Protein AF-0000000077147953 (afdb_homodimer)

Organism: Bacillus cereus (strain ATCC 14579 / DSM 31 / CCUG 7414 / JCM 2152 / NBRC 15305 / NCIMB 9373 / NCTC 2599 / NRRL B-3711) (NCBI:txid226900)

InterPro domains:
  IPR030392 Intramolecular chaperone auto-processing domain [PS51688] (125-224)

Secondary structure (DSSP, 8-state):
-EEEEEETTTTEEEEEEEEEEETTEEEEEEEEEEETTSEEEEEESSEEEEEESS-EEEEESSEEEEEETTEEEEEEEE-TTS-EEEE-SS-EEEE-STTTTEEEEE-TTSSSB-EEEES--EEE-BGGGEEEEEE--S-HHHHHHT---EEE--GGGHHHHHHHHHTPPTTSPPP-GGGS--EEE----TT-S-----HHHHHHHHHHHHHHHHHHHHHHHHHHGGGS------S---------------------/-EEEEEETTTTEEEEEEEEEEETTEEEEEEEEEEETTS-EEEEESSEEEEEESSEEEEEESSEEEEEETTEEEEEEEE-TTS-EEEE-SS-EEEE-STTTT-EEEE-TTSSSB-EEE-SEEEE---GGG--S-----S-HHHHHHH---EEEEEGGGHHHHHHHHHTPPTTSPPP-GGGS--EEE--B-TT-S--EEEHHHHHHHHHHHHHHHHHHHHHHHHHHGGGS------S---------------------

Solvent-accessible surface area (backbone atoms only — not comparable to full-atom values): 30034 Å² total; per-residue (Å²): 110,81,43,75,48,75,38,78,89,74,41,28,21,34,41,30,32,54,74,47,74,48,101,88,37,75,39,64,40,32,32,42,38,29,26,46,83,4,33,29,35,41,40,23,67,43,59,45,77,50,79,35,86,44,58,47,77,46,75,39,79,65,62,48,76,41,65,58,96,88,35,78,56,36,32,45,36,61,46,96,88,69,26,33,32,43,36,35,84,74,31,22,44,33,40,35,80,89,46,64,20,27,40,34,32,20,31,58,83,63,77,46,66,28,64,50,77,36,80,69,54,66,44,80,24,29,44,84,54,45,37,80,73,38,70,62,86,64,66,36,43,66,54,59,70,67,59,66,74,39,78,46,67,58,76,86,50,47,61,58,53,50,52,51,54,72,68,52,55,92,90,59,78,85,79,54,75,81,79,45,76,76,44,74,42,75,78,75,59,86,89,48,90,63,89,72,79,61,63,61,37,50,52,30,40,48,50,46,14,50,45,51,50,51,54,53,52,52,55,52,50,62,63,51,59,73,70,47,73,70,70,78,80,68,79,69,80,65,78,75,77,77,76,73,75,82,77,73,84,77,80,83,76,78,82,127,100,65,42,76,49,74,38,79,91,74,44,29,32,36,41,32,20,43,63,46,74,48,102,89,37,76,38,66,15,8,34,42,38,41,36,73,87,73,49,76,44,81,47,43,75,63,43,76,45,81,46,43,70,68,44,74,47,80,44,55,66,56,35,41,36,35,22,41,74,87,36,79,50,36,34,45,36,60,47,96,88,70,27,39,31,43,37,37,82,37,19,24,44,36,42,37,83,89,48,67,96,45,79,42,40,14,26,58,83,62,80,43,82,48,43,75,49,54,68,38,80,44,61,66,76,57,67,92,81,55,75,90,86,71,80,84,89,65,64,37,43,63,53,58,63,66,57,67,58,26,27,27,30,51,55,84,51,46,62,58,54,50,51,51,54,72,66,53,56,91,90,56,77,85,79,55,79,79,78,48,74,78,44,38,30,60,70,34,55,73,86,48,90,60,51,49,48,47,50,63,60,53,51,51,42,49,50,49,14,49,53,52,49,52,53,52,50,54,56,51,47,62,68,48,56,75,63,53,70,78,63,80,78,65,73,72,80,63,72,75,76,76,77,78,77,79,80,78,74,76,75,76,77,70,87,123

Sequence (512 aa):
MVYQFSDTSVKSGGIGITKGLDGNGYLNAASLYFSQTGNAMLDADKMIVLNAESEMRFKVKDQFRFYRNDNWIASIGVASGGDTDIMLPNAIIRNSSWDNGYIQVKTALGTYYQGVIASDFKVSSKETYKTNIRPVAFSALEKVMEWEIKQYNLKTDIPKLYKMRMNRKEGEPTITTDAIPTHYGLVIPKESEENGVGLYGMLSQLTSAFQEYVTKTRAKFEEIEPIKPKGNIKHRNKVKRQRRPPRRVKRNSREVMVYQFSDTSVKSGGIGITKGLDGNGYLNAASLYFSQTGNAMLDADKMIVLNAESEMRFKVKDQFRFYRNDNWIASIGVASGGDTDIMLPNAIIRNSSWDNGYIQVKTALGTYYQGVIASDFKVSSKETYKTNIRPVAFSALEKVMEWEIKQYNLKTDIPKLYKMRMNRKEGEPTITTDAIPTHYGLVIPKESEENGVGLYGMLSQLTSAFQEYVTKTRAKFEEIEPIKPKGNIKHRNKVKRQRRPPRRVKRNSREV

Radius of gyration: 40.91 Å; Cα contacts (8 Å, |Δi|>4): 839; chains: 2; bounding box: 82×174×113 Å

Nearest PDB structures (foldseek):
  3gw6-assembly2_D  TM=4.474E-01  e=1.404E+00  Escherichia phage K1F
  3gw6-assembly2_C  TM=4.067E-01  e=2.768E+00  Escherichia phage K1F
  3gw6-assembly1_F  TM=3.399E-01  e=2.616E+00  Escherichia phage K1F
  3gw6-assembly2_E  TM=3.172E-01  e=2.472E+00  Escherichia phage K1F
  7som-assembly1_a  TM=2.109E-01  e=4.113E+00  Chlamydomonas reinhardtii

Structure (mmCIF, N/CA/C/O backbone):
data_AF-0000000077147953-model_v1
#
loop_
_entity.id
_entity.type
_entity.pdbx_description
1 polymer 'Phage protein'
#
loop_
_atom_site.group_PDB
_atom_site.id
_atom_site.type_symbol
_atom_site.label_atom_id
_atom_site.label_alt_id
_atom_site.label_comp_id
_atom_site.label_asym_id
_atom_site.label_entity_id
_atom_site.label_seq_id
_atom_site.pdbx_PDB_ins_code
_atom_site.Cartn_x
_atom_site.Cartn_y
_atom_site.Cartn_z
_atom_site.occupancy
_atom_site.B_iso_or_equiv
_atom_site.auth_seq_id
_atom_site.auth_comp_id
_atom_site.auth_asym_id
_atom_site.auth_atom_id
_atom_site.pdbx_PDB_model_num
ATOM 1 N N . MET A 1 1 ? 0.489 -34.125 -36.125 1 71.94 1 MET A N 1
ATOM 2 C CA . MET A 1 1 ? 0.191 -35.312 -35.312 1 71.94 1 MET A CA 1
ATOM 3 C C . MET A 1 1 ? 0.838 -35.188 -33.938 1 71.94 1 MET A C 1
ATOM 5 O O . MET A 1 1 ? 1.959 -34.688 -33.812 1 71.94 1 MET A O 1
ATOM 9 N N . VAL A 1 2 ? 0.093 -35.562 -32.875 1 79.88 2 VAL A N 1
ATOM 10 C CA . VAL A 1 2 ? 0.614 -35.656 -31.531 1 79.88 2 VAL A CA 1
ATOM 11 C C . VAL A 1 2 ? 1.555 -36.844 -31.406 1 79.88 2 VAL A C 1
ATOM 13 O O . VAL A 1 2 ? 1.265 -37.938 -31.922 1 79.88 2 VAL A O 1
ATOM 16 N N . TYR A 1 3 ? 2.73 -36.688 -30.969 1 82.25 3 TYR A N 1
ATOM 17 C CA . TYR A 1 3 ? 3.666 -37.781 -30.781 1 82.25 3 TYR A CA 1
ATOM 18 C C . TYR A 1 3 ? 4.242 -37.781 -29.375 1 82.25 3 TYR A C 1
ATOM 20 O O . TYR A 1 3 ? 4.262 -36.75 -28.703 1 82.25 3 TYR A O 1
ATOM 28 N N . GLN A 1 4 ? 4.547 -39 -28.969 1 84.38 4 GLN A N 1
ATOM 29 C CA . GLN A 1 4 ? 5.277 -39.188 -27.719 1 84.38 4 GLN A CA 1
ATOM 30 C C . GLN A 1 4 ? 6.781 -39.25 -27.969 1 84.38 4 GLN A C 1
ATOM 32 O O . GLN A 1 4 ? 7.223 -39.875 -28.953 1 84.38 4 GLN A O 1
ATOM 37 N N . PHE A 1 5 ? 7.484 -38.594 -27.156 1 80.81 5 PHE A N 1
ATOM 38 C CA . PHE A 1 5 ? 8.938 -38.688 -27.281 1 80.81 5 PHE A CA 1
ATOM 39 C C . PHE A 1 5 ? 9.57 -39 -25.938 1 80.81 5 PHE A C 1
ATOM 41 O O . PHE A 1 5 ? 8.953 -38.812 -24.875 1 80.81 5 PHE A O 1
ATOM 48 N N . SER A 1 6 ? 10.703 -39.781 -26.031 1 82.31 6 SER A N 1
ATOM 49 C CA . SER A 1 6 ? 11.484 -40.094 -24.844 1 82.31 6 SER A CA 1
ATOM 50 C C . SER A 1 6 ? 12.977 -39.969 -25.109 1 82.31 6 SER A C 1
ATOM 52 O O . SER A 1 6 ? 13.445 -40.25 -26.219 1 82.31 6 SER A O 1
ATOM 54 N N . ASP A 1 7 ? 13.609 -39.344 -24.172 1 77.44 7 ASP A N 1
ATOM 55 C CA . ASP A 1 7 ? 15.062 -39.281 -24.188 1 77.44 7 ASP A CA 1
ATOM 56 C C . ASP A 1 7 ? 15.656 -40.031 -22.984 1 77.44 7 ASP A C 1
ATOM 58 O O . ASP A 1 7 ? 15.617 -39.531 -21.859 1 77.44 7 ASP A O 1
ATOM 62 N N . THR A 1 8 ? 16.219 -41.188 -23.234 1 77.56 8 THR A N 1
ATOM 63 C CA . THR A 1 8 ? 16.719 -42.062 -22.188 1 77.56 8 THR A CA 1
ATOM 64 C C . THR A 1 8 ? 18.031 -41.5 -21.609 1 77.56 8 THR A C 1
ATOM 66 O O . THR A 1 8 ? 18.391 -41.844 -20.469 1 77.56 8 THR A O 1
ATOM 69 N N . SER A 1 9 ? 18.703 -40.719 -22.422 1 74.81 9 SER A N 1
ATOM 70 C CA . SER A 1 9 ? 19.984 -40.156 -21.953 1 74.81 9 SER A CA 1
ATOM 71 C C . SER A 1 9 ? 19.766 -39.188 -20.797 1 74.81 9 SER A C 1
ATOM 73 O O . SER A 1 9 ? 20.516 -39.219 -19.828 1 74.81 9 SER A O 1
ATOM 75 N N . VAL A 1 10 ? 18.703 -38.406 -20.922 1 75.44 10 VAL A N 1
ATOM 76 C CA . VAL A 1 10 ? 18.453 -37.406 -19.891 1 75.44 10 VAL A CA 1
ATOM 77 C C . VAL A 1 10 ? 17.234 -37.812 -19.062 1 75.44 10 VAL A C 1
ATOM 79 O O . VAL A 1 10 ? 16.812 -37.094 -18.156 1 75.44 10 VAL A O 1
ATOM 82 N N . LYS A 1 11 ? 16.688 -39.062 -19.312 1 81.94 11 LYS A N 1
ATOM 83 C CA . LYS A 1 11 ? 15.539 -39.625 -18.609 1 81.94 11 LYS A CA 1
ATOM 84 C C . LYS A 1 11 ? 14.367 -38.656 -18.594 1 81.94 11 LYS A C 1
ATOM 86 O O . LYS A 1 11 ? 13.844 -38.312 -17.547 1 81.94 11 LYS A O 1
ATOM 91 N N . SER A 1 12 ? 14.102 -38.219 -19.797 1 86.5 12 SER A N 1
ATOM 92 C CA . SER A 1 12 ? 13.008 -37.281 -20 1 86.5 12 SER A CA 1
ATOM 93 C C . SER A 1 12 ? 12.109 -37.719 -21.156 1 86.5 12 SER A C 1
ATOM 95 O O . SER A 1 12 ? 12.461 -38.625 -21.906 1 86.5 12 SER A O 1
ATOM 97 N N . GLY A 1 13 ? 10.93 -37.281 -21.188 1 88.31 13 GLY A N 1
ATOM 98 C CA . GLY A 1 13 ? 9.969 -37.531 -22.266 1 88.31 13 GLY A CA 1
ATOM 99 C C . GLY A 1 13 ? 8.727 -36.688 -22.172 1 88.31 13 GLY A C 1
ATOM 100 O O . GLY A 1 13 ? 8.656 -35.781 -21.328 1 88.31 13 GLY A O 1
ATOM 101 N N . GLY A 1 14 ? 7.926 -36.844 -23.156 1 90.19 14 GLY A N 1
ATOM 102 C CA . GLY A 1 14 ? 6.719 -36.031 -23.172 1 90.19 14 GLY A CA 1
ATOM 103 C C . GLY A 1 14 ? 5.871 -36.25 -24.406 1 90.19 14 GLY A C 1
ATOM 104 O O . GLY A 1 14 ? 5.969 -37.281 -25.062 1 90.19 14 GLY A O 1
ATOM 105 N N . ILE A 1 15 ? 4.922 -35.469 -24.578 1 89.62 15 ILE A N 1
ATOM 106 C CA . ILE A 1 15 ? 4.047 -35.469 -25.75 1 89.62 15 ILE A CA 1
ATOM 107 C C . ILE A 1 15 ? 4.082 -34.094 -26.406 1 89.62 15 ILE A C 1
ATOM 109 O O . ILE A 1 15 ? 4.367 -33.094 -25.75 1 89.62 15 ILE A O 1
ATOM 113 N N . GLY A 1 16 ? 3.988 -34.125 -27.719 1 90.12 16 GLY A N 1
ATOM 114 C CA . GLY A 1 16 ? 3.979 -32.844 -28.406 1 90.12 16 GLY A CA 1
ATOM 115 C C . GLY A 1 16 ? 3.512 -32.938 -29.844 1 90.12 16 GLY A C 1
ATOM 116 O O . GLY A 1 16 ? 3.141 -34 -30.312 1 90.12 16 GLY A O 1
ATOM 117 N N . ILE A 1 17 ? 3.328 -31.781 -30.406 1 92 17 ILE A N 1
ATOM 118 C CA . ILE A 1 17 ? 3.027 -31.672 -31.828 1 92 17 ILE A CA 1
ATOM 119 C C . ILE A 1 17 ? 4.184 -30.984 -32.562 1 92 17 ILE A C 1
ATOM 121 O O . ILE A 1 17 ? 4.688 -29.953 -32.094 1 92 17 ILE A O 1
ATOM 125 N N . THR A 1 18 ? 4.621 -31.656 -33.594 1 86.44 18 THR A N 1
ATOM 126 C CA . THR A 1 18 ? 5.836 -31.219 -34.281 1 86.44 18 THR A CA 1
ATOM 127 C C . THR A 1 18 ? 5.508 -30.203 -35.375 1 86.44 18 THR A C 1
ATOM 129 O O . THR A 1 18 ? 4.43 -30.266 -35.969 1 86.44 18 THR A O 1
ATOM 132 N N . LYS A 1 19 ? 6.297 -29.25 -35.531 1 83.44 19 LYS A N 1
ATOM 133 C CA . LYS A 1 19 ? 6.211 -28.375 -36.719 1 83.44 19 LYS A CA 1
ATOM 134 C C . LYS A 1 19 ? 7.191 -28.812 -37.781 1 83.44 19 LYS A C 1
ATOM 136 O O . LYS A 1 19 ? 7.336 -28.125 -38.812 1 83.44 19 LYS A O 1
ATOM 141 N N . GLY A 1 20 ? 7.863 -29.906 -37.656 1 79.38 20 GLY A N 1
ATOM 142 C CA . GLY A 1 20 ? 8.805 -30.438 -38.656 1 79.38 20 GLY A CA 1
ATOM 143 C C . GLY A 1 20 ? 9.992 -31.141 -38 1 79.38 20 GLY A C 1
ATOM 144 O O . GLY A 1 20 ? 9.984 -31.422 -36.812 1 79.38 20 GLY A O 1
ATOM 145 N N . LEU A 1 21 ? 10.828 -31.781 -38.875 1 76.62 21 LEU A N 1
ATOM 146 C CA . LEU A 1 21 ? 12.039 -32.469 -38.438 1 76.62 21 LEU A CA 1
ATOM 147 C C . LEU A 1 21 ? 13.281 -31.656 -38.781 1 76.62 21 LEU A C 1
ATOM 149 O O . LEU A 1 21 ? 13.328 -31 -39.812 1 76.62 21 LEU A O 1
ATOM 153 N N . ASP A 1 22 ? 13.969 -31.453 -37.688 1 69.25 22 ASP A N 1
ATOM 154 C CA . ASP A 1 22 ? 15.289 -30.938 -38.031 1 69.25 22 ASP A CA 1
ATOM 155 C C . ASP A 1 22 ? 16.375 -31.953 -37.688 1 69.25 22 ASP A C 1
ATOM 157 O O . ASP A 1 22 ? 16.078 -33.125 -37.438 1 69.25 22 ASP A O 1
ATOM 161 N N . GLY A 1 23 ? 17.656 -31.625 -38.094 1 66.38 23 GLY A N 1
ATOM 162 C CA . GLY A 1 23 ? 18.781 -32.531 -37.906 1 66.38 23 GLY A CA 1
ATOM 163 C C . GLY A 1 23 ? 18.828 -33.156 -36.531 1 66.38 23 GLY A C 1
ATOM 164 O O . GLY A 1 23 ? 19.391 -34.219 -36.344 1 66.38 23 GLY A O 1
ATOM 165 N N . ASN A 1 24 ? 18.109 -32.562 -35.594 1 66.19 24 ASN A N 1
ATOM 166 C CA . ASN A 1 24 ? 18.188 -33 -34.188 1 66.19 24 ASN A CA 1
ATOM 167 C C . ASN A 1 24 ? 16.922 -33.719 -33.75 1 66.19 24 ASN A C 1
ATOM 169 O O . ASN A 1 24 ? 16.766 -34.062 -32.594 1 66.19 24 ASN A O 1
ATOM 173 N N . GLY A 1 25 ? 16.031 -33.906 -34.719 1 70.19 25 GLY A N 1
ATOM 174 C CA . GLY A 1 25 ? 14.789 -34.594 -34.406 1 70.19 25 GLY A CA 1
ATOM 175 C C . GLY A 1 25 ? 13.562 -33.688 -34.562 1 70.19 25 GLY A C 1
ATOM 176 O O . GLY A 1 25 ? 13.562 -32.781 -35.375 1 70.19 25 GLY A O 1
ATOM 177 N N . TYR A 1 26 ? 12.523 -34.062 -33.906 1 72.88 26 TYR A N 1
ATOM 178 C CA . TYR A 1 26 ? 11.281 -33.344 -34.031 1 72.88 26 TYR A CA 1
ATOM 179 C C . TYR A 1 26 ? 11.406 -31.953 -33.375 1 72.88 26 TYR A C 1
ATOM 181 O O . TYR A 1 26 ? 11.938 -31.828 -32.281 1 72.88 26 TYR A O 1
ATOM 189 N N . LEU A 1 27 ? 11.156 -30.953 -34.188 1 79.75 27 LEU A N 1
ATOM 190 C CA . LEU A 1 27 ? 10.953 -29.609 -33.688 1 79.75 27 LEU A CA 1
ATOM 191 C C . LEU A 1 27 ? 9.523 -29.422 -33.188 1 79.75 27 LEU A C 1
ATOM 193 O O . LEU A 1 27 ? 8.586 -29.406 -33.969 1 79.75 27 LEU A O 1
ATOM 197 N N . ASN A 1 28 ? 9.344 -29.297 -31.906 1 81.5 28 ASN A N 1
ATOM 198 C CA . ASN A 1 28 ? 7.992 -29.219 -31.359 1 81.5 28 ASN A CA 1
ATOM 199 C C . ASN A 1 28 ? 7.426 -27.797 -31.438 1 81.5 28 ASN A C 1
ATOM 201 O O . ASN A 1 28 ? 8.109 -26.828 -31.109 1 81.5 28 ASN A O 1
ATOM 205 N N . ALA A 1 29 ? 6.215 -27.703 -32.094 1 90.06 29 ALA A N 1
ATOM 206 C CA . ALA A 1 29 ? 5.453 -26.453 -32 1 90.06 29 ALA A CA 1
ATOM 207 C C . ALA A 1 29 ? 4.902 -26.219 -30.609 1 90.06 29 ALA A C 1
ATOM 209 O O . ALA A 1 29 ? 4.91 -25.094 -30.109 1 90.06 29 ALA A O 1
ATOM 210 N N . ALA A 1 30 ? 4.426 -27.188 -29.953 1 94 30 ALA A N 1
ATOM 211 C CA . ALA A 1 30 ? 3.988 -27.203 -28.562 1 94 30 ALA A CA 1
ATOM 212 C C . ALA A 1 30 ? 4.215 -28.594 -27.953 1 94 30 ALA A C 1
ATOM 214 O O . ALA A 1 30 ? 4.055 -29.609 -28.625 1 94 30 ALA A O 1
ATOM 215 N N . SER A 1 31 ? 4.695 -28.656 -26.719 1 93.19 31 SER A N 1
ATOM 216 C CA . SER A 1 31 ? 4.996 -29.938 -26.109 1 93.19 31 SER A CA 1
ATOM 217 C C . SER A 1 31 ? 4.879 -29.875 -24.594 1 93.19 31 SER A C 1
ATOM 219 O O . SER A 1 31 ? 5.031 -28.797 -24 1 93.19 31 SER A O 1
ATOM 221 N N . LEU A 1 32 ? 4.422 -30.875 -24 1 93.81 32 LEU A N 1
ATOM 222 C CA . LEU A 1 32 ? 4.531 -31.141 -22.562 1 93.81 32 LEU A CA 1
ATOM 223 C C . LEU A 1 32 ? 5.645 -32.156 -22.281 1 93.81 32 LEU A C 1
ATOM 225 O O . LEU A 1 32 ? 5.648 -33.25 -22.844 1 93.81 32 LEU A O 1
ATOM 229 N N . TYR A 1 33 ? 6.535 -31.641 -21.5 1 92.12 33 TYR A N 1
ATOM 230 C CA . TYR A 1 33 ? 7.754 -32.406 -21.219 1 92.12 33 TYR A CA 1
ATOM 231 C C . TYR A 1 33 ? 7.879 -32.688 -19.734 1 92.12 33 TYR A C 1
ATOM 233 O O . TYR A 1 33 ? 7.586 -31.844 -18.891 1 92.12 33 TYR A O 1
ATOM 241 N N . PHE A 1 34 ? 8.344 -34.031 -19.406 1 94.19 34 PHE A N 1
ATOM 242 C CA . PHE A 1 34 ? 8.641 -34.438 -18.047 1 94.19 34 PHE A CA 1
ATOM 243 C C . PHE A 1 34 ? 10.086 -34.906 -17.906 1 94.19 34 PHE A C 1
ATOM 245 O O . PHE A 1 34 ? 10.641 -35.469 -18.844 1 94.19 34 PHE A O 1
ATOM 252 N N . SER A 1 35 ? 10.711 -34.625 -16.75 1 92.06 35 SER A N 1
ATOM 253 C CA . SER A 1 35 ? 12.023 -35.188 -16.438 1 92.06 35 SER A CA 1
ATOM 254 C C . SER A 1 35 ? 11.992 -36 -15.141 1 92.06 35 SER A C 1
ATOM 256 O O . SER A 1 35 ? 11.234 -35.688 -14.227 1 92.06 35 SER A O 1
ATOM 258 N N . GLN A 1 36 ? 12.859 -36.969 -15.055 1 90 36 GLN A N 1
ATOM 259 C CA . GLN A 1 36 ? 12.945 -37.781 -13.859 1 90 36 GLN A CA 1
ATOM 260 C C . GLN A 1 36 ? 13.477 -37 -12.672 1 90 36 GLN A C 1
ATOM 262 O O . GLN A 1 36 ? 13.352 -37.438 -11.523 1 90 36 GLN A O 1
ATOM 267 N N . THR A 1 37 ? 14.031 -35.812 -12.977 1 90.12 37 THR A N 1
ATOM 268 C CA . THR A 1 37 ? 14.531 -34.938 -11.914 1 90.12 37 THR A CA 1
ATOM 269 C C . THR A 1 37 ? 13.391 -34.156 -11.281 1 90.12 37 THR A C 1
ATOM 271 O O . THR A 1 37 ? 13.602 -33.406 -10.312 1 90.12 37 THR A O 1
ATOM 274 N N . GLY A 1 38 ? 12.195 -34.344 -11.836 1 93 38 GLY A N 1
ATOM 275 C CA . GLY A 1 38 ? 11.047 -33.781 -11.164 1 93 38 GLY A CA 1
ATOM 276 C C . GLY A 1 38 ? 10.523 -32.5 -11.828 1 93 38 GLY A C 1
ATOM 277 O O . GLY A 1 38 ? 9.812 -31.719 -11.203 1 93 38 GLY A O 1
ATOM 278 N N . ASN A 1 39 ? 10.898 -32.281 -13.094 1 94.88 39 ASN A N 1
ATOM 279 C CA . ASN A 1 39 ? 10.43 -31.078 -13.789 1 94.88 39 ASN A CA 1
ATOM 280 C C . ASN A 1 39 ? 9.305 -31.406 -14.773 1 94.88 39 ASN A C 1
ATOM 282 O O . ASN A 1 39 ? 9.305 -32.469 -15.383 1 94.88 39 ASN A O 1
ATOM 286 N N . ALA A 1 40 ? 8.328 -30.547 -14.875 1 96.31 40 ALA A N 1
ATOM 287 C CA . ALA A 1 40 ? 7.32 -30.547 -15.93 1 96.31 40 ALA A CA 1
ATOM 288 C C . ALA A 1 40 ? 7.34 -29.219 -16.703 1 96.31 40 ALA A C 1
ATOM 290 O O . ALA A 1 40 ? 7.262 -28.156 -16.094 1 96.31 40 ALA A O 1
ATOM 291 N N . MET A 1 41 ? 7.449 -29.312 -17.984 1 96.12 41 MET A N 1
ATOM 292 C CA . MET A 1 41 ? 7.535 -28.109 -18.797 1 96.12 41 MET A CA 1
ATOM 293 C C . MET A 1 41 ? 6.484 -28.125 -19.906 1 96.12 41 MET A C 1
ATOM 295 O O . MET A 1 41 ? 6.312 -29.141 -20.578 1 96.12 41 MET A O 1
ATOM 299 N N . LEU A 1 42 ? 5.699 -27.125 -19.984 1 96.19 42 LEU A N 1
ATOM 300 C CA . LEU A 1 42 ? 4.809 -26.891 -21.109 1 96.19 42 LEU A CA 1
ATOM 301 C C . LEU A 1 42 ? 5.336 -25.75 -21.984 1 96.19 42 LEU A C 1
ATOM 303 O O . LEU A 1 42 ? 5.414 -24.609 -21.547 1 96.19 42 LEU A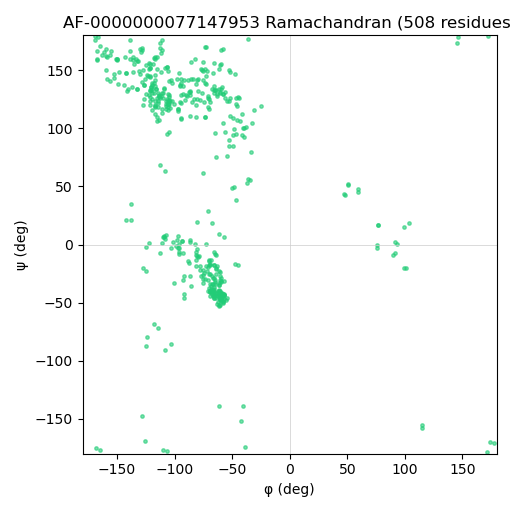 O 1
ATOM 307 N N . ASP A 1 43 ? 5.66 -26.141 -23.203 1 95.12 43 ASP A N 1
ATOM 308 C CA . ASP A 1 43 ? 6.234 -25.172 -24.141 1 95.12 43 ASP A CA 1
ATOM 309 C C . ASP A 1 43 ? 5.32 -24.984 -25.359 1 95.12 43 ASP A C 1
ATOM 311 O O . ASP A 1 43 ? 4.758 -25.938 -25.875 1 95.12 43 ASP A O 1
ATOM 315 N N . ALA A 1 44 ? 5.129 -23.688 -25.766 1 95.94 44 ALA A N 1
ATOM 316 C CA . ALA A 1 44 ? 4.332 -23.375 -26.953 1 95.94 44 ALA A CA 1
ATOM 317 C C . ALA A 1 44 ? 4.969 -22.234 -27.75 1 95.94 44 ALA A C 1
ATOM 319 O O . ALA A 1 44 ? 5.352 -21.219 -27.188 1 95.94 44 ALA A O 1
ATOM 320 N N . ASP A 1 45 ? 5.039 -22.438 -29.016 1 93.88 45 ASP A N 1
ATOM 321 C CA . ASP A 1 45 ? 5.648 -21.438 -29.906 1 93.88 45 ASP A CA 1
ATOM 322 C C . ASP A 1 45 ? 4.777 -20.188 -30 1 93.88 45 ASP A C 1
ATOM 324 O O . ASP A 1 45 ? 5.234 -19.156 -30.469 1 93.88 45 ASP A O 1
ATOM 328 N N . LYS A 1 46 ? 3.564 -20.266 -29.625 1 94.75 46 LYS A N 1
ATOM 329 C CA . LYS A 1 46 ? 2.705 -19.094 -29.672 1 94.75 46 LYS A CA 1
ATOM 330 C C . LYS A 1 46 ? 2.088 -18.797 -28.312 1 94.75 46 LYS A C 1
ATOM 332 O O . LYS A 1 46 ? 2.59 -17.953 -27.562 1 94.75 46 LYS A O 1
ATOM 337 N N . MET A 1 47 ? 0.979 -19.562 -27.938 1 96.75 47 MET A N 1
ATOM 338 C CA . MET A 1 47 ? 0.267 -19.203 -26.719 1 96.75 47 MET A CA 1
ATOM 339 C C . MET A 1 47 ? -0.063 -20.438 -25.891 1 96.75 47 MET A C 1
ATOM 341 O O . MET A 1 47 ? -0.231 -21.531 -26.438 1 96.75 47 MET A O 1
ATOM 345 N N . ILE A 1 48 ? -0.094 -20.312 -24.625 1 97 48 ILE A N 1
ATOM 346 C CA . ILE A 1 48 ? -0.675 -21.281 -23.703 1 97 48 ILE A CA 1
ATOM 347 C C . ILE A 1 48 ? -1.985 -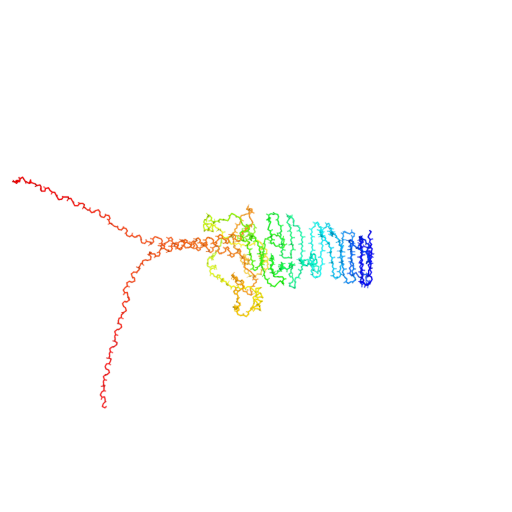20.734 -23.141 1 97 48 ILE A C 1
ATOM 349 O O . ILE A 1 48 ? -2.029 -19.609 -22.625 1 97 48 ILE A O 1
ATOM 353 N N . VAL A 1 49 ? -3.062 -21.453 -23.312 1 97.25 49 VAL A N 1
ATOM 354 C CA . VAL A 1 49 ? -4.363 -21.094 -22.75 1 97.25 49 VAL A CA 1
ATOM 355 C C . VAL A 1 49 ? -4.801 -22.172 -21.75 1 97.25 49 VAL A C 1
ATOM 357 O O . VAL A 1 49 ? -4.887 -23.344 -22.078 1 97.25 49 VAL A O 1
ATOM 360 N N . LEU A 1 50 ? -4.98 -21.828 -20.516 1 96.56 50 LEU A N 1
ATOM 361 C CA . LEU A 1 50 ? -5.555 -22.688 -19.484 1 96.56 50 LEU A CA 1
ATOM 362 C C . LEU A 1 50 ? -6.926 -22.188 -19.047 1 96.56 50 LEU A C 1
ATOM 364 O O . LEU A 1 50 ? -7.043 -21.078 -18.531 1 96.56 50 LEU A O 1
ATOM 368 N N . ASN A 1 51 ? -7.949 -23 -19.281 1 96.69 51 ASN A N 1
ATOM 369 C CA . ASN A 1 51 ? -9.328 -22.672 -18.953 1 96.69 51 ASN A CA 1
ATOM 370 C C . ASN A 1 51 ? -9.898 -23.609 -17.891 1 96.69 51 ASN A C 1
ATOM 372 O O . ASN A 1 51 ? -9.773 -24.828 -18.016 1 96.69 51 ASN A O 1
ATOM 376 N N . ALA A 1 52 ? -10.406 -22.984 -16.844 1 95.81 52 ALA A N 1
ATOM 377 C CA . ALA A 1 52 ? -11.094 -23.766 -15.82 1 95.81 52 ALA A CA 1
ATOM 378 C C . ALA A 1 52 ? -12.477 -23.188 -15.516 1 95.81 52 ALA A C 1
ATOM 380 O O . ALA A 1 52 ? -12.633 -21.969 -15.414 1 95.81 52 ALA A O 1
ATOM 381 N N . GLU A 1 53 ? -13.461 -24.031 -15.336 1 93.88 53 GLU A N 1
ATOM 382 C CA . GLU A 1 53 ? -14.836 -23.594 -15.141 1 93.88 53 GLU A CA 1
ATOM 383 C C . GLU A 1 53 ? -15.086 -23.188 -13.695 1 93.88 53 GLU A C 1
ATOM 385 O O . GLU A 1 53 ? -16.141 -22.625 -13.367 1 93.88 53 GLU A O 1
ATOM 390 N N . SER A 1 54 ? -14.18 -23.438 -12.836 1 93.19 54 SER A N 1
ATOM 391 C CA . SER A 1 54 ? -14.32 -22.984 -11.453 1 93.19 54 SER A CA 1
ATOM 392 C C . SER A 1 54 ? -13.117 -22.156 -11.016 1 93.19 54 SER A C 1
ATOM 394 O O . SER A 1 54 ? -13.086 -20.938 -11.219 1 93.19 54 SER A O 1
ATOM 396 N N . GLU A 1 55 ? -12.07 -22.828 -10.516 1 94.31 55 GLU A N 1
ATOM 397 C CA . GLU A 1 55 ? -10.914 -22.094 -10.031 1 94.31 55 GLU A CA 1
ATOM 398 C C . GLU A 1 55 ? -9.609 -22.734 -10.508 1 94.31 55 GLU A C 1
ATOM 400 O O . GLU A 1 55 ? -9.609 -23.859 -11.016 1 94.31 55 GLU A O 1
ATOM 405 N N . MET A 1 56 ? -8.57 -22.031 -10.484 1 97.19 56 MET A N 1
ATOM 406 C CA . MET A 1 56 ? -7.203 -22.531 -10.641 1 97.19 56 MET A CA 1
ATOM 407 C C . MET A 1 56 ? -6.418 -22.359 -9.344 1 97.19 56 MET A C 1
ATOM 409 O O . MET A 1 56 ? -6.449 -21.281 -8.727 1 97.19 56 MET A O 1
ATOM 413 N N . ARG A 1 57 ? -5.805 -23.438 -8.922 1 97.44 57 ARG A N 1
ATOM 414 C CA . ARG A 1 57 ? -4.973 -23.438 -7.727 1 97.44 57 ARG A CA 1
ATOM 415 C C . ARG A 1 57 ? -3.512 -23.703 -8.078 1 97.44 57 ARG A C 1
ATOM 417 O O . ARG A 1 57 ? -3.197 -24.688 -8.758 1 97.44 57 ARG A O 1
ATOM 424 N N . PHE A 1 58 ? -2.688 -22.828 -7.746 1 97.75 58 PHE A N 1
ATOM 425 C CA . PHE A 1 58 ? -1.245 -22.969 -7.895 1 97.75 58 PHE A CA 1
ATOM 426 C C . PHE A 1 58 ? -0.586 -23.219 -6.543 1 97.75 58 PHE A C 1
ATOM 428 O O . PHE A 1 58 ? -0.722 -22.406 -5.621 1 97.75 58 PHE A O 1
ATOM 435 N N . LYS A 1 59 ? 0.088 -24.328 -6.441 1 97.5 59 LYS A N 1
ATOM 436 C CA . LYS A 1 59 ? 0.715 -24.688 -5.176 1 97.5 59 LYS A CA 1
ATOM 437 C C . LYS A 1 59 ? 2.209 -24.938 -5.352 1 97.5 59 LYS A C 1
ATOM 439 O O . LYS A 1 59 ? 2.613 -25.688 -6.242 1 97.5 59 LYS A O 1
ATOM 444 N N . VAL A 1 60 ? 2.998 -24.297 -4.52 1 96.75 60 VAL A N 1
ATOM 445 C CA . VAL A 1 60 ? 4.441 -24.516 -4.559 1 96.75 60 VAL A CA 1
ATOM 446 C C . VAL A 1 60 ? 4.988 -24.594 -3.135 1 96.75 60 VAL A C 1
ATOM 448 O O . VAL A 1 60 ? 4.293 -24.266 -2.174 1 96.75 60 VAL A O 1
ATOM 451 N N . LYS A 1 61 ? 6.227 -25.062 -3.037 1 93.88 61 LYS A N 1
ATOM 452 C CA . LYS A 1 61 ? 6.91 -25.047 -1.746 1 93.88 61 LYS A CA 1
ATOM 453 C C . LYS A 1 61 ? 7.719 -23.766 -1.56 1 93.88 61 LYS A C 1
ATOM 455 O O . LYS A 1 61 ? 7.898 -23.297 -0.433 1 93.88 61 LYS A O 1
ATOM 460 N N . ASP A 1 62 ? 8.156 -23.156 -2.596 1 91.75 62 ASP A N 1
ATOM 461 C CA . ASP A 1 62 ? 8.992 -21.969 -2.508 1 91.75 62 ASP A CA 1
ATOM 462 C C . ASP A 1 62 ? 8.219 -20.719 -2.928 1 91.75 62 ASP A C 1
ATOM 464 O O . ASP A 1 62 ? 7.5 -20.125 -2.117 1 91.75 62 ASP A O 1
ATOM 468 N N . GLN A 1 63 ? 8.273 -20.359 -4.262 1 95.31 63 GLN A N 1
ATOM 469 C CA . GLN A 1 63 ? 7.59 -19.156 -4.746 1 95.31 63 GLN A CA 1
ATOM 470 C C . GLN A 1 63 ? 7.168 -19.328 -6.203 1 95.31 63 GLN A C 1
ATOM 472 O O . GLN A 1 63 ? 7.641 -20.219 -6.898 1 95.31 63 GLN A O 1
ATOM 477 N N . PHE A 1 64 ? 6.195 -18.5 -6.621 1 97.75 64 PHE A N 1
ATOM 478 C CA . PHE A 1 64 ? 5.848 -18.328 -8.023 1 97.75 64 PHE A CA 1
ATOM 479 C C . PHE A 1 64 ? 6.73 -17.266 -8.664 1 97.75 64 PHE A C 1
ATOM 481 O O . PHE A 1 64 ? 6.914 -16.172 -8.109 1 97.75 64 PHE A O 1
ATOM 488 N N . ARG A 1 65 ? 7.266 -17.641 -9.797 1 97.94 65 ARG A N 1
ATOM 489 C CA . ARG A 1 65 ? 8.133 -16.703 -10.508 1 97.94 65 ARG A CA 1
ATOM 490 C C . ARG A 1 65 ? 7.602 -16.422 -11.906 1 97.94 65 ARG A C 1
ATOM 492 O O . ARG A 1 65 ? 7.184 -17.344 -12.617 1 97.94 65 ARG A O 1
ATOM 499 N N . PHE A 1 66 ? 7.555 -15.172 -12.203 1 97.88 66 PHE A N 1
ATOM 500 C CA . PHE A 1 66 ? 7.09 -14.711 -13.5 1 97.88 66 PHE A CA 1
ATOM 501 C C . PHE A 1 66 ? 8.234 -14.102 -14.305 1 97.88 66 PHE A C 1
ATOM 503 O O . PHE A 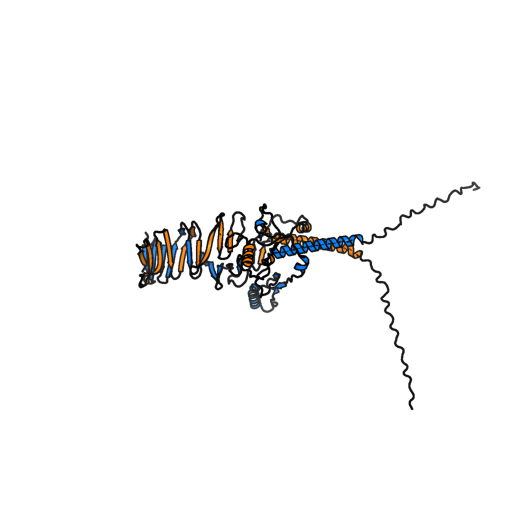1 66 ? 8.953 -13.234 -13.805 1 97.88 66 PHE A O 1
ATOM 510 N N . TYR A 1 67 ? 8.367 -14.617 -15.531 1 97.56 67 TYR A N 1
ATOM 511 C CA . TYR A 1 67 ? 9.445 -14.188 -16.422 1 97.56 67 TYR A CA 1
ATOM 512 C C . TYR A 1 67 ? 8.891 -13.617 -17.719 1 97.56 67 TYR A C 1
ATOM 514 O O . TYR A 1 67 ? 7.855 -14.062 -18.203 1 97.56 67 TYR A O 1
ATOM 522 N N . ARG A 1 68 ? 9.562 -12.609 -18.234 1 96 68 ARG A N 1
ATOM 523 C CA . ARG A 1 68 ? 9.383 -12.125 -19.594 1 96 68 ARG A CA 1
ATOM 524 C C . ARG A 1 68 ? 10.688 -12.195 -20.375 1 96 68 ARG A C 1
ATOM 526 O O . ARG A 1 68 ? 11.672 -11.555 -20 1 96 68 ARG A O 1
ATOM 533 N N . ASN A 1 69 ? 10.727 -12.898 -21.531 1 93.44 69 ASN A N 1
ATOM 534 C CA . ASN A 1 69 ? 11.938 -13.102 -22.312 1 93.44 69 ASN A CA 1
ATOM 535 C C . ASN A 1 69 ? 13.102 -13.555 -21.438 1 93.44 69 ASN A C 1
ATOM 537 O O . ASN A 1 69 ? 14.188 -12.969 -21.5 1 93.44 69 ASN A O 1
ATOM 541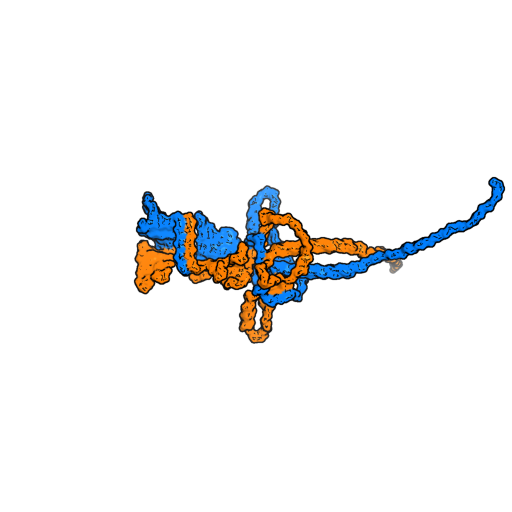 N N . ASP A 1 70 ? 12.852 -14.5 -20.484 1 92.5 70 ASP A N 1
ATOM 542 C CA . ASP A 1 70 ? 13.812 -15.164 -19.625 1 92.5 70 ASP A CA 1
ATOM 543 C C . ASP A 1 70 ? 14.281 -14.234 -18.5 1 92.5 70 ASP A C 1
ATOM 545 O O . ASP A 1 70 ? 15.141 -14.602 -17.703 1 92.5 70 ASP A O 1
ATOM 549 N N . ASN A 1 71 ? 13.766 -13.055 -18.5 1 96.62 71 ASN A N 1
ATOM 550 C CA . ASN A 1 71 ? 14.062 -12.125 -17.422 1 96.62 71 ASN A CA 1
ATOM 551 C C . ASN A 1 71 ? 12.992 -12.18 -16.328 1 96.62 71 ASN A C 1
ATOM 553 O O . ASN A 1 71 ? 11.805 -12.039 -16.625 1 96.62 71 ASN A O 1
ATOM 557 N N . TRP A 1 72 ? 13.5 -12.328 -15.195 1 97.25 72 TRP A N 1
ATOM 558 C CA . TRP A 1 72 ? 12.594 -12.312 -14.055 1 97.25 72 TRP A CA 1
ATOM 559 C C . TRP A 1 72 ? 11.93 -10.953 -13.898 1 97.25 72 TRP A C 1
ATOM 561 O O . TRP A 1 72 ? 12.602 -9.914 -13.961 1 97.25 72 TRP A O 1
ATOM 571 N N . ILE A 1 73 ? 10.523 -10.945 -13.68 1 97.88 73 ILE A N 1
ATOM 572 C CA . ILE A 1 73 ? 9.859 -9.656 -13.578 1 97.88 73 ILE A CA 1
ATOM 573 C C . ILE A 1 73 ? 9.078 -9.57 -12.266 1 97.88 73 ILE A C 1
ATOM 575 O O . ILE A 1 73 ? 8.781 -8.477 -11.789 1 97.88 73 ILE A O 1
ATOM 579 N N . ALA A 1 74 ? 8.695 -10.703 -11.633 1 98.06 74 ALA A N 1
ATOM 580 C CA . ALA A 1 74 ? 7.957 -10.688 -10.367 1 98.06 74 ALA A CA 1
ATOM 581 C C . ALA A 1 74 ? 7.934 -12.07 -9.727 1 98.06 74 ALA A C 1
ATOM 583 O O . ALA A 1 74 ? 8.156 -13.078 -10.406 1 98.06 74 ALA A O 1
ATOM 584 N N . SER A 1 75 ? 7.684 -12.094 -8.453 1 98 75 SER A N 1
ATOM 585 C CA . SER A 1 75 ? 7.422 -13.328 -7.711 1 98 75 SER A CA 1
ATOM 586 C C . SER A 1 75 ? 6.344 -13.117 -6.656 1 98 75 SER A C 1
ATOM 588 O O . SER A 1 75 ? 6.137 -12 -6.184 1 98 75 SER A O 1
ATOM 590 N N . ILE A 1 76 ? 5.598 -14.125 -6.41 1 98 76 ILE A N 1
ATOM 591 C CA . ILE A 1 76 ? 4.719 -14.188 -5.246 1 98 76 ILE A CA 1
ATOM 592 C C . ILE A 1 76 ? 5.18 -15.297 -4.309 1 98 76 ILE A C 1
ATOM 594 O O . ILE A 1 76 ? 5.324 -16.453 -4.723 1 98 76 ILE A O 1
ATOM 598 N N . GLY A 1 77 ? 5.449 -14.938 -3.074 1 96.56 77 GLY A N 1
ATOM 599 C CA . GLY A 1 77 ? 5.926 -15.93 -2.121 1 96.56 77 GLY A CA 1
ATOM 600 C C . GLY A 1 77 ? 5.836 -15.461 -0.681 1 96.56 77 GLY A C 1
ATOM 601 O O . GLY A 1 77 ? 5.188 -14.453 -0.389 1 96.56 77 GLY A O 1
ATOM 602 N N . VAL A 1 78 ? 6.332 -16.312 0.205 1 95.25 78 VAL A N 1
ATOM 603 C CA . VAL A 1 78 ? 6.324 -16.031 1.637 1 95.25 78 VAL A CA 1
ATOM 604 C C . VAL A 1 78 ? 7.754 -15.852 2.139 1 95.25 78 VAL A C 1
ATOM 606 O O . VAL A 1 78 ? 8.609 -16.703 1.907 1 95.25 78 VAL A O 1
ATOM 609 N N . ALA A 1 79 ? 7.957 -14.75 2.783 1 90.62 79 ALA A N 1
ATOM 610 C CA . ALA A 1 79 ? 9.273 -14.484 3.352 1 90.62 79 ALA A CA 1
ATOM 611 C C . ALA A 1 79 ? 9.531 -15.336 4.59 1 90.62 79 ALA A C 1
ATOM 613 O O . ALA A 1 79 ? 8.617 -16.016 5.078 1 90.62 79 ALA A O 1
ATOM 614 N N . SER A 1 80 ? 10.836 -15.281 5.039 1 81.81 80 SER A N 1
ATOM 615 C CA . SER A 1 80 ? 11.25 -16.094 6.188 1 81.81 80 SER A CA 1
ATOM 616 C C . SER A 1 80 ? 10.43 -15.742 7.426 1 81.81 80 SER A C 1
ATOM 618 O O . SER A 1 80 ? 10.172 -16.609 8.266 1 81.81 80 SER A O 1
ATOM 620 N N . GLY A 1 81 ? 9.953 -14.555 7.547 1 83.25 81 GLY A N 1
ATOM 621 C CA . GLY A 1 81 ? 9.188 -14.148 8.711 1 83.25 81 GLY A CA 1
ATOM 622 C C . GLY A 1 81 ? 7.711 -14.469 8.602 1 83.25 81 GLY A C 1
ATOM 623 O O . GLY A 1 81 ? 6.934 -14.188 9.516 1 83.25 81 GLY A O 1
ATOM 624 N N . GLY A 1 82 ? 7.293 -15.164 7.473 1 89.88 82 GLY A N 1
ATOM 625 C CA . GLY A 1 82 ? 5.902 -15.555 7.293 1 89.88 82 GLY A CA 1
ATOM 626 C C . GLY A 1 82 ? 5.082 -14.523 6.543 1 89.88 82 GLY A C 1
ATOM 627 O O . GLY A 1 82 ? 3.877 -14.703 6.352 1 89.88 82 GLY A O 1
ATOM 628 N N . ASP A 1 83 ? 5.699 -13.477 6.133 1 94.44 83 ASP A N 1
ATOM 629 C CA . ASP A 1 83 ? 5.012 -12.422 5.395 1 94.44 83 ASP A CA 1
ATOM 630 C C . ASP A 1 83 ? 4.844 -12.797 3.926 1 94.44 83 ASP A C 1
ATOM 632 O O . ASP A 1 83 ? 5.734 -13.406 3.33 1 94.44 83 ASP A O 1
ATOM 636 N N . THR A 1 84 ? 3.693 -12.438 3.391 1 97 84 THR A N 1
ATOM 637 C CA . THR A 1 84 ? 3.484 -12.641 1.961 1 97 84 THR A CA 1
ATOM 638 C C . THR A 1 84 ? 4.016 -11.453 1.163 1 97 84 THR A C 1
ATOM 640 O O . THR A 1 84 ? 3.672 -10.305 1.447 1 97 84 THR A O 1
ATOM 643 N N . ASP A 1 85 ? 4.832 -11.781 0.166 1 97.62 85 ASP A N 1
ATOM 644 C CA . ASP A 1 85 ? 5.473 -10.742 -0.637 1 97.62 85 ASP A CA 1
ATOM 645 C C . ASP A 1 85 ? 5.082 -10.867 -2.109 1 97.62 85 ASP A C 1
ATOM 647 O O . ASP A 1 85 ? 5.02 -11.977 -2.646 1 97.62 85 ASP A O 1
ATOM 651 N N . ILE A 1 86 ? 4.719 -9.75 -2.691 1 98.06 86 ILE A N 1
ATOM 652 C CA . ILE A 1 86 ? 4.848 -9.57 -4.133 1 98.06 86 ILE A CA 1
ATOM 653 C C . ILE A 1 86 ? 6.168 -8.875 -4.453 1 98.06 86 ILE A C 1
ATOM 655 O O . ILE A 1 86 ? 6.332 -7.684 -4.184 1 98.06 86 ILE A O 1
ATOM 659 N N . MET A 1 87 ? 7.074 -9.656 -5.016 1 97.94 87 MET A N 1
ATOM 660 C CA . MET A 1 87 ? 8.438 -9.188 -5.246 1 97.94 87 MET A CA 1
ATOM 661 C C . MET A 1 87 ? 8.594 -8.656 -6.664 1 97.94 87 MET A C 1
ATOM 663 O O . MET A 1 87 ? 8.297 -9.359 -7.633 1 97.94 87 MET A O 1
ATOM 667 N N . LEU A 1 88 ? 8.992 -7.445 -6.734 1 97.94 88 LEU A N 1
ATOM 668 C CA . LEU A 1 88 ? 9.336 -6.793 -7.992 1 97.94 88 LEU A CA 1
ATOM 669 C C . LEU A 1 88 ? 10.836 -6.516 -8.07 1 97.94 88 LEU A C 1
ATOM 671 O O . LEU A 1 88 ? 11.547 -6.66 -7.074 1 97.94 88 LEU A O 1
ATOM 675 N N . PRO A 1 89 ? 11.305 -6.219 -9.258 1 96.81 89 PRO A N 1
ATOM 676 C CA . PRO A 1 89 ? 12.758 -6.102 -9.414 1 96.81 89 PRO A CA 1
ATOM 677 C C . PRO A 1 89 ? 13.367 -5.066 -8.477 1 96.81 89 PRO A C 1
ATOM 679 O O . PRO A 1 89 ? 14.508 -5.234 -8.023 1 96.81 89 PRO A O 1
ATOM 682 N N . ASN A 1 90 ? 12.648 -4.031 -8.148 1 96 90 ASN A N 1
ATOM 683 C CA . ASN A 1 90 ? 13.281 -2.926 -7.434 1 96 90 ASN A CA 1
ATOM 684 C C . ASN A 1 90 ? 12.555 -2.621 -6.125 1 96 90 ASN A C 1
ATOM 686 O O . ASN A 1 90 ? 12.984 -1.753 -5.363 1 96 90 ASN A O 1
ATOM 690 N N . ALA A 1 91 ? 11.492 -3.283 -5.801 1 96.75 91 ALA A N 1
ATOM 691 C CA . ALA A 1 91 ? 10.75 -3.107 -4.559 1 96.75 91 ALA A CA 1
ATOM 692 C C . ALA A 1 91 ? 9.891 -4.332 -4.254 1 96.75 91 ALA A C 1
ATOM 694 O O . ALA A 1 91 ? 9.633 -5.152 -5.141 1 96.75 91 ALA A O 1
ATOM 695 N N . ILE A 1 92 ? 9.492 -4.402 -2.994 1 97.44 92 ILE A N 1
ATOM 696 C CA . ILE A 1 92 ? 8.57 -5.453 -2.568 1 97.44 92 ILE A CA 1
ATOM 697 C C . ILE A 1 92 ? 7.293 -4.824 -2.012 1 97.44 92 ILE A C 1
ATOM 699 O O . ILE A 1 92 ? 7.344 -3.795 -1.337 1 97.44 92 ILE A O 1
ATOM 703 N N . ILE A 1 93 ? 6.152 -5.41 -2.387 1 97.81 93 ILE A N 1
ATOM 704 C CA . ILE A 1 93 ? 4.887 -5.18 -1.694 1 97.81 93 ILE A CA 1
ATOM 705 C C . ILE A 1 93 ? 4.637 -6.305 -0.69 1 97.81 93 ILE A C 1
ATOM 707 O O . ILE A 1 93 ? 4.48 -7.465 -1.075 1 97.81 93 ILE A O 1
ATOM 711 N N . ARG A 1 94 ? 4.629 -5.98 0.585 1 97.06 94 ARG A N 1
ATOM 712 C CA . ARG A 1 94 ? 4.594 -6.992 1.638 1 97.06 94 ARG A CA 1
ATOM 713 C C . ARG A 1 94 ? 3.312 -6.883 2.459 1 97.06 94 ARG A C 1
ATOM 715 O O . ARG A 1 94 ? 2.879 -5.781 2.799 1 97.06 94 ARG A O 1
ATOM 722 N N . ASN A 1 95 ? 2.666 -7.984 2.711 1 97.25 95 ASN A N 1
ATOM 723 C CA . ASN A 1 95 ? 1.576 -8.117 3.672 1 97.25 95 ASN A CA 1
ATOM 724 C C . ASN A 1 95 ? 1.993 -8.953 4.879 1 97.25 95 ASN A C 1
ATOM 726 O O . ASN A 1 95 ? 2.287 -10.141 4.746 1 97.25 95 ASN A O 1
ATOM 730 N N . SER A 1 96 ? 2.053 -8.289 6.012 1 92.81 96 SER A N 1
ATOM 731 C CA . SER A 1 96 ? 2.516 -8.906 7.25 1 92.81 96 SER A CA 1
ATOM 732 C C . SER A 1 96 ? 1.378 -9.047 8.258 1 92.81 96 SER A C 1
ATOM 734 O O . SER A 1 96 ? 0.494 -8.188 8.32 1 92.81 96 SER A O 1
ATOM 736 N N . SER A 1 97 ? 1.504 -10.117 9.055 1 87.69 97 SER A N 1
ATOM 737 C CA . SER A 1 97 ? 0.519 -10.289 10.117 1 87.69 97 SER A CA 1
ATOM 738 C C . SER A 1 97 ? 0.729 -9.266 11.227 1 87.69 97 SER A C 1
ATOM 740 O O . SER A 1 97 ? -0.189 -8.984 12 1 87.69 97 SER A O 1
ATOM 742 N N . TRP A 1 98 ? 1.906 -8.742 11.344 1 82.94 98 TRP A N 1
ATOM 743 C CA . TRP A 1 98 ? 2.227 -7.766 12.375 1 82.94 98 TRP A CA 1
ATOM 744 C C . TRP A 1 98 ? 1.521 -6.438 12.102 1 82.94 98 TRP A C 1
ATOM 746 O O . TRP A 1 98 ? 1.104 -5.75 13.039 1 82.94 98 TRP A O 1
ATOM 756 N N . ASP A 1 99 ? 1.375 -6.121 10.852 1 83.69 99 ASP A N 1
ATOM 757 C CA . ASP A 1 99 ? 0.661 -4.918 10.43 1 83.69 99 ASP A CA 1
ATOM 758 C C . ASP A 1 99 ? -0.633 -5.277 9.703 1 83.69 99 ASP A C 1
ATOM 760 O O . ASP A 1 99 ? -0.796 -4.961 8.523 1 83.69 99 ASP A O 1
ATOM 764 N N . ASN A 1 100 ? -1.519 -5.809 10.516 1 82.12 100 ASN A N 1
ATOM 765 C CA . ASN A 1 100 ? -2.766 -6.305 9.945 1 82.12 100 ASN A CA 1
ATOM 766 C C . ASN A 1 100 ? -3.545 -5.191 9.25 1 82.12 100 ASN A C 1
ATOM 768 O O . ASN A 1 100 ? -3.697 -4.098 9.789 1 82.12 100 ASN A O 1
ATOM 772 N N . GLY A 1 101 ? -3.963 -5.469 8.008 1 86.44 101 GLY A N 1
ATOM 773 C CA . GLY A 1 101 ? -4.73 -4.523 7.207 1 86.44 101 GLY A CA 1
ATOM 774 C C . GLY A 1 101 ? -3.859 -3.602 6.375 1 86.44 101 GLY A C 1
ATOM 775 O O . GLY A 1 101 ? -4.348 -2.936 5.461 1 86.44 101 GLY A O 1
ATOM 776 N N . TYR A 1 102 ? -2.574 -3.654 6.629 1 92.31 102 TYR A N 1
ATOM 777 C CA . TYR A 1 102 ? -1.697 -2.717 5.938 1 92.31 102 TYR A CA 1
ATOM 778 C C . TYR A 1 102 ? -0.878 -3.426 4.867 1 92.31 102 TYR A C 1
ATOM 780 O O . TYR A 1 102 ? -0.617 -4.625 4.969 1 92.31 102 TYR A O 1
ATOM 788 N N . ILE A 1 103 ? -0.517 -2.631 3.852 1 96.75 103 ILE A N 1
ATOM 789 C CA . ILE A 1 103 ? 0.484 -3.027 2.867 1 96.75 103 ILE A CA 1
ATOM 790 C C . ILE A 1 103 ? 1.758 -2.209 3.066 1 96.75 103 ILE A C 1
ATOM 792 O O . ILE A 1 103 ? 1.695 -0.998 3.293 1 96.75 103 ILE A O 1
ATOM 796 N N . GLN A 1 104 ? 2.863 -2.955 3.027 1 96.31 104 GLN A N 1
ATOM 797 C CA . GLN A 1 104 ? 4.16 -2.297 3.17 1 96.31 104 GLN A CA 1
ATOM 798 C C . GLN A 1 104 ? 4.883 -2.209 1.829 1 96.31 104 GLN A C 1
ATOM 800 O O . GLN A 1 104 ? 4.809 -3.135 1.018 1 96.31 104 GLN A O 1
ATOM 805 N N . VAL A 1 105 ? 5.531 -1.103 1.588 1 97.12 105 VAL A N 1
ATOM 806 C CA . VAL A 1 105 ? 6.441 -0.965 0.457 1 97.12 105 VAL A CA 1
ATOM 807 C C . VAL A 1 105 ? 7.887 -0.95 0.955 1 97.12 105 VAL A C 1
ATOM 809 O O . VAL A 1 105 ? 8.266 -0.077 1.738 1 97.12 105 VAL A O 1
ATOM 812 N N . LYS A 1 106 ? 8.672 -1.947 0.478 1 95.94 106 LYS A N 1
ATOM 813 C CA . LYS A 1 106 ? 10.023 -2.133 0.995 1 95.94 106 LYS A CA 1
ATOM 814 C C . LYS A 1 106 ? 11.039 -2.242 -0.141 1 95.94 106 LYS A C 1
ATOM 816 O O . LYS A 1 106 ? 10.664 -2.324 -1.312 1 95.94 106 LYS A O 1
ATOM 821 N N . THR A 1 107 ? 12.289 -2.168 0.283 1 94.25 107 THR A N 1
ATOM 822 C CA . THR A 1 107 ? 13.367 -2.402 -0.674 1 94.25 107 THR A CA 1
ATOM 823 C C . THR A 1 107 ? 13.266 -3.801 -1.276 1 94.25 107 THR A C 1
ATOM 825 O O . THR A 1 107 ? 12.539 -4.652 -0.757 1 94.25 107 THR A O 1
ATOM 828 N N . ALA A 1 108 ? 14.016 -3.996 -2.303 1 93.12 108 ALA A N 1
ATOM 829 C CA . ALA A 1 108 ? 13.969 -5.273 -3.01 1 93.12 108 ALA A CA 1
ATOM 830 C C . ALA A 1 108 ? 14.367 -6.422 -2.088 1 93.12 108 ALA A C 1
ATOM 832 O O . ALA A 1 108 ? 13.906 -7.555 -2.264 1 93.12 108 ALA A O 1
ATOM 833 N N . LEU A 1 109 ? 15.109 -6.172 -1.05 1 89.56 109 LEU A N 1
ATOM 834 C CA . LEU A 1 109 ? 15.562 -7.219 -0.135 1 89.56 109 LEU A CA 1
ATOM 835 C C . LEU A 1 109 ? 14.641 -7.309 1.077 1 89.56 109 LEU A C 1
ATOM 837 O O . LEU A 1 109 ? 14.844 -8.156 1.953 1 89.56 109 LEU A O 1
ATOM 841 N N . GLY A 1 110 ? 13.641 -6.406 1.124 1 91.06 110 GLY A N 1
ATOM 842 C CA . GLY A 1 110 ? 12.648 -6.461 2.184 1 91.06 110 GLY A CA 1
ATOM 843 C C . GLY A 1 110 ? 13.156 -5.918 3.506 1 91.06 110 GLY A C 1
ATOM 844 O O . GLY A 1 110 ? 12.562 -6.168 4.555 1 91.06 110 GLY A O 1
ATOM 845 N N . THR A 1 111 ? 14.203 -5.203 3.488 1 89.5 111 THR A N 1
ATOM 846 C CA . THR A 1 111 ? 14.852 -4.828 4.738 1 89.5 111 THR A CA 1
ATOM 847 C C . THR A 1 111 ? 14.328 -3.486 5.242 1 89.5 111 THR A C 1
ATOM 849 O O . THR A 1 111 ? 14.062 -3.324 6.434 1 89.5 111 THR A O 1
ATOM 852 N N . TYR A 1 112 ? 14.242 -2.521 4.332 1 91.38 112 TYR A N 1
ATOM 853 C CA . TYR A 1 112 ? 13.844 -1.175 4.73 1 91.38 112 TYR A CA 1
ATOM 854 C C . TYR A 1 112 ? 12.594 -0.731 3.988 1 91.38 112 TYR A C 1
ATOM 856 O O . TYR A 1 112 ? 12.312 -1.207 2.885 1 91.38 112 TYR A O 1
ATOM 864 N N . TYR A 1 113 ? 11.836 0.148 4.66 1 93.31 113 TYR A N 1
ATOM 865 C CA . TYR A 1 113 ? 10.711 0.765 3.977 1 93.31 113 TYR A CA 1
ATOM 866 C C . TYR A 1 113 ? 11.188 1.688 2.859 1 93.31 113 TYR A C 1
ATOM 868 O O . TYR A 1 113 ? 12.242 2.312 2.971 1 93.31 113 TYR A O 1
ATOM 876 N N . GLN A 1 114 ? 10.359 1.755 1.775 1 93.12 114 GLN A N 1
ATOM 877 C CA . GLN A 1 114 ? 10.562 2.682 0.666 1 93.12 114 GLN A CA 1
ATOM 878 C C . GLN A 1 114 ? 9.312 3.52 0.417 1 93.12 114 GLN A C 1
ATOM 880 O O . GLN A 1 114 ? 8.422 3.59 1.272 1 93.12 114 GLN A O 1
ATOM 885 N N . GLY A 1 115 ? 9.266 4.266 -0.725 1 93.69 115 GLY A N 1
ATOM 886 C CA . GLY A 1 115 ? 8.188 5.227 -0.892 1 93.69 115 GLY A CA 1
ATOM 887 C C . GLY A 1 115 ? 7.203 4.832 -1.973 1 93.69 115 GLY A C 1
ATOM 888 O O . GLY A 1 115 ? 7.434 3.875 -2.715 1 93.69 115 GLY A O 1
ATOM 889 N N . VAL A 1 116 ? 6.066 5.516 -1.996 1 96.44 116 VAL A N 1
ATOM 890 C CA . VAL A 1 116 ? 5.043 5.449 -3.033 1 96.44 116 VAL A CA 1
ATOM 891 C C . VAL A 1 116 ? 4.922 6.805 -3.732 1 96.44 116 VAL A C 1
ATOM 893 O O . VAL A 1 116 ? 4.934 7.848 -3.078 1 96.44 116 VAL A O 1
ATOM 896 N N . ILE A 1 117 ? 4.883 6.801 -5.074 1 95.56 117 ILE A N 1
ATOM 897 C CA . ILE A 1 117 ? 4.648 8.008 -5.863 1 95.56 117 ILE A CA 1
ATOM 898 C C . ILE A 1 117 ? 3.281 7.922 -6.539 1 95.56 117 ILE A C 1
ATOM 900 O O . ILE A 1 117 ? 2.945 6.906 -7.148 1 95.56 117 ILE A O 1
ATOM 904 N N . ALA A 1 118 ? 2.559 8.969 -6.379 1 95.94 118 ALA A N 1
ATOM 905 C CA . ALA A 1 118 ? 1.235 9.055 -6.988 1 95.94 118 ALA A CA 1
ATOM 906 C C . ALA A 1 118 ? 0.827 10.516 -7.207 1 95.94 118 ALA A C 1
ATOM 908 O O . ALA A 1 118 ? 1.502 11.43 -6.734 1 95.94 118 ALA A O 1
ATOM 909 N N . SER A 1 119 ? -0.208 10.688 -7.988 1 93 119 SER A N 1
ATOM 910 C CA . SER A 1 119 ? -0.7 12.047 -8.195 1 93 119 SER A CA 1
ATOM 911 C C . SER A 1 119 ? -1.528 12.523 -7.008 1 93 119 SER A C 1
ATOM 913 O O . SER A 1 119 ? -1.771 13.719 -6.855 1 93 119 SER A O 1
ATOM 915 N N . ASP A 1 120 ? -1.96 11.531 -6.242 1 92.25 120 ASP A N 1
ATOM 916 C CA . ASP A 1 120 ? -2.793 11.867 -5.09 1 92.25 120 ASP A CA 1
ATOM 917 C C . ASP A 1 120 ? -2.771 10.742 -4.059 1 92.25 120 ASP A C 1
ATOM 919 O O . ASP A 1 120 ? -2.598 9.57 -4.406 1 92.25 120 ASP A O 1
ATOM 923 N N . PHE A 1 121 ? -2.773 11.109 -2.713 1 95.06 121 PHE A N 1
ATOM 924 C CA . PHE A 1 121 ? -3.037 10.211 -1.599 1 95.06 121 PHE A CA 1
ATOM 925 C C . PHE A 1 121 ? -4.289 10.633 -0.84 1 95.06 121 PHE A C 1
ATOM 927 O O . PHE A 1 121 ? -4.289 11.664 -0.161 1 95.06 121 PHE A O 1
ATOM 934 N N . LYS A 1 122 ? -5.316 9.734 -0.974 1 94 122 LYS A N 1
ATOM 935 C CA . LYS A 1 122 ? -6.598 10.055 -0.357 1 94 122 LYS A CA 1
ATOM 936 C C . LYS A 1 122 ? -6.863 9.164 0.854 1 94 122 LYS A C 1
ATOM 938 O O . LYS A 1 122 ? -6.625 7.957 0.808 1 94 122 LYS A O 1
ATOM 943 N N . VAL A 1 123 ? -7.285 9.805 1.896 1 94.62 123 VAL A N 1
ATOM 944 C CA . VAL A 1 123 ? -7.676 9.055 3.082 1 94.62 123 VAL A CA 1
ATOM 945 C C . VAL A 1 123 ? -9.203 9.016 3.189 1 94.62 123 VAL A C 1
ATOM 947 O O . VAL A 1 123 ? -9.852 10.062 3.184 1 94.62 123 VAL A O 1
ATOM 950 N N . SER A 1 124 ? -9.758 7.809 3.242 1 91.62 124 SER A N 1
ATOM 951 C CA . SER A 1 124 ? -11.195 7.66 3.414 1 91.62 124 SER A CA 1
ATOM 952 C C . SER A 1 124 ? -11.695 8.469 4.605 1 91.62 124 SER A C 1
ATOM 954 O O . SER A 1 124 ? -11.156 8.352 5.711 1 91.62 124 SER A O 1
ATOM 956 N N . SER A 1 125 ? -12.68 9.297 4.293 1 94.12 125 SER A N 1
ATOM 957 C CA . SER A 1 125 ? -13.117 10.195 5.355 1 94.12 125 SER A CA 1
ATOM 958 C C . SER A 1 125 ? -14.641 10.305 5.391 1 94.12 125 SER A C 1
ATOM 960 O O . SER A 1 125 ? -15.18 11.281 5.906 1 94.12 125 SER A O 1
ATOM 962 N N . LYS A 1 126 ? -15.297 9.352 4.844 1 92.94 126 LYS A N 1
ATOM 963 C CA . LYS A 1 126 ? -16.75 9.352 4.875 1 92.94 126 LYS A CA 1
ATOM 964 C C . LYS A 1 126 ? -17.281 8.969 6.262 1 92.94 126 LYS A C 1
ATOM 966 O O . LYS A 1 126 ? -16.688 8.117 6.934 1 92.94 126 LYS A O 1
ATOM 971 N N . GLU A 1 127 ? -18.422 9.508 6.594 1 95.5 127 GLU A N 1
ATOM 972 C CA . GLU A 1 127 ? -19.078 9.258 7.875 1 95.5 127 GLU A CA 1
ATOM 973 C C . GLU A 1 127 ? -19.375 7.777 8.062 1 95.5 127 GLU A C 1
ATOM 975 O O . GLU A 1 127 ? -19.312 7.258 9.18 1 95.5 127 GLU A O 1
ATOM 980 N N . THR A 1 128 ? -19.625 7.074 6.988 1 93.38 128 THR A N 1
ATOM 981 C CA . THR A 1 128 ? -20.062 5.684 7.027 1 93.38 128 THR A CA 1
ATOM 982 C C . THR A 1 128 ? -18.969 4.785 7.598 1 93.38 128 THR A C 1
ATOM 984 O O . THR A 1 128 ? -19.25 3.697 8.102 1 93.38 128 THR A O 1
ATOM 987 N N . TYR A 1 129 ? -17.75 5.305 7.602 1 93.25 129 TYR A N 1
ATOM 988 C CA . TYR A 1 129 ? -16.641 4.473 8.055 1 93.25 129 TYR A CA 1
ATOM 989 C C . TYR A 1 129 ? -16.219 4.855 9.469 1 93.25 129 TYR A C 1
ATOM 991 O O . TYR A 1 129 ? -15.344 4.215 10.055 1 93.25 129 TYR A O 1
ATOM 999 N N . LYS A 1 130 ? -16.828 5.859 10.023 1 94.19 130 LYS A N 1
ATOM 1000 C CA . LYS A 1 130 ? -16.438 6.406 11.32 1 94.19 130 LYS A CA 1
ATOM 1001 C C . LYS A 1 130 ? -17.531 6.215 12.352 1 94.19 130 LYS A C 1
ATOM 1003 O O . LYS A 1 130 ? -18.703 6.074 11.992 1 94.19 130 LYS A O 1
ATOM 1008 N N . THR A 1 131 ? -17.141 6.113 13.586 1 94.81 131 THR A N 1
ATOM 1009 C CA . THR A 1 131 ? -18.094 6.066 14.688 1 94.81 131 THR A CA 1
ATOM 1010 C C . THR A 1 131 ? -17.594 6.906 15.859 1 94.81 131 THR A C 1
ATOM 1012 O O . THR A 1 131 ? -16.422 7.312 15.898 1 94.81 131 THR A O 1
ATOM 1015 N N . ASN A 1 132 ? -18.531 7.312 16.781 1 95.5 132 ASN A N 1
ATOM 1016 C CA . ASN A 1 132 ? -18.203 8.148 17.938 1 95.5 132 ASN A CA 1
ATOM 1017 C C . ASN A 1 132 ? -17.594 9.477 17.5 1 95.5 132 ASN A C 1
ATOM 1019 O O . ASN A 1 132 ? -16.531 9.859 18 1 95.5 132 ASN A O 1
ATOM 1023 N N . ILE A 1 133 ? -18.203 10.086 16.594 1 97.06 133 ILE A N 1
ATOM 1024 C CA . ILE A 1 133 ? -17.734 11.344 16.031 1 97.06 133 ILE A CA 1
ATOM 1025 C C . ILE A 1 133 ? -18.062 12.492 16.984 1 97.06 133 ILE A C 1
ATOM 1027 O O . ILE A 1 133 ? -19.234 12.719 17.312 1 97.06 133 ILE A O 1
ATOM 1031 N N . ARG A 1 134 ? -17.094 13.273 17.391 1 96.94 134 ARG A N 1
ATOM 1032 C CA . ARG A 1 134 ? -17.25 14.383 18.328 1 96.94 134 ARG A CA 1
ATOM 1033 C C . ARG A 1 134 ? -16.234 15.484 18.047 1 96.94 134 ARG A C 1
ATOM 1035 O O . ARG A 1 134 ? -15.203 15.242 17.422 1 96.94 134 ARG A O 1
ATOM 1042 N N . PRO A 1 135 ? -16.578 16.641 18.547 1 96.12 135 PRO A N 1
ATOM 1043 C CA . PRO A 1 135 ? -15.523 17.656 18.469 1 96.12 135 PRO A CA 1
ATOM 1044 C C . PRO A 1 135 ? -14.266 17.266 19.25 1 96.12 135 PRO A C 1
ATOM 1046 O O . PRO A 1 135 ? -14.336 16.484 20.203 1 96.12 135 PRO A O 1
ATOM 1049 N N . VAL A 1 136 ? -13.141 17.781 18.75 1 95.38 136 VAL A N 1
ATOM 1050 C CA . VAL A 1 136 ? -11.891 17.547 19.453 1 95.38 136 VAL A CA 1
ATOM 1051 C C . VAL A 1 136 ? -12 18.078 20.891 1 95.38 136 VAL A C 1
ATOM 1053 O O . VAL A 1 136 ? -12.352 19.25 21.094 1 95.38 136 VAL A O 1
ATOM 1056 N N . ALA A 1 137 ? -11.648 17.234 21.812 1 91.56 137 ALA A N 1
ATOM 1057 C CA . ALA A 1 137 ? -11.977 17.516 23.203 1 91.56 137 ALA A CA 1
ATOM 1058 C C . ALA A 1 137 ? -10.781 18.109 23.938 1 91.56 137 ALA A C 1
ATOM 1060 O O . ALA A 1 137 ? -10.867 18.406 25.141 1 91.56 137 ALA A O 1
ATOM 1061 N N . PHE A 1 138 ? -9.703 18.281 23.406 1 94.75 138 PHE A N 1
ATOM 1062 C CA . PHE A 1 138 ? -8.492 18.797 24.031 1 94.75 138 PHE A CA 1
ATOM 1063 C C . PHE A 1 138 ? -7.91 19.953 23.219 1 94.75 138 PHE A C 1
ATOM 1065 O O . PHE A 1 138 ? -8.375 20.234 22.109 1 94.75 138 PHE A O 1
ATOM 1072 N N . SER A 1 139 ? -6.926 20.641 23.859 1 97.12 139 SER A N 1
ATOM 1073 C CA . SER A 1 139 ? -6.215 21.688 23.109 1 97.12 139 SER A CA 1
ATOM 1074 C C . SER A 1 139 ? -5.254 21.078 22.094 1 97.12 139 SER A C 1
ATOM 1076 O O . SER A 1 139 ? -4.195 20.562 22.469 1 97.12 139 SER A O 1
ATOM 1078 N N . ALA A 1 140 ? -5.582 21.219 20.844 1 97.38 140 ALA A N 1
ATOM 1079 C CA . ALA A 1 140 ? -4.715 20.719 19.781 1 97.38 140 ALA A CA 1
ATOM 1080 C C . ALA A 1 140 ? -3.396 21.484 19.734 1 97.38 140 ALA A C 1
ATOM 1082 O O . ALA A 1 140 ? -2.346 20.906 19.438 1 97.38 140 ALA A O 1
ATOM 1083 N N . LEU A 1 141 ? -3.504 22.719 20.047 1 98.06 141 LEU A N 1
ATOM 1084 C CA . LEU A 1 141 ? -2.311 23.562 20.062 1 98.06 141 LEU A CA 1
ATOM 1085 C C . LEU A 1 141 ? -1.295 23.047 21.078 1 98.06 141 LEU A C 1
ATOM 1087 O O . LEU A 1 141 ? -0.117 22.891 20.75 1 98.06 141 LEU A O 1
ATOM 1091 N N . GLU A 1 142 ? -1.728 22.844 22.281 1 97.81 142 GLU A N 1
ATOM 1092 C CA . GLU A 1 142 ? -0.826 22.328 23.312 1 97.81 142 GLU A CA 1
ATOM 1093 C C . GLU A 1 142 ? -0.222 21 22.891 1 97.81 142 GLU A C 1
ATOM 1095 O O . GLU A 1 142 ? 0.973 20.766 23.078 1 97.81 142 GLU A O 1
ATOM 1100 N N . LYS A 1 143 ? -1.034 20.172 22.328 1 97.25 143 LYS A N 1
ATOM 1101 C CA . LYS A 1 143 ? -0.574 18.859 21.891 1 97.25 143 LYS A CA 1
ATOM 1102 C C . LYS A 1 143 ? 0.506 18.984 20.828 1 97.25 143 LYS A C 1
ATOM 1104 O O . LYS A 1 143 ? 1.564 18.359 20.938 1 97.25 143 LYS A O 1
ATOM 1109 N N . VAL A 1 144 ? 0.256 19.703 19.797 1 97.62 144 VAL A N 1
ATOM 1110 C CA . VAL A 1 144 ? 1.171 19.859 18.672 1 97.62 144 VAL A CA 1
ATOM 1111 C C . VAL A 1 144 ? 2.473 20.5 19.141 1 97.62 144 VAL A C 1
ATOM 1113 O O . VAL A 1 144 ? 3.555 20.156 18.656 1 97.62 144 VAL A O 1
ATOM 1116 N N . MET A 1 145 ? 2.359 21.375 20.141 1 98 145 MET A N 1
ATOM 1117 C CA . MET A 1 145 ? 3.547 22.062 20.656 1 98 145 MET A CA 1
ATOM 1118 C C . MET A 1 145 ? 4.453 21.094 21.406 1 98 145 MET A C 1
ATOM 1120 O O . MET A 1 145 ? 5.625 21.391 21.641 1 98 145 MET A O 1
ATOM 1124 N N . GLU A 1 146 ? 3.957 19.938 21.734 1 97.06 146 GLU A N 1
ATOM 1125 C CA . GLU A 1 146 ? 4.742 18.922 22.422 1 97.06 146 GLU A CA 1
ATOM 1126 C C . GLU A 1 146 ? 5.488 18.031 21.438 1 97.06 146 GLU A C 1
ATOM 1128 O O . GLU A 1 146 ? 6.391 17.281 21.812 1 97.06 146 GLU A O 1
ATOM 1133 N N . TRP A 1 147 ? 5.098 18.109 20.188 1 97.06 147 TRP A N 1
ATOM 1134 C CA . TRP A 1 147 ? 5.727 17.25 19.188 1 97.06 147 TRP A CA 1
ATOM 1135 C C . TRP A 1 147 ? 7.184 17.656 18.984 1 97.06 147 TRP A C 1
ATOM 1137 O O . TRP A 1 147 ? 7.5 18.844 18.859 1 97.06 147 TRP A O 1
ATOM 1147 N N . GLU A 1 148 ? 8.062 16.656 18.969 1 97 148 GLU A N 1
ATOM 1148 C CA . GLU A 1 148 ? 9.477 16.891 18.672 1 97 148 GLU A CA 1
ATOM 1149 C C . GLU A 1 148 ? 9.828 16.422 17.25 1 97 148 GLU A C 1
ATOM 1151 O O . GLU A 1 148 ? 10.141 15.25 17.047 1 97 148 GLU A O 1
ATOM 1156 N N . ILE A 1 149 ? 9.82 17.375 16.328 1 97.38 149 ILE A N 1
ATOM 1157 C CA . ILE A 1 149 ? 10.211 17.078 14.961 1 97.38 149 ILE A CA 1
ATOM 1158 C C . ILE A 1 149 ? 11.727 17.031 14.844 1 97.38 149 ILE A C 1
ATOM 1160 O O . ILE A 1 149 ? 12.422 17.922 15.328 1 97.38 149 ILE A O 1
ATOM 1164 N N . LYS A 1 150 ? 12.234 15.992 14.211 1 97.69 150 LYS A N 1
ATOM 1165 C CA . LYS A 1 150 ? 13.672 15.805 14.07 1 97.69 150 LYS A CA 1
ATOM 1166 C C . LYS A 1 150 ? 14.078 15.719 12.602 1 97.69 150 LYS A C 1
ATOM 1168 O O . LYS A 1 150 ? 13.234 15.461 11.734 1 97.69 150 LYS A O 1
ATOM 1173 N N . GLN A 1 151 ? 15.297 16.062 12.398 1 97.12 151 GLN A N 1
ATOM 1174 C CA . GLN A 1 151 ? 15.93 15.773 11.117 1 97.12 151 GLN A CA 1
ATOM 1175 C C . GLN A 1 151 ? 16.703 14.461 11.172 1 97.12 151 GLN A C 1
ATOM 1177 O O . GLN A 1 151 ? 17.312 14.133 12.195 1 97.12 151 GLN A O 1
ATOM 1182 N N . TYR A 1 152 ? 16.641 13.711 10.016 1 96 152 TYR A N 1
ATOM 1183 C CA . TYR A 1 152 ? 17.312 12.414 10.016 1 96 152 TYR A CA 1
ATOM 1184 C C . TYR A 1 152 ? 17.609 11.953 8.594 1 96 152 TYR A C 1
ATOM 1186 O O . TYR A 1 152 ? 17.125 12.547 7.625 1 96 152 TYR A O 1
ATOM 1194 N N . ASN A 1 153 ? 18.516 11.023 8.5 1 94.94 153 ASN A N 1
ATOM 1195 C CA . ASN A 1 153 ? 18.734 10.289 7.258 1 94.94 153 ASN A CA 1
ATOM 1196 C C . ASN A 1 153 ? 18.188 8.859 7.348 1 94.94 153 ASN A C 1
ATOM 1198 O O . ASN A 1 153 ? 18.062 8.312 8.438 1 94.94 153 ASN A O 1
ATOM 1202 N N . LEU A 1 154 ? 17.859 8.398 6.207 1 92.69 154 LEU A N 1
ATOM 1203 C CA . LEU A 1 154 ? 17.406 7.008 6.188 1 92.69 154 LEU A CA 1
ATOM 1204 C C . LEU A 1 154 ? 18.578 6.051 6.074 1 92.69 154 LEU A C 1
ATOM 1206 O O . LEU A 1 154 ? 19.531 6.309 5.328 1 92.69 154 LEU A O 1
ATOM 1210 N N . LYS A 1 155 ? 18.453 4.945 6.781 1 89.75 155 LYS A N 1
ATOM 1211 C CA . LYS A 1 155 ? 19.5 3.932 6.715 1 89.75 155 LYS A CA 1
ATOM 1212 C C . LYS A 1 155 ? 19.672 3.414 5.293 1 89.75 155 LYS A C 1
ATOM 1214 O O . LYS A 1 155 ? 20.766 3.016 4.902 1 89.75 155 LYS A O 1
ATOM 1219 N N . THR A 1 156 ? 18.641 3.398 4.512 1 88.31 156 THR A N 1
ATOM 1220 C CA . THR A 1 156 ? 18.672 2.902 3.139 1 88.31 156 THR A CA 1
ATOM 1221 C C . THR A 1 156 ? 19.609 3.754 2.275 1 88.31 156 THR A C 1
ATOM 1223 O O . THR A 1 156 ? 20.031 3.324 1.199 1 88.31 156 THR A O 1
ATOM 1226 N N . ASP A 1 157 ? 19.891 4.887 2.74 1 90.94 157 ASP A N 1
ATOM 1227 C CA . ASP A 1 157 ? 20.688 5.801 1.941 1 90.94 157 ASP A CA 1
ATOM 1228 C C . ASP A 1 157 ? 22.172 5.715 2.332 1 90.94 157 ASP A C 1
ATOM 1230 O O . ASP A 1 157 ? 23.031 6.238 1.628 1 90.94 157 ASP A O 1
ATOM 1234 N N . ILE A 1 158 ? 22.484 4.996 3.381 1 90.5 158 ILE A N 1
ATOM 1235 C CA . ILE A 1 158 ? 23.844 4.98 3.939 1 90.5 158 ILE A CA 1
ATOM 1236 C C . ILE A 1 158 ? 24.781 4.262 2.98 1 90.5 158 ILE A C 1
ATOM 1238 O O . ILE A 1 158 ? 25.906 4.723 2.742 1 90.5 158 ILE A O 1
ATOM 1242 N N . PRO A 1 159 ? 24.375 3.189 2.357 1 89.12 159 PRO A N 1
ATOM 1243 C CA . PRO A 1 159 ? 25.266 2.549 1.385 1 89.12 159 PRO A CA 1
ATOM 1244 C C . PRO A 1 159 ? 25.656 3.48 0.238 1 89.12 159 PRO A C 1
ATOM 1246 O O . PRO A 1 159 ? 26.797 3.455 -0.223 1 89.12 159 PRO A O 1
ATOM 1249 N N . LYS A 1 160 ? 24.703 4.188 -0.221 1 90.25 160 LYS A N 1
ATOM 1250 C CA . LYS A 1 160 ? 25.016 5.164 -1.261 1 90.25 160 LYS A CA 1
ATOM 1251 C C . LYS A 1 160 ? 26.078 6.148 -0.791 1 90.25 160 LYS A C 1
ATOM 1253 O O . LYS A 1 160 ? 27 6.484 -1.545 1 90.25 160 LYS A O 1
ATOM 1258 N N . LEU A 1 161 ? 25.984 6.645 0.421 1 93.06 161 LEU A N 1
ATOM 1259 C CA . LEU A 1 161 ? 26.969 7.551 1.002 1 93.06 161 LEU A CA 1
ATOM 1260 C C . LEU A 1 161 ? 28.344 6.902 1.027 1 93.06 161 LEU A C 1
ATOM 1262 O O . LEU A 1 161 ? 29.344 7.531 0.651 1 93.06 161 LEU A O 1
ATOM 1266 N N . TYR A 1 162 ? 28.406 5.676 1.397 1 93.69 162 TYR A N 1
ATOM 1267 C CA . TYR A 1 162 ? 29.672 4.953 1.456 1 93.69 162 TYR A CA 1
ATOM 1268 C C . TYR A 1 162 ? 30.266 4.789 0.064 1 93.69 162 TYR A C 1
ATOM 1270 O O . TYR A 1 162 ? 31.469 4.961 -0.124 1 93.69 162 TYR A O 1
ATOM 1278 N N . LYS A 1 163 ? 29.484 4.41 -0.853 1 93.56 163 LYS A N 1
ATOM 1279 C CA . LYS A 1 163 ? 29.969 4.27 -2.227 1 93.56 163 LYS A CA 1
ATOM 1280 C C . LYS A 1 163 ? 30.547 5.578 -2.742 1 93.56 163 LYS A C 1
ATOM 1282 O O . LYS A 1 163 ? 31.609 5.578 -3.389 1 93.56 163 LYS A O 1
ATOM 1287 N N . MET A 1 164 ? 29.875 6.676 -2.449 1 94.31 164 MET A N 1
ATOM 1288 C CA . MET A 1 164 ? 30.375 7.988 -2.854 1 94.31 164 MET A CA 1
ATOM 1289 C C . MET A 1 164 ? 31.719 8.289 -2.205 1 94.31 164 MET A C 1
ATOM 1291 O O . MET A 1 164 ? 32.625 8.828 -2.852 1 94.31 164 MET A O 1
ATOM 1295 N N . ARG A 1 165 ? 31.844 7.938 -1.009 1 92.81 165 ARG A N 1
ATOM 1296 C CA . ARG A 1 165 ? 33.094 8.18 -0.282 1 92.81 165 ARG A CA 1
ATOM 1297 C C . ARG A 1 165 ? 34.219 7.328 -0.845 1 92.81 165 ARG A C 1
ATOM 1299 O O . ARG A 1 165 ? 35.375 7.789 -0.937 1 92.81 165 ARG A O 1
ATOM 1306 N N . MET A 1 166 ? 33.969 6.125 -1.31 1 94.19 166 MET A N 1
ATOM 1307 C CA . MET A 1 166 ? 34.969 5.215 -1.857 1 94.19 166 MET A CA 1
ATOM 1308 C C . MET A 1 166 ? 35.406 5.684 -3.232 1 94.19 166 MET A C 1
ATOM 1310 O O . MET A 1 166 ? 36.562 5.43 -3.627 1 94.19 166 MET A O 1
ATOM 1314 N N . ASN A 1 167 ? 34.531 6.316 -3.896 1 93.56 167 ASN A N 1
ATOM 1315 C CA . ASN A 1 167 ? 34.844 6.758 -5.25 1 93.56 167 ASN A CA 1
ATOM 1316 C C . ASN A 1 167 ? 35.375 8.195 -5.262 1 93.56 167 ASN A C 1
ATOM 1318 O O . ASN A 1 167 ? 35.594 8.773 -6.332 1 93.56 167 ASN A O 1
ATOM 1322 N N . ARG A 1 168 ? 35.469 8.633 -4.098 1 90.12 168 ARG A N 1
ATOM 1323 C CA . ARG A 1 168 ? 35.969 10 -3.986 1 90.12 168 ARG A CA 1
ATOM 1324 C C . ARG A 1 168 ? 37.406 10.102 -4.441 1 90.12 168 ARG A C 1
ATOM 1326 O O . ARG A 1 168 ? 38.25 9.266 -4.066 1 90.12 168 ARG A O 1
ATOM 1333 N N . LYS A 1 169 ? 37.625 11.102 -5.312 1 89.88 169 LYS A N 1
ATOM 1334 C CA . LYS A 1 169 ? 38.969 11.32 -5.809 1 89.88 169 LYS A CA 1
ATOM 1335 C C . LYS A 1 169 ? 39.812 12.148 -4.824 1 89.88 169 LYS A C 1
ATOM 1337 O O . LYS A 1 169 ? 39.25 12.898 -4.02 1 89.88 169 LYS A O 1
ATOM 1342 N N . GLU A 1 170 ? 41.094 12 -5.027 1 87.12 170 GLU A N 1
ATOM 1343 C CA . GLU A 1 170 ? 42 12.781 -4.199 1 87.12 170 GLU A CA 1
ATOM 1344 C C . GLU A 1 170 ? 41.812 14.281 -4.438 1 87.12 170 GLU A C 1
ATOM 1346 O O . GLU A 1 170 ? 41.719 14.727 -5.582 1 87.12 170 GLU A O 1
ATOM 1351 N N . GLY A 1 171 ? 41.625 15.148 -3.305 1 90.69 171 GLY A N 1
ATOM 1352 C CA . GLY A 1 171 ? 41.469 16.594 -3.414 1 90.69 171 GLY A CA 1
ATOM 1353 C C . GLY A 1 171 ? 40.031 17.062 -3.305 1 90.69 171 GLY A C 1
ATOM 1354 O O . GLY A 1 171 ? 39.781 18.25 -3.137 1 90.69 171 GLY A O 1
ATOM 1355 N N . GLU A 1 172 ? 39.094 16.125 -3.557 1 89.81 172 GLU A N 1
ATOM 1356 C CA . GLU A 1 172 ? 37.656 16.469 -3.438 1 89.81 172 GLU A CA 1
ATOM 1357 C C . GLU A 1 172 ? 37.25 16.609 -1.974 1 89.81 172 GLU A C 1
ATOM 1359 O O . GLU A 1 172 ? 37.844 15.977 -1.096 1 89.81 172 GLU A O 1
ATOM 1364 N N . PRO A 1 173 ? 36.469 17.594 -1.688 1 92.06 173 PRO A N 1
ATOM 1365 C CA . PRO A 1 173 ? 36 17.734 -0.304 1 92.06 173 PRO A CA 1
ATOM 1366 C C . PRO A 1 173 ? 35.375 16.453 0.256 1 92.06 173 PRO A C 1
ATOM 1368 O O . PRO A 1 173 ? 34.906 15.602 -0.507 1 92.06 173 PRO A O 1
ATOM 1371 N N . THR A 1 174 ? 35.531 16.281 1.581 1 92.81 174 THR A N 1
ATOM 1372 C CA . THR A 1 174 ? 34.938 15.133 2.262 1 92.81 174 THR A CA 1
ATOM 1373 C C . THR A 1 174 ? 33.438 15.094 2.055 1 92.81 174 THR A C 1
ATOM 1375 O O . THR A 1 174 ? 32.75 16.125 2.162 1 92.81 174 THR A O 1
ATOM 1378 N N . ILE A 1 175 ? 32.969 13.93 1.646 1 93.25 175 ILE A N 1
ATOM 1379 C CA . ILE A 1 175 ? 31.531 13.75 1.446 1 93.25 175 ILE A CA 1
ATOM 1380 C C . ILE A 1 175 ? 30.859 13.469 2.785 1 93.25 175 ILE A C 1
ATOM 1382 O O . ILE A 1 175 ? 31.219 12.516 3.482 1 93.25 175 ILE A O 1
ATOM 1386 N N . THR A 1 176 ? 29.938 14.352 3.141 1 93.94 176 THR A N 1
ATOM 1387 C CA . THR A 1 176 ? 29.203 14.227 4.398 1 93.94 176 THR A CA 1
ATOM 1388 C C . THR A 1 176 ? 27.766 13.781 4.152 1 93.94 176 THR A C 1
ATOM 1390 O O . THR A 1 176 ? 27.391 13.492 3.014 1 93.94 176 THR A O 1
ATOM 1393 N N . THR A 1 177 ? 26.938 13.68 5.285 1 92.88 177 THR A N 1
ATOM 1394 C CA . THR A 1 177 ? 25.547 13.25 5.188 1 92.88 177 THR A CA 1
ATOM 1395 C C . THR A 1 177 ? 24.719 14.266 4.395 1 92.88 177 THR A C 1
ATOM 1397 O O . THR A 1 177 ? 23.594 13.977 3.982 1 92.88 177 THR A O 1
ATOM 1400 N N . ASP A 1 178 ? 25.281 15.305 4.113 1 92.69 178 ASP A N 1
ATOM 1401 C CA . ASP A 1 178 ? 24.609 16.312 3.311 1 92.69 178 ASP A CA 1
ATOM 1402 C C . ASP A 1 178 ? 24.453 15.859 1.861 1 92.69 178 ASP A C 1
ATOM 1404 O O . ASP A 1 178 ? 23.672 16.438 1.099 1 92.69 178 ASP A O 1
ATOM 1408 N N . ALA A 1 179 ? 25.281 14.898 1.543 1 93.5 179 ALA A N 1
ATOM 1409 C CA . ALA A 1 179 ? 25.297 14.406 0.166 1 93.5 179 ALA A CA 1
ATOM 1410 C C . ALA A 1 179 ? 24.141 13.453 -0.085 1 93.5 179 ALA A C 1
ATOM 1412 O O . ALA A 1 179 ? 23.875 13.062 -1.227 1 93.5 179 ALA A O 1
ATOM 1413 N N . ILE A 1 180 ? 23.406 13.031 1.016 1 93.75 180 ILE A N 1
ATOM 1414 C CA . ILE A 1 180 ? 22.234 12.172 0.883 1 93.75 180 ILE A CA 1
ATOM 1415 C C . ILE A 1 180 ? 21 12.906 1.385 1 93.75 180 ILE A C 1
ATOM 1417 O O . ILE A 1 180 ? 21.109 13.891 2.119 1 93.75 180 ILE A O 1
ATOM 1421 N N . PRO A 1 181 ? 19.828 12.445 0.95 1 91.62 181 PRO A N 1
ATOM 1422 C CA . PRO A 1 181 ? 18.609 13.172 1.302 1 91.62 181 PRO A CA 1
ATOM 1423 C C . PRO A 1 181 ? 18.406 13.281 2.811 1 91.62 181 PRO A C 1
ATOM 1425 O O . PRO A 1 181 ? 18.625 12.312 3.539 1 91.62 181 PRO A O 1
ATOM 1428 N N . THR A 1 182 ? 18.047 14.461 3.219 1 94.69 182 THR A N 1
ATOM 1429 C CA . THR A 1 182 ? 17.609 14.711 4.594 1 94.69 182 THR A CA 1
ATOM 1430 C C . THR A 1 182 ? 16.094 14.656 4.707 1 94.69 182 THR A C 1
ATOM 1432 O O . THR A 1 182 ? 15.391 15.188 3.848 1 94.69 182 THR A O 1
ATOM 1435 N N . HIS A 1 183 ? 15.641 13.992 5.781 1 94.19 183 HIS A N 1
ATOM 1436 C CA . HIS A 1 183 ? 14.211 13.867 6.047 1 94.19 183 HIS A CA 1
ATOM 1437 C C . HIS A 1 183 ? 13.828 14.555 7.352 1 94.19 183 HIS A C 1
ATOM 1439 O O . HIS A 1 183 ? 14.695 14.891 8.156 1 94.19 183 HIS A O 1
ATOM 1445 N N . TYR A 1 184 ? 12.555 14.836 7.512 1 95.88 184 TYR A N 1
ATOM 1446 C CA . TYR A 1 184 ? 12.023 15.492 8.703 1 95.88 184 TYR A CA 1
ATOM 1447 C C . TYR A 1 184 ? 10.781 14.758 9.211 1 95.88 184 TYR A C 1
ATOM 1449 O O . TYR A 1 184 ? 9.945 14.32 8.422 1 95.88 184 TYR A O 1
ATOM 1457 N N . GLY A 1 185 ? 10.734 14.531 10.477 1 96.12 185 GLY A N 1
ATOM 1458 C CA . GLY A 1 185 ? 9.562 13.867 11.016 1 96.12 185 GLY A CA 1
ATOM 1459 C C . GLY A 1 185 ? 9.703 13.492 12.484 1 96.12 185 GLY A C 1
ATOM 1460 O O . GLY A 1 185 ? 10.664 13.898 13.141 1 96.12 185 GLY A O 1
ATOM 1461 N N . LEU A 1 186 ? 8.648 12.898 12.984 1 95.94 186 LEU A N 1
ATOM 1462 C CA . LEU A 1 186 ? 8.648 12.344 14.328 1 95.94 186 LEU A CA 1
ATOM 1463 C C . LEU A 1 186 ? 9.422 11.031 14.383 1 95.94 186 LEU A C 1
ATOM 1465 O O . LEU A 1 186 ? 9.516 10.32 13.375 1 95.94 186 LEU A O 1
ATOM 1469 N N . VAL A 1 187 ? 10.008 10.758 15.531 1 95.25 187 VAL A N 1
ATOM 1470 C CA . VAL A 1 187 ? 10.727 9.5 15.727 1 95.25 187 VAL A CA 1
ATOM 1471 C C . VAL A 1 187 ? 10.016 8.664 16.781 1 95.25 187 VAL A C 1
ATOM 1473 O O . VAL A 1 187 ? 9.867 9.094 17.938 1 95.25 187 VAL A O 1
ATOM 1476 N N . ILE A 1 188 ? 9.57 7.512 16.344 1 93.12 188 ILE A N 1
ATOM 1477 C CA . ILE A 1 188 ? 8.906 6.582 17.25 1 93.12 188 ILE A CA 1
ATOM 1478 C C . ILE A 1 188 ? 9.945 5.699 17.938 1 93.12 188 ILE A C 1
ATOM 1480 O O . ILE A 1 188 ? 10.812 5.125 17.266 1 93.12 188 ILE A O 1
ATOM 1484 N N . PRO A 1 189 ? 9.82 5.57 19.266 1 92.88 189 PRO A N 1
ATOM 1485 C CA . PRO A 1 189 ? 10.797 4.746 19.984 1 92.88 189 PRO A CA 1
ATOM 1486 C C . PRO A 1 189 ? 10.805 3.291 19.516 1 92.88 189 PRO A C 1
ATOM 1488 O O . PRO A 1 189 ? 9.766 2.768 19.109 1 92.88 189 PRO A O 1
ATOM 1491 N N . LYS A 1 190 ? 11.945 2.623 19.703 1 89.94 190 LYS A N 1
ATOM 1492 C CA . LYS A 1 190 ? 12.141 1.255 19.234 1 89.94 190 LYS A CA 1
ATOM 1493 C C . LYS A 1 190 ? 11.219 0.283 19.969 1 89.94 190 LYS A C 1
ATOM 1495 O O . LYS A 1 190 ? 10.805 -0.729 19.406 1 89.94 190 LYS A O 1
ATOM 1500 N N . GLU A 1 191 ? 10.891 0.631 21.203 1 90.38 191 GLU A N 1
ATOM 1501 C CA . GLU A 1 191 ? 10.117 -0.261 22.047 1 90.38 191 GLU A CA 1
ATOM 1502 C C . GLU A 1 191 ? 8.625 -0.165 21.734 1 90.38 191 GLU A C 1
ATOM 1504 O O . GLU A 1 191 ? 7.832 -0.977 22.219 1 90.38 191 GLU A O 1
ATOM 1509 N N . SER A 1 192 ? 8.375 0.784 20.875 1 87.06 192 SER A N 1
ATOM 1510 C CA . SER A 1 192 ? 6.965 0.986 20.578 1 87.06 192 SER A CA 1
ATOM 1511 C C . SER A 1 192 ? 6.438 -0.089 19.625 1 87.06 192 SER A C 1
ATOM 1513 O O . SER A 1 192 ? 7.176 -0.593 18.781 1 87.06 192 SER A O 1
ATOM 1515 N N . GLU A 1 193 ? 5.098 -0.382 19.75 1 81.88 193 GLU A N 1
ATOM 1516 C CA . GLU A 1 193 ? 4.434 -1.308 18.844 1 81.88 193 GLU A CA 1
ATOM 1517 C C . GLU A 1 193 ? 4.051 -0.616 17.531 1 81.88 193 GLU A C 1
ATOM 1519 O O . GLU A 1 193 ? 3.928 -1.267 16.5 1 81.88 193 GLU A O 1
ATOM 1524 N N . GLU A 1 194 ? 4.012 0.683 17.562 1 82.31 194 GLU A N 1
ATOM 1525 C CA . GLU A 1 194 ? 3.658 1.461 16.375 1 82.31 194 GLU A CA 1
ATOM 1526 C C . GLU A 1 194 ? 4.855 1.62 15.445 1 82.31 194 GLU A C 1
ATOM 1528 O O . GLU A 1 194 ? 5.98 1.83 15.906 1 82.31 194 GLU A O 1
ATOM 1533 N N . ASN A 1 195 ? 4.547 1.471 14.125 1 82.69 195 ASN A N 1
ATOM 1534 C CA . ASN A 1 195 ? 5.641 1.528 13.164 1 82.69 195 ASN A CA 1
ATOM 1535 C C . ASN A 1 195 ? 5.574 2.789 12.305 1 82.69 195 ASN A C 1
ATOM 1537 O O . ASN A 1 195 ? 6.453 3.033 11.484 1 82.69 195 ASN A O 1
ATOM 1541 N N . GLY A 1 196 ? 4.582 3.594 12.594 1 88.38 196 GLY A N 1
ATOM 1542 C CA . GLY A 1 196 ? 4.453 4.77 11.75 1 88.38 196 GLY A CA 1
ATOM 1543 C C . GLY A 1 196 ? 3.502 5.809 12.312 1 88.38 196 GLY A C 1
ATOM 1544 O O . GLY A 1 196 ? 2.82 5.559 13.312 1 88.38 196 GLY A O 1
ATOM 1545 N N . VAL A 1 197 ? 3.6 6.926 11.719 1 91.88 197 VAL A N 1
ATOM 1546 C CA . VAL A 1 197 ? 2.723 8.047 12.055 1 91.88 197 VAL A CA 1
ATOM 1547 C C . VAL A 1 197 ? 1.667 8.219 10.961 1 91.88 197 VAL A C 1
ATOM 1549 O O . VAL A 1 197 ? 1.992 8.234 9.773 1 91.88 197 VAL A O 1
ATOM 1552 N N . GLY A 1 198 ? 0.407 8.25 11.375 1 93.62 198 GLY A N 1
ATOM 1553 C CA . GLY A 1 198 ? -0.647 8.531 10.414 1 93.62 198 GLY A CA 1
ATOM 1554 C C . GLY A 1 198 ? -0.635 9.961 9.922 1 93.62 198 GLY A C 1
ATOM 1555 O O . GLY A 1 198 ? -0.871 10.898 10.688 1 93.62 198 GLY A O 1
ATOM 1556 N N . LEU A 1 199 ? -0.408 10.125 8.641 1 95.38 199 LEU A N 1
ATOM 1557 C CA . LEU A 1 199 ? -0.267 11.453 8.047 1 95.38 199 LEU A CA 1
ATOM 1558 C C . LEU A 1 199 ? -1.554 12.258 8.211 1 95.38 199 LEU A C 1
ATOM 1560 O O . LEU A 1 199 ? -1.514 13.445 8.539 1 95.38 199 LEU A O 1
ATOM 1564 N N . TYR A 1 200 ? -2.643 11.57 7.992 1 96.81 200 TYR A N 1
ATOM 1565 C CA . TYR A 1 200 ? -3.93 12.25 8.031 1 96.81 200 TYR A CA 1
ATOM 1566 C C . TYR A 1 200 ? -4.242 12.734 9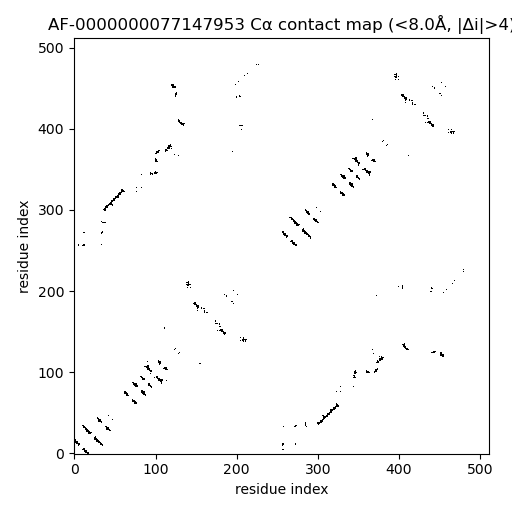.445 1 96.81 200 TYR A C 1
ATOM 1568 O O . TYR A 1 200 ? -4.719 13.859 9.633 1 96.81 200 TYR A O 1
ATOM 1576 N N . GLY A 1 201 ? -4.012 11.922 10.375 1 96.62 201 GLY A N 1
ATOM 1577 C CA . GLY A 1 201 ? -4.203 12.32 11.758 1 96.62 201 GLY A CA 1
ATOM 1578 C C . GLY A 1 201 ? -3.303 13.461 12.188 1 96.62 201 GLY A C 1
ATOM 1579 O O . GLY A 1 201 ? -3.754 14.406 12.836 1 96.62 201 GLY A O 1
ATOM 1580 N N . MET A 1 202 ? -2.068 13.367 11.805 1 97.12 202 MET A N 1
ATOM 1581 C CA . MET A 1 202 ? -1.115 14.422 12.133 1 97.12 202 MET A CA 1
ATOM 1582 C C . MET A 1 202 ? -1.526 15.742 11.484 1 97.12 202 MET A C 1
ATOM 1584 O O . MET A 1 202 ? -1.556 16.781 12.148 1 97.12 202 MET A O 1
ATOM 1588 N N . LEU A 1 203 ? -1.811 15.688 10.219 1 98.12 203 LEU A N 1
ATOM 1589 C CA . LEU A 1 203 ? -2.23 16.875 9.484 1 98.12 203 LEU A CA 1
ATOM 1590 C C . LEU A 1 203 ? -3.492 17.469 10.094 1 98.12 203 LEU A C 1
ATOM 1592 O O . LEU A 1 203 ? -3.609 18.688 10.211 1 98.12 203 LEU A O 1
ATOM 1596 N N . SER A 1 204 ? -4.414 16.688 10.469 1 98.56 204 SER A N 1
ATOM 1597 C CA . SER A 1 204 ? -5.672 17.141 11.055 1 98.56 204 SER A CA 1
ATOM 1598 C C . SER A 1 204 ? -5.441 17.812 12.406 1 98.56 204 SER A C 1
ATOM 1600 O O . SER A 1 204 ? -6.023 18.859 12.695 1 98.56 204 SER A O 1
ATOM 1602 N N . GLN A 1 205 ? -4.641 17.219 13.188 1 98.12 205 GLN A N 1
ATOM 1603 C CA . GLN A 1 205 ? -4.328 17.828 14.484 1 98.12 205 GLN A CA 1
ATOM 1604 C C . GLN A 1 205 ? -3.59 19.156 14.312 1 98.12 205 GLN A C 1
ATOM 1606 O O . GLN A 1 205 ? -3.84 20.109 15.047 1 98.12 205 GLN A O 1
ATOM 1611 N N . LEU A 1 206 ? -2.672 19.156 13.383 1 98.44 206 LEU A N 1
ATOM 1612 C CA . LEU A 1 206 ? -1.978 20.406 13.07 1 98.44 206 LEU A CA 1
ATOM 1613 C C . LEU A 1 206 ? -2.961 21.469 12.609 1 98.44 206 LEU A C 1
ATOM 1615 O O . LEU A 1 206 ? -2.848 22.641 13.008 1 98.44 206 LEU A O 1
ATOM 1619 N N . THR A 1 207 ? -3.867 21.094 11.781 1 98.69 207 THR A N 1
ATOM 1620 C CA . THR A 1 207 ? -4.902 22.016 11.32 1 98.69 207 THR A CA 1
ATOM 1621 C C . THR A 1 207 ? -5.695 22.578 12.508 1 98.69 207 THR A C 1
ATOM 1623 O O . THR A 1 207 ? -5.895 23.781 12.609 1 98.69 207 THR A O 1
ATOM 1626 N N . SER A 1 208 ? -6.133 21.703 13.367 1 98.5 208 SER A N 1
ATOM 1627 C CA . SER A 1 208 ? -6.871 22.109 14.555 1 98.5 208 SER A CA 1
ATOM 1628 C C . SER A 1 208 ? -6.035 23.047 15.422 1 98.5 208 SER A C 1
ATOM 1630 O O . SER A 1 208 ? -6.551 24.047 15.953 1 98.5 208 SER A O 1
ATOM 1632 N N . ALA A 1 209 ? -4.801 22.734 15.617 1 98.56 209 ALA A N 1
ATOM 1633 C CA . ALA A 1 209 ? -3.887 23.578 16.391 1 98.56 209 ALA A CA 1
ATOM 1634 C C . ALA A 1 209 ? -3.756 24.969 15.766 1 98.56 209 ALA A C 1
ATOM 1636 O O . ALA A 1 209 ? -3.77 25.969 16.469 1 98.56 209 ALA A O 1
ATOM 1637 N N . PHE A 1 210 ? -3.582 24.984 14.508 1 98.56 210 PHE A N 1
ATOM 1638 C CA . PHE A 1 210 ? -3.498 26.25 13.773 1 98.56 210 PHE A CA 1
ATOM 1639 C C . PHE A 1 210 ? -4.754 27.078 13.984 1 98.56 210 PHE A C 1
ATOM 1641 O O . PHE A 1 210 ? -4.664 28.281 14.281 1 98.56 210 PHE A O 1
ATOM 1648 N N . GLN A 1 211 ? -5.906 26.5 13.805 1 98.56 211 GLN A N 1
ATOM 1649 C CA . GLN A 1 211 ? -7.172 27.203 14.008 1 98.56 211 GLN A CA 1
ATOM 1650 C C . GLN A 1 211 ? -7.258 27.797 15.414 1 98.56 211 GLN A C 1
ATOM 1652 O O . GLN A 1 211 ? -7.676 28.938 15.586 1 98.56 211 GLN A O 1
ATOM 1657 N N . GLU A 1 212 ? -6.93 26.969 16.391 1 98.06 212 GLU A N 1
ATOM 1658 C CA . GLU A 1 212 ? -6.938 27.422 17.781 1 98.06 212 GLU A CA 1
ATOM 1659 C C . GLU A 1 212 ? -6.02 28.625 17.969 1 98.06 212 GLU A C 1
ATOM 1661 O O . GLU A 1 212 ? -6.391 29.594 18.625 1 98.06 212 GLU A O 1
ATOM 1666 N N . TYR A 1 213 ? -4.836 28.531 17.438 1 97.81 213 TYR A N 1
ATOM 1667 C CA . TYR A 1 213 ? -3.859 29.609 17.547 1 97.81 213 TYR A CA 1
ATOM 1668 C C . TYR A 1 213 ? -4.383 30.891 16.906 1 97.81 213 TYR A C 1
ATOM 1670 O O . TYR A 1 213 ? -4.254 31.984 17.484 1 97.81 213 TYR A O 1
ATOM 1678 N N . VAL A 1 214 ? -4.902 30.781 15.734 1 97.62 214 VAL A N 1
ATOM 1679 C CA . VAL A 1 214 ? -5.461 31.922 15.016 1 97.62 214 VAL A CA 1
ATOM 1680 C C . VAL A 1 214 ? -6.562 32.562 15.859 1 97.62 214 VAL A C 1
ATOM 1682 O O . VAL A 1 214 ? -6.59 33.781 16.031 1 97.62 214 VAL A O 1
ATOM 1685 N N . THR A 1 215 ? -7.461 31.797 16.375 1 97.19 215 THR A N 1
ATOM 1686 C CA . THR A 1 215 ? -8.57 32.312 17.172 1 97.19 215 THR A CA 1
ATOM 1687 C C . THR A 1 215 ? -8.062 33.031 18.406 1 97.19 215 THR A C 1
ATOM 1689 O O . THR A 1 215 ? -8.523 34.125 18.703 1 97.19 215 THR A O 1
ATOM 1692 N N . LYS A 1 216 ? -7.125 32.5 19.062 1 95.56 216 LYS A N 1
ATOM 1693 C CA . LYS A 1 216 ? -6.566 33.094 20.266 1 95.56 216 LYS A CA 1
ATOM 1694 C C . LYS A 1 216 ? -5.855 34.406 19.938 1 95.56 216 LYS A C 1
ATOM 1696 O O . LYS A 1 216 ? -6.008 35.406 20.672 1 95.56 216 LYS A O 1
ATOM 1701 N N . THR A 1 217 ? -5.09 34.406 18.938 1 95.25 217 THR A N 1
ATOM 1702 C CA . THR A 1 217 ? -4.316 35.594 18.594 1 95.25 217 THR A CA 1
ATOM 1703 C C . THR A 1 217 ? -5.227 36.719 18.078 1 95.25 217 THR A C 1
ATOM 1705 O O . THR A 1 217 ? -4.988 37.906 18.359 1 95.25 217 THR A O 1
ATOM 1708 N N . ARG A 1 218 ? -6.195 36.344 17.359 1 92.44 218 ARG A N 1
ATOM 1709 C CA . ARG A 1 218 ? -7.164 37.344 16.922 1 92.44 218 ARG A CA 1
ATOM 1710 C C . ARG A 1 218 ? -7.855 38 18.125 1 92.44 218 ARG A C 1
ATOM 1712 O O . ARG A 1 218 ? -8.055 39.219 18.141 1 92.44 218 ARG A O 1
ATOM 1719 N N . ALA A 1 219 ? -8.234 37.25 19.078 1 92.69 219 ALA A N 1
ATOM 1720 C CA . ALA A 1 219 ? -8.859 37.781 20.297 1 92.69 219 ALA A CA 1
ATOM 1721 C C . ALA A 1 219 ? -7.918 38.719 21.031 1 92.69 219 ALA A C 1
ATOM 1723 O O . ALA A 1 219 ? -8.352 39.75 21.547 1 92.69 219 ALA A O 1
ATOM 1724 N N . LYS A 1 220 ? -6.672 38.438 21.094 1 90.31 220 LYS A N 1
ATOM 1725 C CA . LYS A 1 220 ? -5.684 39.281 21.75 1 90.31 220 LYS A CA 1
ATOM 1726 C C . LYS A 1 220 ? -5.484 40.594 21 1 90.31 220 LYS A C 1
ATOM 1728 O O . LYS A 1 220 ? -5.324 41.625 21.625 1 90.31 220 LYS A O 1
ATOM 1733 N N . PHE A 1 221 ? -5.512 40.531 19.719 1 87.12 221 PHE A N 1
ATOM 1734 C CA . PHE A 1 221 ? -5.387 41.719 18.922 1 87.12 221 PHE A CA 1
ATOM 1735 C C . PHE A 1 221 ? -6.582 42.656 19.125 1 87.12 221 PHE A C 1
ATOM 1737 O O . PHE A 1 221 ? -6.434 43.875 19.172 1 87.12 221 PHE A O 1
ATOM 1744 N N . GLU A 1 222 ? -7.656 42.156 19.25 1 86.12 222 GLU A N 1
ATOM 1745 C CA . GLU A 1 222 ? -8.859 42.938 19.484 1 86.12 222 GLU A CA 1
ATOM 1746 C C . GLU A 1 222 ? -8.82 43.625 20.859 1 86.12 222 GLU A C 1
ATOM 1748 O O . GLU A 1 222 ? -9.336 44.75 21.016 1 86.12 222 GLU A O 1
ATOM 1753 N N . GLU A 1 223 ? -8.188 43.094 21.766 1 84.19 223 GLU A N 1
ATOM 1754 C CA . GLU A 1 223 ? -8.047 43.656 23.094 1 84.19 223 GLU A CA 1
ATOM 1755 C C . GLU A 1 223 ? -7.051 44.812 23.094 1 84.19 223 GLU A C 1
ATOM 1757 O O . GLU A 1 223 ? -7.219 45.781 23.844 1 84.19 223 GLU A O 1
ATOM 1762 N N . ILE A 1 224 ? -6.086 44.75 22.297 1 80.75 224 ILE A N 1
ATOM 1763 C CA . ILE A 1 224 ? -5 45.719 22.297 1 80.75 224 ILE A CA 1
ATOM 1764 C C . ILE A 1 224 ? -5.371 46.906 21.422 1 80.75 224 ILE A C 1
ATOM 1766 O O . ILE A 1 224 ? -4.938 48.031 21.688 1 80.75 224 ILE A O 1
ATOM 1770 N N . GLU A 1 225 ? -6.148 46.781 20.5 1 71 225 GLU A N 1
ATOM 1771 C CA . GLU A 1 225 ? -6.461 47.844 19.531 1 71 225 GLU A CA 1
ATOM 1772 C C . GLU A 1 225 ? -7.078 49.031 20.219 1 71 225 GLU A C 1
ATOM 1774 O O . GLU A 1 225 ? -6.719 50.188 19.922 1 71 225 GLU A O 1
ATOM 1779 N N . PRO A 1 226 ? -8.016 49 21.172 1 63.31 226 PRO A N 1
ATOM 1780 C CA . PRO A 1 226 ? -8.539 50.188 21.797 1 63.31 226 PRO A CA 1
ATOM 1781 C C . PRO A 1 226 ? -7.504 50.906 22.656 1 63.31 226 PRO A C 1
ATOM 1783 O O . PRO A 1 226 ? -7.633 52.125 22.922 1 63.31 226 PRO A O 1
ATOM 1786 N N . ILE A 1 227 ? -6.539 50.219 23.188 1 57.25 227 ILE A N 1
ATOM 1787 C CA . ILE A 1 227 ? -5.555 50.875 24.062 1 57.25 227 ILE A CA 1
ATOM 1788 C C . ILE A 1 227 ? -4.629 51.75 23.219 1 57.25 227 ILE A C 1
ATOM 1790 O O . ILE A 1 227 ? -3.74 52.406 23.75 1 57.25 227 ILE A O 1
ATOM 1794 N N . LYS A 1 228 ? -4.805 51.812 21.969 1 53.53 228 LYS A N 1
ATOM 1795 C CA . LYS A 1 228 ? -4.094 52.781 21.156 1 53.53 228 LYS A CA 1
ATOM 1796 C C . LYS A 1 228 ? -4.383 54.219 21.656 1 53.53 228 LYS A C 1
ATOM 1798 O O . LYS A 1 228 ? -5.539 54.562 21.891 1 53.53 228 LYS A O 1
ATOM 1803 N N . PRO A 1 229 ? -3.42 54.844 22.359 1 48.97 229 PRO A N 1
ATOM 1804 C CA . PRO A 1 229 ? -3.711 56.219 22.781 1 48.97 229 PRO A CA 1
ATOM 1805 C C . PRO A 1 229 ? -4.445 57.031 21.719 1 48.97 229 PRO A C 1
ATOM 1807 O O . PRO A 1 229 ? -4.066 56.969 20.547 1 48.97 229 PRO A O 1
ATOM 1810 N N . LYS A 1 230 ? -5.715 57.031 21.781 1 45.12 230 LYS A N 1
ATOM 1811 C CA . LYS A 1 230 ? -6.352 58.156 21.062 1 45.12 230 LYS A CA 1
ATOM 1812 C C . LYS A 1 230 ? -5.492 59.406 21.125 1 45.12 230 LYS A C 1
ATOM 1814 O O . LYS A 1 230 ? -5.125 59.844 22.219 1 45.12 230 LYS A O 1
ATOM 1819 N N . GLY A 1 231 ? -4.469 59.531 20.328 1 40.38 231 GLY A N 1
ATOM 1820 C CA . GLY A 1 231 ? -3.902 60.875 20.312 1 40.38 231 GLY A CA 1
ATOM 1821 C C . GLY A 1 231 ? -4.895 61.938 20.703 1 40.38 231 GLY A C 1
ATOM 1822 O O . GLY A 1 231 ? -6.094 61.812 20.438 1 40.38 231 GLY A O 1
ATOM 1823 N N . ASN A 1 232 ? -4.578 62.656 21.797 1 39.03 232 ASN A N 1
ATOM 1824 C CA . ASN A 1 232 ? -5.184 63.906 22.281 1 39.03 232 ASN A CA 1
ATOM 1825 C C . ASN A 1 232 ? -5.551 64.812 21.125 1 39.03 232 ASN A C 1
ATOM 1827 O O . ASN A 1 232 ? -4.688 65.5 20.578 1 39.03 232 ASN A O 1
ATOM 1831 N N . ILE A 1 233 ? -6.258 64.5 20.125 1 39.56 233 ILE A N 1
ATOM 1832 C CA . ILE A 1 233 ? -6.754 65.562 19.312 1 39.56 233 ILE A CA 1
ATOM 1833 C C . ILE A 1 233 ? -7.434 66.625 20.188 1 39.56 233 ILE A C 1
ATOM 1835 O O . ILE A 1 233 ? -8.578 66.438 20.609 1 39.56 233 ILE A O 1
ATOM 1839 N N . LYS A 1 234 ? -6.738 67.062 21.281 1 36.66 234 LYS A N 1
ATOM 1840 C CA . LYS A 1 234 ? -7.195 68.25 22.031 1 36.66 234 LYS A CA 1
ATOM 1841 C C . LYS A 1 234 ? -7.711 69.312 21.078 1 36.66 234 LYS A C 1
ATOM 1843 O O . LYS A 1 234 ? -7.434 69.312 19.875 1 36.66 234 LYS A O 1
ATOM 1848 N N . HIS A 1 235 ? -8.07 70.562 21.688 1 38.19 235 HIS A N 1
ATOM 1849 C CA . HIS A 1 235 ? -8.891 71.75 21.75 1 38.19 235 HIS A CA 1
ATOM 1850 C C . HIS A 1 235 ? -8.414 72.812 20.75 1 38.19 235 HIS A C 1
ATOM 1852 O O . HIS A 1 235 ? -7.871 73.875 21.141 1 38.19 235 HIS A O 1
ATOM 1858 N N . ARG A 1 236 ? -7.668 72.5 19.734 1 37.25 236 ARG A N 1
ATOM 1859 C CA . ARG A 1 236 ? -7.133 73.688 19.078 1 37.25 236 ARG A CA 1
ATOM 1860 C C . ARG A 1 236 ? -8.25 74.5 18.5 1 37.25 236 ARG A C 1
ATOM 1862 O O . ARG A 1 236 ? -7.992 75.5 17.781 1 37.25 236 ARG A O 1
ATOM 1869 N N . ASN A 1 237 ? -9.453 73.938 18.516 1 35.16 237 ASN A N 1
ATOM 1870 C CA . ASN A 1 237 ? -10.328 74.812 17.75 1 35.16 237 ASN A CA 1
ATOM 1871 C C . ASN A 1 237 ? -10.633 76.125 18.484 1 35.16 237 ASN A C 1
ATOM 1873 O O . ASN A 1 237 ? -11.719 76.25 19.047 1 35.16 237 ASN A O 1
ATOM 1877 N N . LYS A 1 238 ? -9.695 76.625 19.375 1 35.66 238 LYS A N 1
ATOM 1878 C CA . LYS A 1 238 ? -10.078 77.938 19.859 1 35.66 238 LYS A CA 1
ATOM 1879 C C . LYS A 1 238 ? -10.078 78.938 18.719 1 35.66 238 LYS A C 1
ATOM 1881 O O . LYS A 1 238 ? -9.047 79.188 18.078 1 35.66 238 LYS A O 1
ATOM 1886 N N . VAL A 1 239 ? -11.219 79.188 18.109 1 36.81 239 VAL A N 1
ATOM 1887 C CA . VAL A 1 239 ? -11.5 80.25 17.172 1 36.81 239 VAL A CA 1
ATOM 1888 C C . VAL A 1 239 ? -10.953 81.562 17.719 1 36.81 239 VAL A C 1
ATOM 1890 O O . VAL A 1 239 ? -11.328 82 18.812 1 36.81 239 VAL A O 1
ATOM 1893 N N . LYS A 1 240 ? -9.758 82 17.375 1 36.69 240 LYS A N 1
ATOM 1894 C CA . LYS A 1 240 ? -9.195 83.312 17.641 1 36.69 240 LYS A CA 1
ATOM 1895 C C . LYS A 1 240 ? -10.227 84.438 17.422 1 36.69 240 LYS A C 1
ATOM 1897 O O . LYS A 1 240 ? -10.93 84.438 16.406 1 36.69 240 LYS A O 1
ATOM 1902 N N . ARG A 1 241 ? -10.656 85.125 18.406 1 39.09 241 ARG A N 1
ATOM 1903 C CA . ARG A 1 241 ? -11.516 86.312 18.453 1 39.09 241 ARG A CA 1
ATOM 1904 C C . ARG A 1 241 ? -11.016 87.375 17.484 1 39.09 241 ARG A C 1
ATOM 1906 O O . ARG A 1 241 ? -9.844 87.812 17.531 1 39.09 241 ARG A O 1
ATOM 1913 N N . GLN A 1 242 ? -11.523 87.438 16.281 1 35.75 242 GLN A N 1
ATOM 1914 C CA . GLN A 1 242 ? -11.266 88.562 15.352 1 35.75 242 GLN A CA 1
ATOM 1915 C C . GLN A 1 242 ? -11.297 89.875 16.062 1 35.75 242 GLN A C 1
ATOM 1917 O O . GLN A 1 242 ? -12.289 90.25 16.703 1 35.75 242 GLN A O 1
ATOM 1922 N N . ARG A 1 243 ? -10.164 90.375 16.484 1 40.12 243 ARG A N 1
ATOM 1923 C CA . ARG A 1 243 ? -10.023 91.75 17.031 1 40.12 243 ARG A CA 1
ATOM 1924 C C . ARG A 1 243 ? -10.695 92.812 16.125 1 40.12 243 ARG A C 1
ATOM 1926 O O . ARG A 1 243 ? -10.469 92.812 14.922 1 40.12 243 ARG A O 1
ATOM 1933 N N . ARG A 1 244 ? -11.836 93.25 16.406 1 42.75 244 ARG A N 1
ATOM 1934 C CA . ARG A 1 244 ? -12.586 94.312 15.688 1 42.75 244 ARG A CA 1
ATOM 1935 C C . ARG A 1 244 ? -11.703 95.5 15.367 1 42.75 244 ARG A C 1
ATOM 1937 O O . ARG A 1 244 ? -10.82 95.875 16.141 1 42.75 244 ARG A O 1
ATOM 1944 N N . PRO A 1 245 ? -11.656 95.938 14.062 1 43.28 245 PRO A N 1
ATOM 1945 C CA . PRO A 1 245 ? -10.875 97.062 13.469 1 43.28 245 PRO A CA 1
ATOM 1946 C C . PRO A 1 245 ? -10.953 98.312 14.266 1 43.28 245 PRO A C 1
ATOM 1948 O O . PRO A 1 245 ? -11.93 98.562 14.977 1 43.28 245 PRO A O 1
ATOM 1951 N N . PRO A 1 246 ? -9.828 98.812 14.75 1 41.5 246 PRO A N 1
ATOM 1952 C CA . PRO A 1 246 ? -9.852 100.062 15.531 1 41.5 246 PRO A CA 1
ATOM 1953 C C . PRO A 1 246 ? -10.703 101.125 14.883 1 41.5 246 PRO A C 1
ATOM 1955 O O . PRO A 1 246 ? -10.695 101.312 13.656 1 41.5 246 PRO A O 1
ATOM 1958 N N . ARG A 1 247 ? -11.766 101.438 15.32 1 33.97 247 ARG A N 1
ATOM 1959 C CA . ARG A 1 247 ? -12.773 102.375 14.852 1 33.97 247 ARG A CA 1
ATOM 1960 C C . ARG A 1 247 ? -12.125 103.688 14.344 1 33.97 247 ARG A C 1
ATOM 1962 O O . ARG A 1 247 ? -10.969 103.938 14.664 1 33.97 247 ARG A O 1
ATOM 1969 N N . ARG A 1 248 ? -12.797 104.75 14.422 1 36.34 248 ARG A N 1
ATOM 1970 C CA . ARG A 1 248 ? -13.523 105.812 13.758 1 36.34 248 ARG A CA 1
ATOM 1971 C C . ARG A 1 248 ? -12.734 107.125 13.805 1 36.34 248 ARG A C 1
ATOM 1973 O O . ARG A 1 248 ? -13.258 108.188 13.461 1 36.34 248 ARG A O 1
ATOM 1980 N N . VAL A 1 249 ? -11.406 107.188 14.281 1 35.62 249 VAL A N 1
ATOM 1981 C CA . VAL A 1 249 ? -11.312 108.562 14.688 1 35.62 249 VAL A CA 1
ATOM 1982 C C . VAL A 1 249 ? -11.18 109.438 13.453 1 35.62 249 VAL A C 1
ATOM 1984 O O . VAL A 1 249 ? -10.172 109.375 12.734 1 35.62 249 VAL A O 1
ATOM 1987 N N . LYS A 1 250 ? -11.992 109.562 12.539 1 32.44 250 LYS A N 1
ATOM 1988 C CA . LYS A 1 250 ? -11.93 110.438 11.367 1 32.44 250 LYS A CA 1
ATOM 1989 C C . LYS A 1 250 ? -11.305 111.75 11.703 1 32.44 250 LYS A C 1
ATOM 1991 O O . LYS A 1 250 ? -11.344 112.188 12.859 1 32.44 250 LYS A O 1
ATOM 1996 N N . ARG A 1 251 ? -11.086 112.812 10.547 1 31.03 251 ARG A N 1
ATOM 1997 C CA . ARG A 1 251 ? -10.305 113.438 9.484 1 31.03 251 ARG A CA 1
ATOM 1998 C C . ARG A 1 251 ? -10.422 114.938 9.531 1 31.03 251 ARG A C 1
ATOM 2000 O O . ARG A 1 251 ? -11.383 115.5 9.008 1 31.03 251 ARG A O 1
ATOM 2007 N N . ASN A 1 252 ? -10.523 115.562 10.648 1 31.62 252 ASN A N 1
ATOM 2008 C CA . ASN A 1 252 ? -10.914 117 10.531 1 31.62 252 ASN A CA 1
ATOM 2009 C C . ASN A 1 252 ? -10.078 117.688 9.477 1 31.62 252 ASN A C 1
ATOM 2011 O O . ASN A 1 252 ? -8.898 117.375 9.305 1 31.62 252 ASN A O 1
ATOM 2015 N N . SE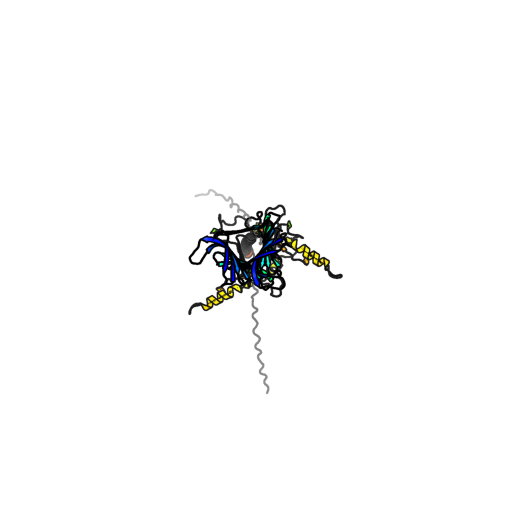R A 1 253 ? -10.555 118.688 8.688 1 31.52 253 SER A N 1
ATOM 2016 C CA . SER A 1 253 ? -10.523 119.625 7.543 1 31.52 253 SER A CA 1
ATOM 2017 C C . SER A 1 253 ? -9.328 120.562 7.625 1 31.52 253 SER A C 1
ATOM 2019 O O . SER A 1 253 ? -9.203 121.5 6.816 1 31.52 253 SER A O 1
ATOM 2021 N N . ARG A 1 254 ? -8.336 120.438 8.492 1 29.23 254 ARG A N 1
ATOM 2022 C CA . ARG A 1 254 ? -7.832 121.812 8.414 1 29.23 254 ARG A CA 1
ATOM 2023 C C . ARG A 1 254 ? -7.352 122.125 7.004 1 29.23 254 ARG A C 1
ATOM 2025 O O . ARG A 1 254 ? -7.195 121.25 6.176 1 29.23 254 ARG A O 1
ATOM 2032 N N . GLU A 1 255 ? -6.238 122.812 6.867 1 27.64 255 GLU A N 1
ATOM 2033 C CA . GLU A 1 255 ? -5.539 123.938 6.258 1 27.64 255 GLU A CA 1
ATOM 2034 C C . GLU A 1 255 ? -4.695 123.5 5.07 1 27.64 255 GLU A C 1
ATOM 2036 O O . GLU A 1 255 ? -4.633 124.188 4.047 1 27.64 255 GLU A O 1
ATOM 2041 N N . VAL A 1 256 ? -4.031 122.375 4.84 1 24.67 256 VAL A N 1
ATOM 2042 C CA . VAL A 1 256 ? -3.107 122.562 3.734 1 24.67 256 VAL A CA 1
ATOM 2043 C C . VAL A 1 256 ? -3.816 122.312 2.408 1 24.67 256 VAL A C 1
ATOM 2045 O O . VAL A 1 256 ? -4.617 121.375 2.301 1 24.67 256 VAL A O 1
ATOM 2048 N N . MET B 1 1 ? 10.867 -43.5 -17.781 1 70.81 1 MET B N 1
ATOM 2049 C CA . MET B 1 1 ? 10.031 -43.594 -18.984 1 70.81 1 MET B CA 1
ATOM 2050 C C . MET B 1 1 ? 8.695 -42.875 -18.766 1 70.81 1 MET B C 1
ATOM 2052 O O . MET B 1 1 ? 8.148 -42.906 -17.672 1 70.81 1 MET B O 1
ATOM 2056 N N . VAL B 1 2 ? 8.297 -42.188 -19.734 1 81.81 2 VAL B N 1
ATOM 2057 C CA . VAL B 1 2 ? 6.965 -41.594 -19.734 1 81.81 2 VAL B CA 1
ATOM 2058 C C . VAL B 1 2 ? 5.91 -42.688 -19.891 1 81.81 2 VAL B C 1
ATOM 2060 O O . VAL B 1 2 ? 6.062 -43.594 -20.703 1 81.81 2 VAL B O 1
ATOM 2063 N N . TYR B 1 3 ? 4.969 -42.688 -19.016 1 82.69 3 TYR B N 1
ATOM 2064 C CA . TYR B 1 3 ? 3.938 -43.719 -19.062 1 82.69 3 TYR B CA 1
ATOM 2065 C C . TYR B 1 3 ? 2.553 -43.094 -18.859 1 82.69 3 TYR B C 1
ATOM 2067 O O . TYR B 1 3 ? 2.422 -42 -18.312 1 82.69 3 TYR B O 1
ATOM 2075 N N . GLN B 1 4 ? 1.645 -43.875 -19.406 1 86.5 4 GLN B N 1
ATOM 2076 C CA . GLN B 1 4 ? 0.243 -43.562 -19.141 1 86.5 4 GLN B CA 1
ATOM 2077 C C . GLN B 1 4 ? -0.284 -44.375 -17.953 1 86.5 4 GLN B C 1
ATOM 2079 O O . GLN B 1 4 ? 0.082 -45.531 -17.781 1 86.5 4 GLN B O 1
ATOM 2084 N N . PHE B 1 5 ? -1.047 -43.719 -17.156 1 82.94 5 PHE B N 1
ATOM 2085 C CA . PHE B 1 5 ? -1.662 -44.438 -16.047 1 82.94 5 PHE B CA 1
ATOM 2086 C C . PHE B 1 5 ? -3.158 -44.156 -15.984 1 82.94 5 PHE B C 1
ATOM 2088 O O . PHE B 1 5 ? -3.629 -43.156 -16.531 1 82.94 5 PHE B O 1
ATOM 2095 N N . SER B 1 6 ? -3.895 -45.156 -15.5 1 86 6 SER B N 1
ATOM 2096 C CA . SER B 1 6 ? -5.336 -45.031 -15.32 1 86 6 SER B CA 1
ATOM 2097 C C . SER B 1 6 ? -5.793 -45.719 -14.031 1 86 6 SER B C 1
ATOM 2099 O O . SER B 1 6 ? -5.23 -46.75 -13.633 1 86 6 SER B O 1
ATOM 2101 N N . ASP B 1 7 ? -6.582 -44.969 -13.312 1 82.81 7 ASP B N 1
ATOM 2102 C CA . ASP B 1 7 ? -7.25 -45.531 -12.141 1 82.81 7 ASP B CA 1
ATOM 2103 C C . ASP B 1 7 ? -8.758 -45.594 -12.352 1 82.81 7 ASP B C 1
ATOM 2105 O O . ASP B 1 7 ? -9.445 -44.594 -12.266 1 82.81 7 ASP B O 1
ATOM 2109 N N . THR B 1 8 ? -9.273 -46.75 -12.547 1 84.56 8 THR B N 1
ATOM 2110 C CA . THR B 1 8 ? -10.68 -46.969 -12.883 1 84.56 8 THR B CA 1
ATOM 2111 C C . THR B 1 8 ? -11.562 -46.781 -11.641 1 84.56 8 THR B C 1
ATOM 2113 O O . THR B 1 8 ? -12.75 -46.5 -11.758 1 84.56 8 THR B O 1
ATOM 2116 N N . SER B 1 9 ? -10.953 -47 -10.492 1 83.38 9 SER B N 1
ATOM 2117 C CA . SER B 1 9 ? -11.734 -46.875 -9.266 1 83.38 9 SER B CA 1
ATOM 2118 C C . SER B 1 9 ? -12.164 -45.438 -9.039 1 83.38 9 SER B C 1
ATOM 2120 O O . SER B 1 9 ? -13.305 -45.188 -8.633 1 83.38 9 SER B O 1
ATOM 2122 N N . VAL B 1 10 ? -11.297 -44.5 -9.336 1 83.69 10 VAL B N 1
ATOM 2123 C CA . VAL B 1 10 ? -11.609 -43.094 -9.125 1 83.69 10 VAL B CA 1
ATOM 2124 C C . VAL B 1 10 ? -11.812 -42.406 -10.469 1 83.69 10 VAL B C 1
ATOM 2126 O O . VAL B 1 10 ? -12.062 -41.188 -10.516 1 83.69 10 VAL B O 1
ATOM 2129 N N . LYS B 1 11 ? -11.828 -43.219 -11.586 1 88.81 11 LYS B N 1
ATOM 2130 C CA . LYS B 1 11 ? -12.039 -42.719 -12.938 1 88.81 11 LYS B CA 1
ATOM 2131 C C . LYS B 1 11 ? -11.102 -41.531 -13.242 1 88.81 11 LYS B C 1
ATOM 2133 O O . LYS B 1 11 ? -11.555 -40.438 -13.594 1 88.81 11 LYS B O 1
ATOM 2138 N N . SER B 1 12 ? -9.867 -41.875 -12.961 1 89.75 12 SER B N 1
ATOM 2139 C CA . SER B 1 12 ? -8.82 -40.875 -13.195 1 89.75 12 SER B CA 1
ATOM 2140 C C . SER B 1 12 ? -7.641 -41.5 -13.953 1 89.75 12 SER B C 1
ATOM 2142 O O . SER B 1 12 ? -7.566 -42.719 -14.102 1 89.75 12 SER B O 1
ATOM 2144 N N . GLY B 1 13 ? -6.879 -40.75 -14.594 1 90.44 13 GLY B N 1
ATOM 2145 C CA . GLY B 1 13 ? -5.684 -41.156 -15.312 1 90.44 13 GLY B CA 1
ATOM 2146 C C . GLY B 1 13 ? -4.828 -40 -15.766 1 90.44 13 GLY B C 1
ATOM 2147 O O . GLY B 1 13 ? -5.062 -38.844 -15.352 1 90.44 13 GLY B O 1
ATOM 2148 N N . GLY B 1 14 ? -3.775 -40.312 -16.391 1 91.25 14 GLY B N 1
ATOM 2149 C CA . GLY B 1 14 ? -2.881 -39.25 -16.844 1 91.25 14 GLY B CA 1
ATOM 2150 C C . GLY B 1 14 ? -1.595 -39.781 -17.453 1 91.25 14 GLY B C 1
ATOM 2151 O O . GLY B 1 14 ? -1.553 -40.906 -17.953 1 91.25 14 GLY B O 1
ATOM 2152 N N . ILE B 1 15 ? -0.722 -38.938 -17.672 1 90.44 15 ILE B N 1
ATOM 2153 C CA . ILE B 1 15 ? 0.614 -39.25 -18.172 1 90.44 15 ILE B CA 1
ATOM 2154 C C . ILE B 1 15 ? 1.664 -38.688 -17.203 1 90.44 15 ILE B C 1
ATOM 2156 O O . ILE B 1 15 ? 1.424 -37.719 -16.516 1 90.44 15 ILE B O 1
ATOM 2160 N N . GLY B 1 16 ? 2.74 -39.438 -17.109 1 89.94 16 GLY B N 1
ATOM 2161 C CA . GLY B 1 16 ? 3.803 -38.969 -16.219 1 89.94 16 GLY B CA 1
ATOM 2162 C C . GLY B 1 16 ? 5.105 -39.719 -16.422 1 89.94 16 GLY B C 1
ATOM 2163 O O . GLY B 1 16 ? 5.23 -40.531 -17.344 1 89.94 16 GLY B O 1
ATOM 2164 N N . ILE B 1 17 ? 6.09 -39.281 -15.641 1 89.56 17 ILE B N 1
ATOM 2165 C CA . ILE B 1 17 ? 7.379 -39.969 -15.609 1 89.56 17 ILE B CA 1
ATOM 2166 C C . ILE B 1 17 ? 7.652 -40.469 -14.195 1 89.56 17 ILE B C 1
ATOM 2168 O O . ILE B 1 17 ? 7.375 -39.781 -13.211 1 89.56 17 ILE B O 1
ATOM 2172 N N . THR B 1 18 ? 8.062 -41.688 -14.18 1 86.75 18 THR B N 1
ATOM 2173 C CA . THR B 1 18 ? 8.227 -42.312 -12.875 1 86.75 18 THR B CA 1
ATOM 2174 C C . THR B 1 18 ? 9.648 -42.125 -12.359 1 86.75 18 THR B C 1
ATOM 2176 O O . THR B 1 18 ? 10.594 -42.094 -13.141 1 86.75 18 THR B O 1
ATOM 2179 N N . LYS B 1 19 ? 9.797 -41.906 -11.141 1 80.69 19 LYS B N 1
ATOM 2180 C CA . LYS B 1 19 ? 11.109 -41.938 -10.508 1 80.69 19 LYS B CA 1
ATOM 2181 C C . LYS B 1 19 ? 11.359 -43.281 -9.828 1 80.69 19 LYS B C 1
ATOM 2183 O O . LYS B 1 19 ? 12.398 -43.469 -9.195 1 80.69 19 LYS B O 1
ATOM 2188 N N . GLY B 1 20 ? 10.523 -44.219 -9.922 1 77.19 20 GLY B N 1
ATOM 2189 C CA . GLY B 1 20 ? 10.656 -45.562 -9.359 1 77.19 20 GLY B CA 1
ATOM 2190 C C . GLY B 1 20 ? 9.336 -46.156 -8.914 1 77.19 20 GLY B C 1
ATOM 2191 O O . GLY B 1 20 ? 8.273 -45.656 -9.297 1 77.19 20 GLY B O 1
ATOM 2192 N N . LEU B 1 21 ? 9.367 -47.406 -8.406 1 76.38 21 LEU B N 1
ATOM 2193 C CA . LEU B 1 21 ? 8.203 -48.156 -7.91 1 76.38 21 LEU B CA 1
ATOM 2194 C C . LEU B 1 21 ? 8.227 -48.25 -6.387 1 76.38 21 LEU B C 1
ATOM 2196 O O . LEU B 1 21 ? 9.297 -48.406 -5.789 1 76.38 21 LEU B O 1
ATOM 2200 N N . ASP B 1 22 ? 7.16 -47.719 -5.883 1 70.19 22 ASP B N 1
ATOM 2201 C CA . ASP B 1 22 ? 7.031 -48.094 -4.469 1 70.19 22 ASP B CA 1
ATOM 2202 C C . ASP B 1 22 ? 5.871 -49.031 -4.242 1 70.19 22 ASP B C 1
ATOM 2204 O O . ASP B 1 22 ? 5.34 -49.625 -5.195 1 70.19 22 ASP B O 1
ATOM 2208 N N . GLY B 1 23 ? 5.723 -49.531 -2.912 1 67.38 23 GLY B N 1
ATOM 2209 C CA . GLY B 1 23 ? 4.711 -50.531 -2.57 1 67.38 23 GLY B CA 1
ATOM 2210 C C . GLY B 1 23 ? 3.342 -50.188 -3.135 1 67.38 23 GLY B C 1
ATOM 2211 O O . GLY B 1 23 ? 2.518 -51.094 -3.346 1 67.38 23 GLY B O 1
ATOM 2212 N N . ASN B 1 24 ? 3.137 -48.938 -3.543 1 68.06 24 ASN B N 1
ATOM 2213 C CA . ASN B 1 24 ? 1.812 -48.5 -3.973 1 68.06 24 ASN B CA 1
ATOM 2214 C C . ASN B 1 24 ? 1.766 -48.25 -5.477 1 68.06 24 ASN B C 1
ATOM 2216 O O . ASN B 1 24 ? 0.759 -47.781 -6 1 68.06 24 ASN B O 1
ATOM 2220 N N . GLY B 1 25 ? 2.867 -48.594 -6.109 1 71.5 25 GLY B N 1
ATOM 2221 C CA . GLY B 1 25 ? 2.91 -48.406 -7.555 1 71.5 25 GLY B CA 1
ATOM 2222 C C . GLY B 1 25 ? 3.941 -47.375 -7.996 1 71.5 25 GLY B C 1
ATOM 2223 O O . GLY B 1 25 ? 4.98 -47.219 -7.348 1 71.5 25 GLY B O 1
ATOM 2224 N N . TYR B 1 26 ? 3.699 -46.812 -9.117 1 74.5 26 TYR B N 1
ATOM 2225 C CA . TYR B 1 26 ? 4.652 -45.844 -9.664 1 74.5 26 TYR B CA 1
ATOM 2226 C C . TYR B 1 26 ? 4.652 -44.562 -8.859 1 74.5 26 TYR B C 1
ATOM 2228 O O . TYR B 1 26 ? 3.588 -44.031 -8.523 1 74.5 26 TYR B O 1
ATOM 2236 N N . LEU B 1 27 ? 5.863 -44.219 -8.422 1 81.94 27 LEU B N 1
ATOM 2237 C CA . LEU B 1 27 ? 6.078 -42.906 -7.855 1 81.94 27 LEU B CA 1
ATOM 2238 C C . LEU B 1 27 ? 6.398 -41.875 -8.953 1 81.94 27 LEU B C 1
ATOM 2240 O O . LEU B 1 27 ? 7.438 -42 -9.609 1 81.94 27 LEU B O 1
ATOM 2244 N N . ASN B 1 28 ? 5.504 -41 -9.164 1 85.06 28 ASN B N 1
ATOM 2245 C CA . ASN B 1 28 ? 5.699 -40.062 -10.25 1 85.06 28 ASN B CA 1
ATOM 2246 C C . ASN B 1 28 ? 6.637 -38.906 -9.836 1 85.06 28 ASN B C 1
ATOM 2248 O O . ASN B 1 28 ? 6.492 -38.344 -8.758 1 85.06 28 ASN B O 1
ATOM 2252 N N . ALA B 1 29 ? 7.719 -38.719 -10.664 1 91.44 29 ALA B N 1
ATOM 2253 C CA . ALA B 1 29 ? 8.523 -37.5 -10.523 1 91.44 29 ALA B CA 1
ATOM 2254 C C . ALA B 1 29 ? 7.758 -36.281 -11.016 1 91.44 29 ALA B C 1
ATOM 2256 O O . ALA B 1 29 ? 7.859 -35.188 -10.422 1 91.44 29 ALA B O 1
ATOM 2257 N N . ALA B 1 30 ? 7.051 -36.375 -12.062 1 94.19 30 ALA B N 1
ATOM 2258 C CA . ALA B 1 30 ? 6.148 -35.375 -12.625 1 94.19 30 ALA B CA 1
ATOM 2259 C C . ALA B 1 30 ? 5.027 -36.031 -13.422 1 94.19 30 ALA B C 1
ATOM 2261 O O . ALA B 1 30 ? 5.223 -37.094 -14.023 1 94.19 30 ALA B O 1
ATOM 2262 N N . SER B 1 31 ? 3.811 -35.438 -13.422 1 93.06 31 SER B N 1
ATOM 2263 C CA . SER B 1 31 ? 2.68 -36.094 -14.102 1 93.06 31 SER B CA 1
ATOM 2264 C C . SER B 1 31 ? 1.583 -35.062 -14.406 1 93.06 31 SER B C 1
ATOM 2266 O O . SER B 1 31 ? 1.509 -34 -13.758 1 93.06 31 SER B O 1
ATOM 2268 N N . LEU B 1 32 ? 0.873 -35.25 -15.398 1 94.25 32 LEU B N 1
ATOM 2269 C CA . LEU B 1 32 ? -0.406 -34.625 -15.711 1 94.25 32 LEU B CA 1
ATOM 2270 C C . LEU B 1 32 ? -1.561 -35.594 -15.469 1 94.25 32 LEU B C 1
ATOM 2272 O O . LEU B 1 32 ? -1.583 -36.688 -16.031 1 94.25 32 LEU B O 1
ATOM 2276 N N . TYR B 1 33 ? -2.418 -35.156 -14.594 1 92.88 33 TYR B N 1
ATOM 2277 C CA . TYR B 1 33 ? -3.508 -36 -14.117 1 92.88 33 TYR B CA 1
ATOM 2278 C C . TYR B 1 33 ? -4.863 -35.406 -14.5 1 92.88 33 TYR B C 1
ATOM 2280 O O . TYR B 1 33 ? -5.059 -34.188 -14.414 1 92.88 33 TYR B O 1
ATOM 2288 N N . PHE B 1 34 ? -5.852 -36.344 -14.898 1 94.12 34 PHE B N 1
ATOM 2289 C CA . PHE B 1 34 ? -7.227 -35.969 -15.203 1 94.12 34 PHE B CA 1
ATOM 2290 C C . PHE B 1 34 ? -8.203 -36.781 -14.367 1 94.12 34 PHE B C 1
ATOM 2292 O O . PHE B 1 34 ? -7.957 -37.969 -14.078 1 94.12 34 PHE B O 1
ATOM 2299 N N . SER B 1 35 ? -9.25 -36.125 -13.961 1 93.44 35 SER B N 1
ATOM 2300 C CA . SER B 1 35 ? -10.312 -36.844 -13.266 1 93.44 35 SER B CA 1
ATOM 2301 C C . SER B 1 35 ? -11.656 -36.688 -13.969 1 93.44 35 SER B C 1
ATOM 2303 O O . SER B 1 35 ? -11.883 -35.656 -14.641 1 93.44 35 SER B O 1
ATOM 2305 N N . GLN B 1 36 ? -12.484 -37.625 -13.719 1 92.56 36 GLN B N 1
ATOM 2306 C CA . GLN B 1 36 ? -13.82 -37.594 -14.312 1 92.56 36 GLN B CA 1
ATOM 2307 C C . GLN B 1 36 ? -14.656 -36.469 -13.695 1 92.56 36 GLN B C 1
ATOM 2309 O O . GLN B 1 36 ? -15.68 -36.094 -14.25 1 92.56 36 GLN B O 1
ATOM 2314 N N . THR B 1 37 ? -14.227 -36 -12.586 1 92 37 THR B N 1
ATOM 2315 C CA . THR B 1 37 ? -14.953 -34.938 -11.914 1 92 37 THR B CA 1
ATOM 2316 C C . THR B 1 37 ? -14.594 -33.562 -12.508 1 92 37 THR B C 1
ATOM 2318 O O . THR B 1 37 ? -15.086 -32.531 -12.047 1 92 37 THR B O 1
ATOM 2321 N N . GLY B 1 38 ? -13.734 -33.562 -13.5 1 92.06 38 GLY B N 1
ATOM 2322 C CA . GLY B 1 38 ? -13.461 -32.344 -14.234 1 92.06 38 GLY B CA 1
ATOM 2323 C C . GLY B 1 38 ? -12.18 -31.656 -13.789 1 92.06 38 GLY B C 1
ATOM 2324 O O . GLY B 1 38 ? -11.969 -30.469 -14.078 1 92.06 38 GLY B O 1
ATOM 2325 N N . ASN B 1 39 ? -11.312 -32.344 -13.055 1 94.38 39 ASN B N 1
ATOM 2326 C CA . ASN B 1 39 ? -10.07 -31.75 -12.586 1 94.38 39 ASN B CA 1
ATOM 2327 C C . ASN B 1 39 ? -8.891 -32.125 -13.477 1 94.38 39 ASN B C 1
ATOM 2329 O O . ASN B 1 39 ? -8.844 -33.25 -14.008 1 94.38 39 ASN B O 1
ATOM 2333 N N . ALA B 1 40 ? -8.016 -31.203 -13.672 1 95.56 40 ALA B N 1
ATOM 2334 C CA . ALA B 1 40 ? -6.691 -31.453 -14.234 1 95.56 40 ALA B CA 1
ATOM 2335 C C . ALA B 1 40 ? -5.594 -30.984 -13.289 1 95.56 40 ALA B C 1
ATOM 2337 O O . ALA B 1 40 ? -5.676 -29.875 -12.742 1 95.56 40 ALA B O 1
ATOM 2338 N N . MET B 1 41 ? -4.684 -31.828 -13.023 1 95.62 41 MET B N 1
ATOM 2339 C CA . MET B 1 41 ? -3.6 -31.484 -12.102 1 95.62 41 MET B CA 1
ATOM 2340 C C . MET B 1 41 ? -2.24 -31.75 -12.742 1 95.62 41 MET B C 1
ATOM 2342 O O . MET B 1 41 ? -2.002 -32.812 -13.305 1 95.62 41 MET B O 1
ATOM 2346 N N . LEU B 1 42 ? -1.471 -30.719 -12.844 1 96 42 LEU B N 1
ATOM 2347 C CA . LEU B 1 42 ? -0.064 -30.859 -13.195 1 96 42 LEU B CA 1
ATOM 2348 C C . LEU B 1 42 ? 0.817 -30.844 -11.953 1 96 42 LEU B C 1
ATOM 2350 O O . LEU B 1 42 ? 0.883 -29.844 -11.25 1 96 42 LEU B O 1
ATOM 2354 N N . ASP B 1 43 ? 1.491 -31.984 -11.727 1 95.31 43 ASP B N 1
ATOM 2355 C CA . ASP B 1 43 ? 2.318 -32.125 -10.531 1 95.31 43 ASP B CA 1
ATOM 2356 C C . ASP B 1 43 ? 3.783 -32.344 -10.898 1 95.31 43 ASP B C 1
ATOM 2358 O O . ASP B 1 43 ? 4.086 -33.062 -11.867 1 95.31 43 ASP B O 1
ATOM 2362 N N . ALA B 1 44 ? 4.711 -31.719 -10.195 1 96.5 44 ALA B N 1
ATOM 2363 C CA . ALA B 1 44 ? 6.148 -31.891 -10.375 1 96.5 44 ALA B CA 1
ATOM 2364 C C . ALA B 1 44 ? 6.879 -31.828 -9.039 1 96.5 44 ALA B C 1
ATOM 2366 O O . ALA B 1 44 ? 6.609 -30.953 -8.211 1 96.5 44 ALA B O 1
ATOM 2367 N N . ASP B 1 45 ? 7.855 -32.719 -8.812 1 94.06 45 ASP B N 1
ATOM 2368 C CA . ASP B 1 45 ? 8.602 -32.781 -7.562 1 94.06 45 ASP B CA 1
ATOM 2369 C C . ASP B 1 45 ? 9.523 -31.562 -7.422 1 94.06 45 ASP B C 1
ATOM 2371 O O . ASP B 1 45 ? 9.859 -31.156 -6.305 1 94.06 45 ASP B O 1
ATOM 2375 N N . LYS B 1 46 ? 9.914 -30.953 -8.562 1 94.88 46 LYS B N 1
ATOM 2376 C CA . LYS B 1 46 ? 10.867 -29.844 -8.5 1 94.88 46 LYS B CA 1
ATOM 2377 C C . LYS B 1 46 ? 10.242 -28.547 -9.031 1 94.88 46 LYS B C 1
ATOM 2379 O O . LYS B 1 46 ? 9.992 -27.625 -8.266 1 94.88 46 LYS B O 1
ATOM 2384 N N . MET B 1 47 ? 9.977 -28.516 -10.352 1 96.25 47 MET B N 1
ATOM 2385 C CA . MET B 1 47 ? 9.445 -27.25 -10.867 1 96.25 47 MET B CA 1
ATOM 2386 C C . MET B 1 47 ? 8.508 -27.484 -12.039 1 96.25 47 MET B C 1
ATOM 2388 O O . MET B 1 47 ? 8.648 -28.484 -12.766 1 96.25 47 MET B O 1
ATOM 2392 N N . ILE B 1 48 ? 7.512 -26.656 -12.203 1 97.44 48 ILE B N 1
ATOM 2393 C CA . ILE B 1 48 ? 6.684 -26.531 -13.398 1 97.44 48 ILE B CA 1
ATOM 2394 C C . ILE B 1 48 ? 7.059 -25.25 -14.156 1 97.44 48 ILE B C 1
ATOM 2396 O O . ILE B 1 48 ? 7.129 -24.172 -13.562 1 97.44 48 ILE B O 1
ATOM 2400 N N . VAL B 1 49 ? 7.418 -25.359 -15.383 1 97.12 49 VAL B N 1
ATOM 2401 C CA . VAL B 1 49 ? 7.75 -24.219 -16.234 1 97.12 49 VAL B CA 1
ATOM 2402 C C . VAL B 1 49 ? 6.754 -24.141 -17.391 1 97.12 49 VAL B C 1
ATOM 2404 O O . VAL B 1 49 ? 6.562 -25.109 -18.125 1 97.12 49 VAL B O 1
ATOM 2407 N N . LEU B 1 50 ? 6.031 -23.047 -17.516 1 97 50 LEU B N 1
ATOM 2408 C CA . LEU B 1 50 ? 5.191 -22.719 -18.672 1 97 50 LEU B CA 1
ATOM 2409 C C . LEU B 1 50 ? 5.852 -21.672 -19.547 1 97 50 LEU B C 1
ATOM 2411 O O . LEU B 1 50 ? 6.102 -20.547 -19.094 1 97 50 LEU B O 1
ATOM 2415 N N . ASN B 1 51 ? 6.152 -22.016 -20.766 1 96.38 51 ASN B N 1
ATOM 2416 C CA . ASN B 1 51 ? 6.812 -21.094 -21.688 1 96.38 51 ASN B CA 1
ATOM 2417 C C . ASN B 1 51 ? 5.969 -20.875 -22.938 1 96.38 51 ASN B C 1
ATOM 2419 O O . ASN B 1 51 ? 5.621 -21.812 -23.641 1 96.38 51 ASN B O 1
ATOM 2423 N N . ALA B 1 52 ? 5.574 -19.625 -23.203 1 96.25 52 ALA B N 1
ATOM 2424 C CA . ALA B 1 52 ? 4.902 -19.234 -24.438 1 96.25 52 ALA B CA 1
ATOM 2425 C C . ALA B 1 52 ? 5.625 -18.078 -25.109 1 96.25 52 ALA B C 1
ATOM 2427 O O . ALA B 1 52 ? 6.059 -17.141 -24.438 1 96.25 52 ALA B O 1
ATOM 2428 N N . GLU B 1 53 ? 5.781 -18.125 -26.375 1 93.06 53 GLU B N 1
ATOM 2429 C CA . GLU B 1 53 ? 6.543 -17.109 -27.078 1 93.06 53 GLU B CA 1
ATOM 2430 C C . GLU B 1 53 ? 5.754 -15.805 -27.203 1 93.06 53 GLU B C 1
ATOM 2432 O O . GLU B 1 53 ? 6.336 -14.727 -27.312 1 93.06 53 GLU B O 1
ATOM 2437 N N . SER B 1 54 ? 4.422 -15.914 -27.094 1 93.19 54 SER B N 1
ATOM 2438 C CA . SER B 1 54 ? 3.615 -14.703 -27.219 1 93.19 54 SER B CA 1
ATOM 2439 C C . SER B 1 54 ? 2.912 -14.367 -25.906 1 93.19 54 SER B C 1
ATOM 2441 O O . SER B 1 54 ? 3.277 -13.398 -25.219 1 93.19 54 SER B O 1
ATOM 2443 N N . GLU B 1 55 ? 1.949 -15.156 -25.594 1 95.19 55 GLU B N 1
ATOM 2444 C CA . GLU B 1 55 ? 1.219 -14.828 -24.375 1 95.19 55 GLU B CA 1
ATOM 2445 C C . GLU B 1 55 ? 0.672 -16.078 -23.703 1 95.19 55 GLU B C 1
ATOM 2447 O O . GLU B 1 55 ? 0.604 -17.141 -24.328 1 95.19 55 GLU B O 1
ATOM 2452 N N . MET B 1 56 ? 0.386 -15.945 -22.406 1 96.62 56 MET B N 1
ATOM 2453 C CA . MET B 1 56 ? -0.376 -16.922 -21.641 1 96.62 56 MET B CA 1
ATOM 2454 C C . MET B 1 56 ? -1.705 -16.344 -21.172 1 96.62 56 MET B C 1
ATOM 2456 O O . MET B 1 56 ? -1.761 -15.195 -20.719 1 96.62 56 MET B O 1
ATOM 2460 N N . ARG B 1 57 ? -2.75 -17.047 -21.391 1 96.88 57 ARG B N 1
ATOM 2461 C CA . ARG B 1 57 ? -4.078 -16.656 -20.938 1 96.88 57 ARG B CA 1
ATOM 2462 C C . ARG B 1 57 ? -4.641 -17.656 -19.938 1 96.88 57 ARG B C 1
ATOM 2464 O O . ARG B 1 57 ? -4.727 -18.859 -20.234 1 96.88 57 ARG B O 1
ATOM 2471 N N . PHE B 1 58 ? -4.91 -17.203 -18.75 1 97.19 58 PHE B N 1
ATOM 2472 C CA . PHE B 1 58 ? -5.57 -17.984 -17.703 1 97.19 58 PHE B CA 1
ATOM 2473 C C . PHE B 1 58 ? -7.012 -17.531 -17.516 1 97.19 58 PHE B C 1
ATOM 2475 O O . PHE B 1 58 ? -7.266 -16.359 -17.219 1 97.19 58 PHE B O 1
ATOM 2482 N N . LYS B 1 59 ? -7.902 -18.391 -17.734 1 96.69 59 LYS B N 1
ATOM 2483 C CA . LYS B 1 59 ? -9.32 -18.047 -17.625 1 96.69 59 LYS B CA 1
ATOM 2484 C C . LYS B 1 59 ? -10.008 -18.906 -16.562 1 96.69 59 LYS B C 1
ATOM 2486 O O . LYS B 1 59 ? -9.906 -20.141 -16.594 1 96.69 59 LYS B O 1
ATOM 2491 N N . VAL B 1 60 ? -10.648 -18.234 -15.625 1 96.5 60 VAL B N 1
ATOM 2492 C CA . VAL B 1 60 ? -11.406 -18.938 -14.594 1 96.5 60 VAL B CA 1
ATOM 2493 C C . VAL B 1 60 ? -12.781 -18.281 -14.43 1 96.5 60 VAL B C 1
ATOM 2495 O O . VAL B 1 60 ? -12.984 -17.141 -14.852 1 96.5 60 VAL B O 1
ATOM 2498 N N . LYS B 1 61 ? -13.68 -19.047 -13.859 1 92.88 61 LYS B N 1
ATOM 2499 C CA . LYS B 1 61 ? -14.977 -18.484 -13.516 1 92.88 61 LYS B CA 1
ATOM 2500 C C . LYS B 1 61 ? -14.93 -17.812 -12.141 1 92.88 61 LYS B C 1
ATOM 2502 O O . LYS B 1 61 ? -15.594 -16.781 -11.922 1 92.88 61 LYS B O 1
ATOM 2507 N N . ASP B 1 62 ? -14.172 -18.344 -11.195 1 92.5 62 ASP B N 1
ATOM 2508 C CA . ASP B 1 62 ? -14.141 -17.844 -9.82 1 92.5 62 ASP B CA 1
ATOM 2509 C C . ASP B 1 62 ? -12.883 -17.016 -9.57 1 92.5 62 ASP B C 1
ATOM 2511 O O . ASP B 1 62 ? -12.898 -15.789 -9.75 1 92.5 62 ASP B O 1
ATOM 2515 N N . GLN B 1 63 ? -11.742 -17.734 -9.195 1 95.94 63 GLN B N 1
ATOM 2516 C CA . GLN B 1 63 ? -10.531 -16.984 -8.867 1 95.94 63 GLN B CA 1
ATOM 2517 C C . GLN B 1 63 ? -9.281 -17.844 -9.055 1 95.94 63 GLN B C 1
ATOM 2519 O O . GLN B 1 63 ? -9.375 -19.047 -9.234 1 95.94 63 GLN B O 1
ATOM 2524 N N . PHE B 1 64 ? -8.117 -17.172 -9.133 1 98 64 PHE B N 1
ATOM 2525 C CA . PHE B 1 64 ? -6.797 -17.781 -9.039 1 98 64 PHE B CA 1
ATOM 2526 C C . PHE B 1 64 ? -6.328 -17.844 -7.59 1 98 64 PHE B C 1
ATOM 2528 O O . PHE B 1 64 ? -6.367 -16.828 -6.883 1 98 64 PHE B O 1
ATOM 2535 N N . ARG B 1 65 ? -5.938 -19 -7.152 1 98.12 65 ARG B N 1
ATOM 2536 C CA . ARG B 1 65 ? -5.477 -19.172 -5.777 1 98.12 65 ARG B CA 1
ATOM 2537 C C . ARG B 1 65 ? -4.039 -19.672 -5.734 1 98.12 65 ARG B C 1
ATOM 2539 O O . ARG B 1 65 ? -3.684 -20.609 -6.453 1 98.12 65 ARG B O 1
ATOM 2546 N N . PHE B 1 66 ? -3.242 -18.984 -4.938 1 98.38 66 PHE B N 1
ATOM 2547 C CA . PHE B 1 66 ? -1.835 -19.328 -4.762 1 98.38 66 PHE B CA 1
ATOM 2548 C C . PHE B 1 66 ? -1.584 -19.891 -3.369 1 98.38 66 PHE B C 1
ATOM 2550 O O . PHE B 1 66 ? -1.987 -19.297 -2.369 1 98.38 66 PHE B O 1
ATOM 2557 N N . TYR B 1 67 ? -0.904 -21.031 -3.377 1 97.88 67 TYR B N 1
ATOM 2558 C CA . TYR B 1 67 ? -0.622 -21.719 -2.119 1 97.88 67 TYR B CA 1
ATOM 2559 C C . TYR B 1 67 ? 0.87 -22 -1.969 1 97.88 67 TYR B C 1
ATOM 2561 O O . TYR B 1 67 ? 1.546 -22.328 -2.943 1 97.88 67 TYR B O 1
ATOM 2569 N N . ARG B 1 68 ? 1.349 -21.766 -0.8 1 95.88 68 ARG B N 1
ATOM 2570 C CA . ARG B 1 68 ? 2.672 -22.25 -0.411 1 95.88 68 ARG B CA 1
ATOM 2571 C C . ARG B 1 68 ? 2.57 -23.312 0.673 1 95.88 68 ARG B C 1
ATOM 2573 O O . ARG B 1 68 ? 2.006 -23.078 1.741 1 95.88 68 ARG B O 1
ATOM 2580 N N . ASN B 1 69 ? 3.164 -24.5 0.462 1 92.5 69 ASN B N 1
ATOM 2581 C CA . ASN B 1 69 ? 3.07 -25.625 1.389 1 92.5 69 ASN B CA 1
ATOM 2582 C C . ASN B 1 69 ? 1.633 -25.859 1.839 1 92.5 69 ASN B C 1
ATOM 2584 O O . ASN B 1 69 ? 1.363 -25.969 3.037 1 92.5 69 ASN B O 1
ATOM 2588 N N . ASP B 1 70 ? 0.654 -25.797 0.895 1 93.25 70 ASP B N 1
ATOM 2589 C CA . ASP B 1 70 ? -0.767 -26.078 1.076 1 93.25 70 ASP B CA 1
ATOM 2590 C C . ASP B 1 70 ? -1.469 -24.938 1.795 1 93.25 70 ASP B C 1
ATOM 2592 O O . ASP B 1 70 ? -2.674 -25 2.047 1 93.25 70 ASP B O 1
ATOM 2596 N N . ASN B 1 71 ? -0.664 -23.922 2.195 1 95.56 71 ASN B N 1
ATOM 2597 C CA . ASN B 1 71 ? -1.262 -22.75 2.816 1 95.56 71 ASN B CA 1
ATOM 2598 C C . ASN B 1 71 ? -1.57 -21.672 1.785 1 95.56 71 ASN B C 1
ATOM 2600 O O . ASN B 1 71 ? -0.702 -21.281 0.998 1 95.56 71 ASN B O 1
ATOM 2604 N N . TRP B 1 72 ? -2.773 -21.234 1.871 1 97.19 72 TRP B N 1
ATOM 2605 C CA . TRP B 1 72 ? -3.182 -20.141 0.989 1 97.19 72 TRP B CA 1
ATOM 2606 C C . TRP B 1 72 ? -2.387 -18.875 1.286 1 97.19 72 TRP B C 1
ATOM 2608 O O . TRP B 1 72 ? -2.246 -18.484 2.447 1 97.19 72 TRP B O 1
ATOM 2618 N N . ILE B 1 73 ? -1.845 -18.188 0.114 1 97.5 73 ILE B N 1
ATOM 2619 C CA . ILE B 1 73 ? -1.027 -17.016 0.378 1 97.5 73 ILE B CA 1
ATOM 2620 C C . ILE B 1 73 ? -1.553 -15.828 -0.43 1 97.5 73 ILE B C 1
ATOM 2622 O O . ILE B 1 73 ? -1.231 -14.672 -0.133 1 97.5 73 ILE B O 1
ATOM 2626 N N . ALA B 1 74 ? -2.33 -16.078 -1.492 1 98 74 ALA B N 1
ATOM 2627 C CA . ALA B 1 74 ? -2.887 -14.992 -2.285 1 98 74 ALA B CA 1
ATOM 2628 C C . ALA B 1 74 ? -3.963 -15.5 -3.24 1 98 74 ALA B C 1
ATOM 2630 O O . ALA B 1 74 ? -4.004 -16.688 -3.561 1 98 74 ALA B O 1
ATOM 2631 N N . SER B 1 75 ? -4.797 -14.594 -3.656 1 98 75 SER B N 1
ATOM 2632 C CA . SER B 1 75 ? -5.758 -14.836 -4.727 1 98 75 SER B CA 1
ATOM 2633 C C . SER B 1 75 ? -5.922 -13.609 -5.613 1 98 75 SER B C 1
ATOM 2635 O O . SER B 1 75 ? -5.699 -12.477 -5.168 1 98 75 SER B O 1
ATOM 2637 N N . ILE B 1 76 ? -6.156 -13.859 -6.805 1 97.94 76 ILE B N 1
ATOM 2638 C CA . ILE B 1 76 ? -6.598 -12.812 -7.727 1 97.94 76 ILE B CA 1
ATOM 2639 C C . ILE B 1 76 ? -8 -13.141 -8.242 1 97.94 76 ILE B C 1
ATOM 2641 O O . ILE B 1 76 ? -8.227 -14.219 -8.797 1 97.94 76 ILE B O 1
ATOM 2645 N N . GLY B 1 77 ? -8.898 -12.203 -8.016 1 96.31 77 GLY B N 1
ATOM 2646 C CA . GLY B 1 77 ? -10.266 -12.461 -8.445 1 96.31 77 GLY B CA 1
ATOM 2647 C C . GLY B 1 77 ? -11.148 -11.219 -8.406 1 96.31 77 GLY B C 1
ATOM 2648 O O . GLY B 1 77 ? -10.648 -10.102 -8.25 1 96.31 77 GLY B O 1
ATOM 2649 N N . VAL B 1 78 ? -12.383 -11.469 -8.695 1 94.25 78 VAL B N 1
ATOM 2650 C CA . VAL B 1 78 ? -13.375 -10.391 -8.742 1 94.25 78 VAL B CA 1
ATOM 2651 C C . VAL B 1 78 ? -14.344 -10.531 -7.574 1 94.25 78 VAL B C 1
ATOM 2653 O O . VAL B 1 78 ? -14.906 -11.609 -7.352 1 94.25 78 VAL B O 1
ATOM 2656 N N . ALA B 1 79 ? -14.469 -9.445 -6.824 1 89.5 79 ALA B N 1
ATOM 2657 C CA . ALA B 1 79 ? -15.414 -9.438 -5.711 1 89.5 79 ALA B CA 1
ATOM 2658 C C . ALA B 1 79 ? -16.859 -9.375 -6.211 1 89.5 79 ALA B C 1
ATOM 2660 O O . ALA B 1 79 ? -17.094 -9.164 -7.402 1 89.5 79 ALA B O 1
ATOM 2661 N N . SER B 1 80 ? -17.812 -9.578 -5.227 1 81.88 80 SER B N 1
ATOM 2662 C CA . SER B 1 80 ? -19.234 -9.594 -5.555 1 81.88 80 SER B CA 1
ATOM 2663 C C . SER B 1 80 ? -19.672 -8.266 -6.16 1 81.88 80 SER B C 1
ATOM 2665 O O . SER B 1 80 ? -20.578 -8.234 -6.996 1 81.88 80 SER B O 1
ATOM 2667 N N . GLY B 1 81 ? -19.047 -7.156 -5.871 1 83.56 81 GLY B N 1
ATOM 2668 C CA . GLY B 1 81 ? -19.422 -5.852 -6.391 1 83.56 81 GLY B CA 1
ATOM 2669 C C . GLY B 1 81 ? -18.797 -5.539 -7.734 1 83.56 81 GLY B C 1
ATOM 2670 O O . GLY B 1 81 ? -19.047 -4.484 -8.32 1 83.56 81 GLY B O 1
ATOM 2671 N N . GLY B 1 82 ? -18.031 -6.5 -8.289 1 90.25 82 GLY B N 1
ATOM 2672 C CA . GLY B 1 82 ? -17.406 -6.309 -9.586 1 90.25 82 GLY B CA 1
ATOM 2673 C C . GLY B 1 82 ? -15.992 -5.762 -9.5 1 90.25 82 GLY B C 1
ATOM 2674 O O . GLY B 1 82 ? -15.328 -5.566 -10.523 1 90.25 82 GLY B O 1
ATOM 2675 N N . ASP B 1 83 ? -15.523 -5.543 -8.305 1 93.88 83 ASP B N 1
ATOM 2676 C CA . ASP B 1 83 ? -14.172 -5.031 -8.109 1 93.88 83 ASP B CA 1
ATOM 2677 C C . ASP B 1 83 ? -13.141 -6.145 -8.25 1 93.88 83 ASP B C 1
ATOM 2679 O O . ASP B 1 83 ? -13.391 -7.285 -7.855 1 93.88 83 ASP B O 1
ATOM 2683 N N . THR B 1 84 ? -12 -5.793 -8.859 1 96.62 84 THR B N 1
ATOM 2684 C CA . THR B 1 84 ? -10.906 -6.754 -8.953 1 96.62 84 THR B CA 1
ATOM 2685 C C . THR B 1 84 ? -9.984 -6.645 -7.742 1 96.62 84 THR B C 1
ATOM 2687 O O . THR B 1 84 ? -9.531 -5.555 -7.398 1 96.62 84 THR B O 1
ATOM 2690 N N . ASP B 1 85 ? -9.758 -7.844 -7.129 1 97.19 85 ASP B N 1
ATOM 2691 C CA . ASP B 1 85 ? -8.984 -7.863 -5.891 1 97.19 85 ASP B CA 1
ATOM 2692 C C . ASP B 1 85 ? -7.73 -8.719 -6.039 1 97.19 85 ASP B C 1
ATOM 2694 O O . ASP B 1 85 ? -7.766 -9.781 -6.668 1 97.19 85 ASP B O 1
ATOM 2698 N N . ILE B 1 86 ? -6.625 -8.188 -5.535 1 98 86 ILE B N 1
ATOM 2699 C CA . ILE B 1 86 ? -5.547 -9.047 -5.059 1 98 86 ILE B CA 1
ATOM 2700 C C . ILE B 1 86 ? -5.699 -9.281 -3.559 1 98 86 ILE B C 1
ATOM 2702 O O . ILE B 1 86 ? -5.504 -8.367 -2.756 1 98 86 ILE B O 1
ATOM 2706 N N . MET B 1 87 ? -6.082 -10.516 -3.219 1 97.69 87 MET B N 1
ATOM 2707 C CA . MET B 1 87 ? -6.371 -10.867 -1.83 1 97.69 87 MET B CA 1
ATOM 2708 C C . MET B 1 87 ? -5.148 -11.477 -1.153 1 97.69 87 MET B C 1
ATOM 2710 O O . MET B 1 87 ? -4.578 -12.445 -1.651 1 97.69 87 MET B O 1
ATOM 2714 N N . LEU B 1 88 ? -4.719 -10.875 -0.109 1 97.62 88 LEU B N 1
ATOM 2715 C CA . LEU B 1 88 ? -3.639 -11.375 0.733 1 97.62 88 LEU B CA 1
ATOM 2716 C C . LEU B 1 88 ? -4.16 -11.773 2.111 1 97.62 88 LEU B C 1
ATOM 2718 O O . LEU B 1 88 ? -5.312 -11.492 2.445 1 97.62 88 LEU B O 1
ATOM 2722 N N . PRO B 1 89 ? -3.338 -12.43 2.857 1 96.19 89 PRO B N 1
ATOM 2723 C CA . PRO B 1 89 ? -3.855 -13 4.105 1 96.19 89 PRO B CA 1
ATOM 2724 C C . PRO B 1 89 ? -4.426 -11.938 5.043 1 96.19 89 PRO B C 1
ATOM 2726 O O . PRO B 1 89 ? -5.41 -12.195 5.742 1 96.19 89 PRO B O 1
ATOM 2729 N N . ASN B 1 90 ? -3.881 -10.734 5.047 1 95.38 90 ASN B N 1
ATOM 2730 C CA . ASN B 1 90 ? -4.27 -9.758 6.059 1 95.38 90 ASN B CA 1
ATOM 2731 C C . ASN B 1 90 ? -4.809 -8.484 5.422 1 95.38 90 ASN B C 1
ATOM 2733 O O . ASN B 1 90 ? -5.148 -7.531 6.129 1 95.38 90 ASN B O 1
ATOM 2737 N N . ALA B 1 91 ? -4.875 -8.438 4.09 1 96.5 91 ALA B N 1
ATOM 2738 C CA . ALA B 1 91 ? -5.355 -7.242 3.406 1 96.5 91 ALA B CA 1
ATOM 2739 C C . ALA B 1 91 ? -5.738 -7.551 1.962 1 96.5 91 ALA B C 1
ATOM 2741 O O . ALA B 1 91 ? -5.328 -8.578 1.412 1 96.5 91 ALA B O 1
ATOM 2742 N N . ILE B 1 92 ? -6.488 -6.648 1.407 1 96.94 92 ILE B N 1
ATOM 2743 C CA . ILE B 1 92 ? -6.844 -6.711 -0.006 1 96.94 92 ILE B CA 1
ATOM 2744 C C . ILE B 1 92 ? -6.355 -5.453 -0.72 1 96.94 92 ILE B C 1
ATOM 2746 O O . ILE B 1 92 ? -6.449 -4.352 -0.178 1 96.94 92 ILE B O 1
ATOM 2750 N N . ILE B 1 93 ? -5.777 -5.645 -1.865 1 97.44 93 ILE B N 1
ATOM 2751 C CA . ILE B 1 93 ? -5.551 -4.574 -2.83 1 97.44 93 ILE B CA 1
ATOM 2752 C C . ILE B 1 93 ? -6.66 -4.586 -3.883 1 97.44 93 ILE B C 1
ATOM 2754 O O . ILE B 1 93 ? -6.773 -5.539 -4.66 1 97.44 93 ILE B O 1
ATOM 2758 N N . ARG B 1 94 ? -7.5 -3.496 -3.977 1 97 94 ARG B N 1
ATOM 2759 C CA . ARG B 1 94 ? -8.727 -3.518 -4.773 1 97 94 ARG B CA 1
ATOM 2760 C C . ARG B 1 94 ? -8.703 -2.426 -5.84 1 97 94 ARG B C 1
ATOM 2762 O O . ARG B 1 94 ? -8.289 -1.296 -5.57 1 97 94 ARG B O 1
ATOM 2769 N N . ASN B 1 95 ? -9.047 -2.783 -7.016 1 96.12 95 ASN B N 1
ATOM 2770 C CA . ASN B 1 95 ? -9.367 -1.854 -8.094 1 96.12 95 ASN B CA 1
ATOM 2771 C C . ASN B 1 95 ? -10.859 -1.823 -8.383 1 96.12 95 ASN B C 1
ATOM 2773 O O . ASN B 1 95 ? -11.445 -2.84 -8.758 1 96.12 95 ASN B O 1
ATOM 2777 N N . SER B 1 96 ? -11.438 -0.646 -8.156 1 91.62 96 SER B N 1
ATOM 2778 C CA . SER B 1 96 ? -12.883 -0.491 -8.312 1 91.62 96 SER B CA 1
ATOM 2779 C C . SER B 1 96 ? -13.211 0.499 -9.422 1 91.62 96 SER B C 1
ATOM 2781 O O . SER B 1 96 ? -12.492 1.474 -9.633 1 91.62 96 SER B O 1
ATOM 2783 N N . SER B 1 97 ? -14.336 0.246 -10.148 1 88.38 97 SER B N 1
ATOM 2784 C CA . SER B 1 97 ? -14.789 1.182 -11.164 1 88.38 97 SER B CA 1
ATOM 2785 C C . SER B 1 97 ? -15.297 2.477 -10.547 1 88.38 97 SER B C 1
ATOM 2787 O O . SER B 1 97 ? -15.344 3.516 -11.203 1 88.38 97 SER B O 1
ATOM 2789 N N . TRP B 1 98 ? -15.75 2.426 -9.305 1 81.75 98 TRP B N 1
ATOM 2790 C CA . TRP B 1 98 ? -16.297 3.59 -8.617 1 81.75 98 TRP B CA 1
ATOM 2791 C C . TRP B 1 98 ? -15.203 4.625 -8.352 1 81.75 98 TRP B C 1
ATOM 2793 O O . TRP B 1 98 ? -15.445 5.828 -8.477 1 81.75 98 TRP B O 1
ATOM 2803 N N . ASP B 1 99 ? -14.031 4.156 -7.969 1 82 99 ASP B N 1
ATOM 2804 C CA . ASP B 1 99 ? -12.875 5.027 -7.77 1 82 99 ASP B CA 1
ATOM 2805 C C . ASP B 1 99 ? -11.844 4.832 -8.875 1 82 99 ASP B C 1
ATOM 2807 O O . ASP B 1 99 ? -10.695 4.469 -8.609 1 82 99 ASP B O 1
ATOM 2811 N N . ASN B 1 100 ? -12.328 5.164 -10.039 1 82.06 100 ASN B N 1
ATOM 2812 C CA . ASN B 1 100 ? -11.492 4.895 -11.203 1 82.06 100 ASN B CA 1
ATOM 2813 C C . ASN B 1 100 ? -10.125 5.555 -11.078 1 82.06 100 ASN B C 1
ATOM 2815 O O . ASN B 1 100 ? -10.023 6.734 -10.742 1 82.06 100 ASN B O 1
ATOM 2819 N N . GLY B 1 101 ? -9.039 4.758 -11.336 1 86.62 101 GLY B N 1
ATOM 2820 C CA . GLY B 1 101 ? -7.672 5.254 -11.281 1 86.62 101 GLY B CA 1
ATOM 2821 C C . GLY B 1 101 ? -7.027 5.094 -9.922 1 86.62 101 GLY B C 1
ATOM 2822 O O . GLY B 1 101 ? -5.828 5.32 -9.766 1 86.62 101 GLY B O 1
ATOM 2823 N N . TYR B 1 102 ? -7.844 4.668 -8.898 1 91.75 102 TYR B N 1
ATOM 2824 C CA . TYR B 1 102 ? -7.301 4.496 -7.559 1 91.75 102 TYR B CA 1
ATOM 2825 C C . TYR B 1 102 ? -7.133 3.02 -7.223 1 91.75 102 TYR B C 1
ATOM 2827 O O . TYR B 1 102 ? -7.871 2.172 -7.727 1 91.75 102 TYR B O 1
ATOM 2835 N N . ILE B 1 103 ? -6.137 2.814 -6.406 1 95.44 103 ILE B N 1
ATOM 2836 C CA . ILE B 1 103 ? -5.977 1.531 -5.73 1 95.44 103 ILE B CA 1
ATOM 2837 C C . ILE B 1 103 ? -6.375 1.669 -4.262 1 95.44 103 ILE B C 1
ATOM 2839 O O . ILE B 1 103 ? -5.977 2.623 -3.59 1 95.44 103 ILE B O 1
ATOM 2843 N N . GLN B 1 104 ? -7.246 0.746 -3.852 1 94.81 104 GLN B N 1
ATOM 2844 C CA . GLN B 1 104 ? -7.695 0.75 -2.465 1 94.81 104 GLN B CA 1
ATOM 2845 C C . GLN B 1 104 ? -6.988 -0.333 -1.653 1 94.81 104 GLN B C 1
ATOM 2847 O O . GLN B 1 104 ? -6.746 -1.433 -2.154 1 94.81 104 GLN B O 1
ATOM 2852 N N . VAL B 1 105 ? -6.613 0.014 -0.451 1 96.06 105 VAL B N 1
ATOM 2853 C CA . VAL B 1 105 ? -6.152 -0.973 0.521 1 96.06 105 VAL B CA 1
ATOM 2854 C C . VAL B 1 105 ? -7.23 -1.193 1.581 1 96.06 105 VAL B C 1
ATOM 2856 O O . VAL B 1 105 ? -7.637 -0.252 2.268 1 96.06 105 VAL B O 1
ATOM 2859 N N . LYS B 1 106 ? -7.676 -2.457 1.671 1 94.69 106 LYS B N 1
ATOM 2860 C CA . LYS B 1 106 ? -8.805 -2.779 2.537 1 94.69 106 LYS B CA 1
ATOM 2861 C C . LYS B 1 106 ? -8.469 -3.934 3.477 1 94.69 106 LYS B C 1
ATOM 2863 O O . LYS B 1 106 ? -7.438 -4.59 3.316 1 94.69 106 LYS B O 1
ATOM 2868 N N . THR B 1 107 ? -9.352 -4.113 4.48 1 92.88 107 THR B N 1
ATOM 2869 C CA . THR B 1 107 ? -9.242 -5.281 5.348 1 92.88 107 THR B CA 1
ATOM 2870 C C . THR B 1 107 ? -9.32 -6.57 4.535 1 92.88 107 THR B C 1
ATOM 2872 O O . THR B 1 107 ? -9.719 -6.551 3.369 1 92.88 107 THR B O 1
ATOM 2875 N N . ALA B 1 108 ? -9 -7.672 5.148 1 91.62 108 ALA B N 1
ATOM 2876 C CA . ALA B 1 108 ? -8.984 -8.961 4.469 1 91.62 108 ALA B CA 1
ATOM 2877 C C . ALA B 1 108 ? -10.367 -9.32 3.934 1 91.62 108 ALA B C 1
ATOM 2879 O O . ALA B 1 108 ? -10.492 -10.039 2.941 1 91.62 108 ALA B O 1
ATOM 2880 N N . LEU B 1 109 ? -11.398 -8.75 4.508 1 88.19 109 LEU B N 1
ATOM 2881 C CA . LEU B 1 109 ? -12.758 -9.055 4.078 1 88.19 109 LEU B CA 1
ATOM 2882 C C . LEU B 1 109 ? -13.266 -8.008 3.098 1 88.19 109 LEU B C 1
ATOM 2884 O O . LEU B 1 109 ? -14.391 -8.102 2.602 1 88.19 109 LEU B O 1
ATOM 2888 N N . GLY B 1 110 ? -12.445 -7 2.861 1 89.38 110 GLY B N 1
ATOM 2889 C CA . GLY B 1 110 ? -12.789 -5.992 1.869 1 89.38 110 GLY B CA 1
ATOM 2890 C C . GLY B 1 110 ? -13.82 -4.996 2.359 1 89.38 110 GLY B C 1
ATOM 2891 O O . GLY B 1 110 ? -14.414 -4.27 1.563 1 89.38 110 GLY B O 1
ATOM 2892 N N . THR B 1 111 ? -14.055 -4.895 3.566 1 86.69 111 THR B N 1
ATOM 2893 C CA . THR B 1 111 ? -15.172 -4.113 4.086 1 86.69 111 THR B CA 1
ATOM 2894 C C . THR B 1 111 ? -14.734 -2.684 4.395 1 86.69 111 THR B C 1
ATOM 2896 O O . THR B 1 111 ? -15.469 -1.731 4.133 1 86.69 111 THR B O 1
ATOM 2899 N N . TYR B 1 112 ? -13.555 -2.523 5.004 1 90 112 TYR B N 1
ATOM 2900 C CA . TYR B 1 112 ? -13.109 -1.205 5.445 1 90 112 TYR B CA 1
ATOM 2901 C C . TYR B 1 112 ? -11.742 -0.863 4.859 1 90 112 TYR B C 1
ATOM 2903 O O . TYR B 1 112 ? -10.961 -1.758 4.535 1 90 112 TYR B O 1
ATOM 2911 N N . TYR B 1 113 ? -11.562 0.438 4.766 1 92.25 113 TYR B N 1
ATOM 2912 C CA . TYR B 1 113 ? -10.258 0.915 4.32 1 92.25 113 TYR B CA 1
ATOM 2913 C C . TYR B 1 113 ? -9.211 0.73 5.41 1 92.25 113 TYR B C 1
ATOM 2915 O O . TYR B 1 113 ? -9.508 0.864 6.598 1 92.25 113 TYR B O 1
ATOM 2923 N N . GLN B 1 114 ? -8.031 0.431 4.902 1 91.94 114 GLN B N 1
ATOM 2924 C CA . GLN B 1 114 ? -6.855 0.329 5.766 1 91.94 114 GLN B CA 1
ATOM 2925 C C . GLN B 1 114 ? -5.707 1.185 5.238 1 91.94 114 GLN B C 1
ATOM 2927 O O . GLN B 1 114 ? -5.926 2.303 4.77 1 91.94 114 GLN B O 1
ATOM 2932 N N . GLY B 1 115 ? -4.465 0.732 5.453 1 92.44 115 GLY B N 1
ATOM 2933 C CA . GLY B 1 115 ? -3.439 1.715 5.141 1 92.44 115 GLY B CA 1
ATOM 2934 C C . GLY B 1 115 ? -2.238 1.117 4.434 1 92.44 115 GLY B C 1
ATOM 2935 O O . GLY B 1 115 ? -2.234 -0.07 4.098 1 92.44 115 GLY B O 1
ATOM 2936 N N . VAL B 1 116 ? -1.331 2.049 4.062 1 94.94 116 VAL B N 1
ATOM 2937 C CA . VAL B 1 116 ? -0.034 1.745 3.469 1 94.94 116 VAL B CA 1
ATOM 2938 C C . VAL B 1 116 ? 1.084 2.256 4.371 1 94.94 116 VAL B C 1
ATOM 2940 O O . VAL B 1 116 ? 1.013 3.375 4.887 1 94.94 116 VAL B O 1
ATOM 2943 N N . ILE B 1 117 ? 2.035 1.424 4.66 1 94.25 117 ILE B N 1
ATOM 2944 C CA . ILE B 1 117 ? 3.23 1.839 5.383 1 94.25 117 ILE B CA 1
ATOM 2945 C C . ILE B 1 117 ? 4.395 2.01 4.406 1 94.25 117 ILE B C 1
ATOM 2947 O O . ILE B 1 117 ? 4.719 1.09 3.654 1 94.25 117 ILE B O 1
ATOM 2951 N N . ALA B 1 118 ? 4.949 3.143 4.402 1 94.25 118 ALA B N 1
ATOM 2952 C CA . ALA B 1 118 ? 6.043 3.506 3.506 1 94.25 118 ALA B CA 1
ATOM 2953 C C . ALA B 1 118 ? 6.957 4.551 4.148 1 94.25 118 ALA B C 1
ATOM 2955 O O . ALA B 1 118 ? 6.578 5.191 5.129 1 94.25 118 ALA B O 1
ATOM 2956 N N . SER B 1 119 ? 8.188 4.656 3.646 1 91.69 119 SER B N 1
ATOM 2957 C CA . SER B 1 119 ? 9.094 5.656 4.191 1 91.69 119 SER B CA 1
ATOM 2958 C C . SER B 1 119 ? 8.766 7.051 3.666 1 91.69 119 SER B C 1
ATOM 2960 O O . SER B 1 119 ? 9.188 8.055 4.246 1 91.69 119 SER B O 1
ATOM 2962 N N . ASP B 1 120 ? 8.078 7.023 2.51 1 91.5 120 ASP B N 1
ATOM 2963 C CA . ASP B 1 120 ? 7.734 8.305 1.902 1 91.5 120 ASP B CA 1
ATOM 2964 C C . ASP B 1 120 ? 6.52 8.172 0.991 1 91.5 120 ASP B C 1
ATOM 2966 O O . ASP B 1 120 ? 6.301 7.121 0.386 1 91.5 120 ASP B O 1
ATOM 2970 N N . PHE B 1 121 ? 5.625 9.195 1.018 1 95.19 121 PHE B N 1
ATOM 2971 C CA . PHE B 1 121 ? 4.543 9.375 0.057 1 95.19 121 PHE B CA 1
ATOM 2972 C C . PHE B 1 121 ? 4.746 10.648 -0.758 1 95.19 121 PHE B C 1
ATOM 2974 O O . PHE B 1 121 ? 4.578 11.758 -0.244 1 95.19 121 PHE B O 1
ATOM 2981 N N . LYS B 1 122 ? 5.07 10.469 -2.045 1 94.56 122 LYS B N 1
ATOM 2982 C CA . LYS B 1 122 ? 5.375 11.609 -2.906 1 94.56 122 LYS B CA 1
ATOM 2983 C C . LYS B 1 122 ? 4.238 11.883 -3.887 1 94.56 122 LYS B C 1
ATOM 2985 O O . LYS B 1 122 ? 3.84 10.992 -4.645 1 94.56 122 LYS B O 1
ATOM 2990 N N . VAL B 1 123 ? 3.791 13.07 -3.855 1 95.25 123 VAL B N 1
ATOM 2991 C CA . VAL B 1 123 ? 2.787 13.484 -4.832 1 95.25 123 VAL B CA 1
ATOM 2992 C C . VAL B 1 123 ? 3.471 14.07 -6.062 1 95.25 123 VAL B C 1
ATOM 2994 O O . VAL B 1 123 ? 4.297 14.984 -5.941 1 95.25 123 VAL B O 1
ATOM 2997 N N . SER B 1 124 ? 3.174 13.531 -7.234 1 93.94 124 SER B N 1
ATOM 2998 C CA . SER B 1 124 ? 3.707 14.086 -8.477 1 93.94 124 SER B CA 1
ATOM 2999 C C . SER B 1 124 ? 3.346 15.562 -8.617 1 93.94 124 SER B C 1
ATOM 3001 O O . SER B 1 124 ? 2.168 15.922 -8.578 1 93.94 124 SER B O 1
ATOM 3003 N N . SER B 1 125 ? 4.371 16.359 -8.828 1 93.94 125 SER B N 1
ATOM 3004 C CA . SER B 1 125 ? 4.105 17.797 -8.773 1 93.94 125 SER B CA 1
ATOM 3005 C C . SER B 1 125 ? 4.906 18.547 -9.828 1 93.94 125 SER B C 1
ATOM 3007 O O . SER B 1 125 ? 5.109 19.766 -9.719 1 93.94 125 SER B O 1
ATOM 3009 N N . LYS B 1 126 ? 5.301 17.797 -10.828 1 95.25 126 LYS B N 1
ATOM 3010 C CA . LYS B 1 126 ? 5.988 18.453 -11.945 1 95.25 126 LYS B CA 1
ATOM 3011 C C . LYS B 1 126 ? 5.012 19.25 -12.797 1 95.25 126 LYS B C 1
ATOM 3013 O O . LYS B 1 126 ? 3.867 18.844 -12.992 1 95.25 126 LYS B O 1
ATOM 3018 N N . GLU B 1 127 ? 5.48 20.312 -13.438 1 96.12 127 GLU B N 1
ATOM 3019 C CA . GLU B 1 127 ? 4.68 21.219 -14.266 1 96.12 127 GLU B CA 1
ATOM 3020 C C . GLU B 1 127 ? 4.066 20.469 -15.445 1 96.12 127 GLU B C 1
ATOM 3022 O O . GLU B 1 127 ? 2.945 20.766 -15.859 1 96.12 127 GLU B O 1
ATOM 3027 N N . THR B 1 128 ? 4.746 19.516 -15.977 1 96 128 THR B N 1
ATOM 3028 C CA . THR B 1 128 ? 4.32 18.812 -17.172 1 96 128 THR B CA 1
ATOM 3029 C C . THR B 1 128 ? 3.027 18.047 -16.922 1 96 128 THR B C 1
ATOM 3031 O O . THR B 1 128 ? 2.307 17.703 -17.859 1 96 128 THR B O 1
ATOM 3034 N N . TYR B 1 129 ? 2.789 17.812 -15.617 1 95 129 TYR B N 1
ATOM 3035 C CA . TYR B 1 129 ? 1.59 17.047 -15.281 1 95 129 TYR B CA 1
ATOM 3036 C C . TYR B 1 129 ? 0.436 17.984 -14.922 1 95 129 TYR B C 1
ATOM 3038 O O . TYR B 1 129 ? -0.653 17.516 -14.57 1 95 129 TYR B O 1
ATOM 3046 N N . LYS B 1 130 ? 0.731 19.281 -14.992 1 94.06 130 LYS B N 1
ATOM 3047 C CA . LYS B 1 130 ? -0.273 20.25 -14.555 1 94.06 130 LYS B CA 1
ATOM 3048 C C . LYS B 1 130 ? -0.616 21.219 -15.672 1 94.06 130 LYS B C 1
ATOM 3050 O O . LYS B 1 130 ? 0.194 21.453 -16.578 1 94.06 130 LYS B O 1
ATOM 3055 N N . THR B 1 131 ? -1.798 21.703 -15.648 1 96.12 131 THR B N 1
ATOM 3056 C CA . THR B 1 131 ? -2.238 22.734 -16.578 1 96.12 131 THR B CA 1
ATOM 3057 C C . THR B 1 131 ? -3.025 23.812 -15.836 1 96.12 131 THR B C 1
ATOM 3059 O O . THR B 1 131 ? -3.439 23.625 -14.695 1 96.12 131 THR B O 1
ATOM 3062 N N . ASN B 1 132 ? -3.133 25.141 -16.484 1 97.38 132 ASN B N 1
ATOM 3063 C CA . ASN B 1 132 ? -3.855 26.266 -15.906 1 97.38 132 ASN B CA 1
ATOM 3064 C C . ASN B 1 132 ? -3.305 26.656 -14.539 1 97.38 132 ASN B C 1
ATOM 3066 O O . ASN B 1 132 ? -4.062 26.797 -13.578 1 97.38 132 ASN B O 1
ATOM 3070 N N . ILE B 1 133 ? -2.031 26.719 -14.453 1 97 133 ILE B N 1
ATOM 3071 C CA . ILE B 1 133 ? -1.318 27.078 -13.227 1 97 133 ILE B CA 1
ATOM 3072 C C . ILE B 1 133 ? -1.511 28.562 -12.93 1 97 133 ILE B C 1
ATOM 3074 O O . ILE B 1 133 ? -1.124 29.422 -13.727 1 97 133 ILE B O 1
ATOM 3078 N N . ARG B 1 134 ? -2.121 28.906 -11.797 1 97 134 ARG B N 1
ATOM 3079 C CA . ARG B 1 134 ? -2.412 30.281 -11.359 1 97 134 ARG B CA 1
ATOM 3080 C C . ARG B 1 134 ? -2.234 30.422 -9.852 1 97 134 ARG B C 1
ATOM 3082 O O . ARG B 1 134 ? -2.301 29.438 -9.117 1 97 134 ARG B O 1
ATOM 3089 N N . PRO B 1 135 ? -2.098 31.656 -9.398 1 95.62 135 PRO B N 1
ATOM 3090 C CA . PRO B 1 135 ? -2.09 31.859 -7.945 1 95.62 135 PRO B CA 1
ATOM 3091 C C . PRO B 1 135 ? -3.432 31.516 -7.301 1 95.62 135 PRO B C 1
ATOM 3093 O O . PRO B 1 135 ? -4.465 31.531 -7.969 1 95.62 135 PRO B O 1
ATOM 3096 N N . VAL B 1 136 ? -3.363 31.188 -5.996 1 95.19 136 VAL B N 1
ATOM 3097 C CA . VAL B 1 136 ? -4.59 30.953 -5.238 1 95.19 136 VAL B CA 1
ATOM 3098 C C . VAL B 1 136 ? -5.422 32.219 -5.184 1 95.19 136 VAL B C 1
ATOM 3100 O O . VAL B 1 136 ? -4.93 33.281 -4.762 1 95.19 136 VAL B O 1
ATOM 3103 N N . ALA B 1 137 ? -6.664 32.156 -5.547 1 93.88 137 ALA B N 1
ATOM 3104 C CA . ALA B 1 137 ? -7.492 33.344 -5.777 1 93.88 137 ALA B CA 1
ATOM 3105 C C . ALA B 1 137 ? -8.406 33.594 -4.586 1 93.88 137 ALA B C 1
ATOM 3107 O O . ALA B 1 137 ? -9.234 34.531 -4.625 1 93.88 137 ALA B O 1
ATOM 3108 N N . PHE B 1 138 ? -8.359 32.875 -3.572 1 95.56 138 PHE B N 1
ATOM 3109 C CA . PHE B 1 138 ? -9.203 33.031 -2.395 1 95.56 138 PHE B CA 1
ATOM 3110 C C . PHE B 1 138 ? -8.359 33.062 -1.126 1 95.56 138 PHE B C 1
ATOM 3112 O O . PHE B 1 138 ? -7.152 32.812 -1.169 1 95.56 138 PHE B O 1
ATOM 3119 N N . SER B 1 139 ? -8.977 33.5 -0.023 1 97.19 139 SER B N 1
ATOM 3120 C CA . SER B 1 139 ? -8.289 33.469 1.265 1 97.19 139 SER B CA 1
ATOM 3121 C C . SER B 1 139 ? -8.195 32.031 1.803 1 97.19 139 SER B C 1
ATOM 3123 O O . SER B 1 139 ? -9.18 31.469 2.273 1 97.19 139 SER B O 1
ATOM 3125 N N . ALA B 1 140 ? -7.023 31.516 1.797 1 97.62 140 ALA B N 1
ATOM 3126 C CA . ALA B 1 140 ? -6.789 30.172 2.334 1 97.62 140 ALA B CA 1
ATOM 3127 C C . ALA B 1 140 ? -7.07 30.125 3.834 1 97.62 140 ALA B C 1
ATOM 3129 O O . ALA B 1 140 ? -7.566 29.125 4.348 1 97.62 140 ALA B O 1
ATOM 3130 N N . LEU B 1 141 ? -6.773 31.203 4.469 1 98.38 141 LEU B N 1
ATOM 3131 C CA . LEU B 1 141 ? -6.996 31.297 5.906 1 98.38 141 LEU B CA 1
ATOM 3132 C C . LEU B 1 141 ? -8.477 31.109 6.238 1 98.38 141 LEU B C 1
ATOM 3134 O O . LEU B 1 141 ? -8.828 30.297 7.09 1 98.38 141 LEU B O 1
ATOM 3138 N N . GLU B 1 142 ? -9.305 31.875 5.566 1 97.94 142 GLU B N 1
ATOM 3139 C CA . GLU B 1 142 ? -10.742 31.766 5.82 1 97.94 142 GLU B CA 1
ATOM 3140 C C . GLU B 1 142 ? -11.25 30.359 5.523 1 97.94 142 GLU B C 1
ATOM 3142 O O . GLU B 1 142 ? -12.062 29.812 6.273 1 97.94 142 GLU B O 1
ATOM 3147 N N . LYS B 1 143 ? -10.781 29.812 4.516 1 97.88 143 LYS B N 1
ATOM 3148 C CA . LYS B 1 143 ? -11.203 28.469 4.145 1 97.88 143 LYS B CA 1
ATOM 3149 C C . LYS B 1 143 ? -10.805 27.453 5.215 1 97.88 143 LYS B C 1
ATOM 3151 O O . LYS B 1 143 ? -11.641 26.656 5.656 1 97.88 143 LYS B O 1
ATOM 3156 N N . VAL B 1 144 ? -9.586 27.438 5.609 1 98.38 144 VAL B N 1
ATOM 3157 C CA . VAL B 1 144 ? -9.07 26.5 6.594 1 98.38 144 VAL B CA 1
ATOM 3158 C C . VAL B 1 144 ? -9.797 26.688 7.922 1 98.38 144 VAL B C 1
ATOM 3160 O O . VAL B 1 144 ? -10.086 25.703 8.617 1 98.38 144 VAL B O 1
ATOM 3163 N N . MET B 1 145 ? -10.133 27.906 8.219 1 98.44 145 MET B N 1
ATOM 3164 C CA . MET B 1 145 ? -10.805 28.188 9.484 1 98.44 145 MET B CA 1
ATOM 3165 C C . MET B 1 145 ? -12.219 27.609 9.484 1 98.44 145 MET B C 1
ATOM 3167 O O . MET B 1 145 ? -12.812 27.422 10.547 1 98.44 145 MET B O 1
ATOM 3171 N N . GLU B 1 146 ? -12.727 27.297 8.352 1 97.56 146 GLU B N 1
ATOM 3172 C CA . GLU B 1 146 ? -14.078 26.75 8.242 1 97.56 146 GLU B CA 1
ATOM 3173 C C . GLU B 1 146 ? -14.062 25.234 8.398 1 97.56 146 GLU B C 1
ATOM 3175 O O . GLU B 1 146 ? -15.109 24.609 8.594 1 97.56 146 GLU B O 1
ATOM 3180 N N . TRP B 1 147 ? -12.906 24.641 8.281 1 97.75 147 TRP B N 1
ATOM 3181 C CA . TRP B 1 147 ? -12.828 23.188 8.383 1 97.75 147 TRP B CA 1
ATOM 3182 C C . TRP B 1 147 ? -13.188 22.734 9.797 1 97.75 147 TRP B C 1
ATOM 3184 O O . TRP B 1 147 ? -12.75 23.328 10.781 1 97.75 147 TRP B O 1
ATOM 3194 N N . GLU B 1 148 ? -13.984 21.703 9.898 1 97.44 148 GLU B N 1
ATOM 3195 C CA . GLU B 1 148 ? -14.359 21.141 11.188 1 97.44 148 GLU B CA 1
ATOM 3196 C C . GLU B 1 148 ? -13.656 19.812 11.438 1 97.44 148 GLU B C 1
ATOM 3198 O O . GLU B 1 148 ? -14.156 18.75 11.055 1 97.44 148 GLU B O 1
ATOM 3203 N N . ILE B 1 149 ? -12.523 19.922 12.148 1 98.25 149 ILE B N 1
ATOM 3204 C CA . ILE B 1 149 ? -11.789 18.703 12.516 1 98.25 149 ILE B CA 1
ATOM 3205 C C . ILE B 1 149 ? -12.5 18.016 13.672 1 98.25 149 ILE B C 1
ATOM 3207 O O . ILE B 1 149 ? -12.828 18.641 14.68 1 98.25 149 ILE B O 1
ATOM 3211 N N . LYS B 1 150 ? -12.711 16.719 13.477 1 98.25 150 LYS B N 1
ATOM 3212 C CA . LYS B 1 150 ? -13.383 15.906 14.492 1 98.25 150 LYS B CA 1
ATOM 3213 C C . LYS B 1 150 ? -12.477 14.789 14.984 1 98.25 150 LYS B C 1
ATOM 3215 O O . LYS B 1 150 ? -11.484 14.445 14.336 1 98.25 150 LYS B O 1
ATOM 3220 N N . GLN B 1 151 ? -12.75 14.367 16.156 1 97.69 151 GLN B N 1
ATOM 3221 C CA . GLN B 1 151 ? -12.203 13.094 16.625 1 97.69 151 GLN B CA 1
ATOM 3222 C C . GLN B 1 151 ? -13.203 11.961 16.422 1 97.69 151 GLN B C 1
ATOM 3224 O O . GLN B 1 151 ? -14.414 12.172 16.547 1 97.69 151 GLN B O 1
ATOM 3229 N N . TYR B 1 152 ? -12.688 10.75 16.156 1 97.38 152 TYR B N 1
ATOM 3230 C CA . TYR B 1 152 ? -13.555 9.609 15.875 1 97.38 152 TYR B CA 1
ATOM 3231 C C . TYR B 1 152 ? -12.812 8.297 16.047 1 97.38 152 TYR B C 1
ATOM 3233 O O . TYR B 1 152 ? -11.586 8.281 16.203 1 97.38 152 TYR B O 1
ATOM 3241 N N . ASN B 1 153 ? -13.602 7.238 16.109 1 96.12 153 ASN B N 1
ATOM 3242 C CA . ASN B 1 153 ? -13.078 5.883 15.977 1 96.12 153 ASN B CA 1
ATOM 3243 C C . ASN B 1 153 ? -13.469 5.262 14.641 1 96.12 153 ASN B C 1
ATOM 3245 O O . ASN B 1 153 ? -14.445 5.684 14.016 1 96.12 153 ASN B O 1
ATOM 3249 N N . LEU B 1 154 ? -12.641 4.391 14.234 1 93.62 154 LEU B N 1
ATOM 3250 C CA . LEU B 1 154 ? -13.008 3.664 13.023 1 93.62 154 LEU B CA 1
ATOM 3251 C C . LEU B 1 154 ? -13.922 2.484 13.352 1 93.62 154 LEU B C 1
ATOM 3253 O O . LEU B 1 154 ? -13.695 1.776 14.336 1 93.62 154 LEU B O 1
ATOM 3257 N N . LYS B 1 155 ? -14.867 2.236 12.5 1 90.38 155 LYS B N 1
ATOM 3258 C CA . LYS B 1 155 ? -15.781 1.122 12.719 1 90.38 155 LYS B CA 1
ATOM 3259 C C . LYS B 1 155 ? -15.039 -0.213 12.68 1 90.38 155 LYS B C 1
ATOM 3261 O O . LYS B 1 155 ? -15.453 -1.176 13.328 1 90.38 155 LYS B O 1
ATOM 3266 N N . THR B 1 156 ? -13.945 -0.256 12 1 87.88 156 THR B N 1
ATOM 3267 C CA . THR B 1 156 ? -13.156 -1.474 11.891 1 87.88 156 THR B CA 1
ATOM 3268 C C . THR B 1 156 ? -12.578 -1.871 13.242 1 87.88 156 THR B C 1
ATOM 3270 O O . THR B 1 156 ? -12.164 -3.018 13.438 1 87.88 156 THR B O 1
ATOM 3273 N N . ASP B 1 157 ? -12.547 -0.976 14.141 1 90 157 ASP B N 1
ATOM 3274 C CA . ASP B 1 157 ? -11.914 -1.24 15.43 1 90 157 ASP B CA 1
ATOM 3275 C C . ASP B 1 157 ? -12.953 -1.675 16.469 1 90 157 ASP B C 1
ATOM 3277 O O . ASP B 1 157 ? -12.602 -2.127 17.562 1 90 157 ASP B O 1
ATOM 3281 N N . ILE B 1 158 ? -14.203 -1.64 16.156 1 90.31 158 ILE B N 1
ATOM 3282 C CA . ILE B 1 158 ? -15.281 -1.891 17.109 1 90.31 158 ILE B CA 1
ATOM 3283 C C . ILE B 1 158 ? -15.281 -3.363 17.5 1 90.31 158 ILE B C 1
ATOM 3285 O O . ILE B 1 158 ? -15.438 -3.693 18.688 1 90.31 158 ILE B O 1
ATOM 3289 N N . PRO B 1 159 ? -15.07 -4.273 16.562 1 87.88 159 PRO B N 1
ATOM 3290 C CA . PRO B 1 159 ? -15.008 -5.676 16.969 1 87.88 159 PRO B CA 1
ATOM 3291 C C . PRO B 1 159 ? -13.914 -5.941 18 1 87.88 159 PRO B C 1
ATOM 3293 O O . PRO B 1 159 ? -14.117 -6.734 18.922 1 87.88 159 PRO B O 1
ATOM 3296 N N . LYS B 1 160 ? -12.812 -5.355 17.781 1 87.94 160 LYS B N 1
ATOM 3297 C CA . LYS B 1 160 ? -11.742 -5.488 18.766 1 87.94 160 LYS B CA 1
ATOM 3298 C C . LYS B 1 160 ? -12.203 -5.008 20.141 1 87.94 160 LYS B C 1
ATOM 3300 O O . LYS B 1 160 ? -11.914 -5.645 21.156 1 87.94 160 LYS B O 1
ATOM 3305 N N . LEU B 1 161 ? -12.891 -3.9 20.219 1 92.5 161 LEU B N 1
ATOM 3306 C CA . LEU B 1 161 ? -13.422 -3.365 21.453 1 92.5 161 LEU B CA 1
ATOM 3307 C C . LEU B 1 161 ? -14.375 -4.359 22.109 1 92.5 161 LEU B C 1
ATOM 3309 O O . LEU B 1 161 ? -14.297 -4.602 23.312 1 92.5 161 LEU B O 1
ATOM 3313 N N . TYR B 1 162 ? -15.211 -4.93 21.312 1 92.88 162 TYR B N 1
ATOM 3314 C CA . TYR B 1 162 ? -16.156 -5.906 21.828 1 92.88 162 TYR B CA 1
ATOM 3315 C C . TYR B 1 162 ? -15.445 -7.133 22.375 1 92.88 162 TYR B C 1
ATOM 3317 O O . TYR B 1 162 ? -15.805 -7.648 23.438 1 92.88 162 TYR B O 1
ATOM 3325 N N . LYS B 1 163 ? -14.531 -7.598 21.641 1 92.5 163 LYS B N 1
ATOM 3326 C CA . LYS B 1 163 ? -13.758 -8.742 22.094 1 92.5 163 LYS B CA 1
ATOM 3327 C C . LYS B 1 163 ? -13.094 -8.453 23.438 1 92.5 163 LYS B C 1
ATOM 3329 O O . LYS B 1 163 ? -13.094 -9.305 24.344 1 92.5 163 LYS B O 1
ATOM 3334 N N . MET B 1 164 ? -12.539 -7.293 23.578 1 93.94 164 MET B N 1
ATOM 3335 C CA . MET B 1 164 ? -11.914 -6.891 24.844 1 93.94 164 MET B CA 1
ATOM 3336 C C . MET B 1 164 ? -12.938 -6.871 25.969 1 93.94 164 MET B C 1
ATOM 3338 O O . MET B 1 164 ? -12.641 -7.301 27.094 1 93.94 164 MET B O 1
ATOM 3342 N N . ARG B 1 165 ? -14.055 -6.426 25.688 1 92.75 165 ARG B N 1
ATOM 3343 C CA . ARG B 1 165 ? -15.117 -6.348 26.703 1 92.75 165 ARG B CA 1
ATOM 3344 C C . ARG B 1 165 ? -15.586 -7.738 27.109 1 92.75 165 ARG B C 1
ATOM 3346 O O . ARG B 1 165 ? -15.875 -7.98 28.281 1 92.75 165 ARG B O 1
ATOM 3353 N N . MET B 1 166 ? -15.625 -8.664 26.203 1 94.31 166 MET B N 1
ATOM 3354 C CA . MET B 1 166 ? -16.062 -10.031 26.469 1 94.31 166 MET B CA 1
ATOM 3355 C C . MET B 1 166 ? -15.031 -10.773 27.312 1 94.31 166 MET B C 1
ATOM 3357 O O . MET B 1 166 ? -15.391 -11.664 28.094 1 94.31 166 MET B O 1
ATOM 3361 N N . ASN B 1 167 ? -13.859 -10.406 27.125 1 93.81 167 ASN B N 1
ATOM 3362 C CA . ASN B 1 167 ? -12.789 -11.094 27.828 1 93.81 167 ASN B CA 1
ATOM 3363 C C . ASN B 1 167 ? -12.43 -10.383 29.125 1 93.81 167 ASN B C 1
ATOM 3365 O O . ASN B 1 167 ? -11.461 -10.75 29.797 1 93.81 167 ASN B O 1
ATOM 3369 N N . ARG B 1 168 ? -13.156 -9.414 29.328 1 90.62 168 ARG B N 1
ATOM 3370 C CA . ARG B 1 168 ? -12.914 -8.656 30.547 1 90.62 168 ARG B CA 1
ATOM 3371 C C . ARG B 1 168 ? -13.227 -9.492 31.797 1 90.62 168 ARG B C 1
ATOM 3373 O O . ARG B 1 168 ? -14.266 -10.148 31.844 1 90.62 168 ARG B O 1
ATOM 3380 N N . LYS B 1 169 ? -12.312 -9.453 32.719 1 90.5 169 LYS B N 1
ATOM 3381 C CA . LYS B 1 169 ? -12.484 -10.211 33.969 1 90.5 169 LYS B CA 1
ATOM 3382 C C . LYS B 1 169 ? -13.289 -9.406 35 1 90.5 169 LYS B C 1
ATOM 3384 O O . LYS B 1 169 ? -13.328 -8.172 34.938 1 90.5 169 LYS B O 1
ATOM 3389 N N . GLU B 1 170 ? -13.859 -10.211 35.875 1 87.69 170 GLU B N 1
ATOM 3390 C CA . GLU B 1 170 ? -14.602 -9.562 36.938 1 87.69 170 GLU B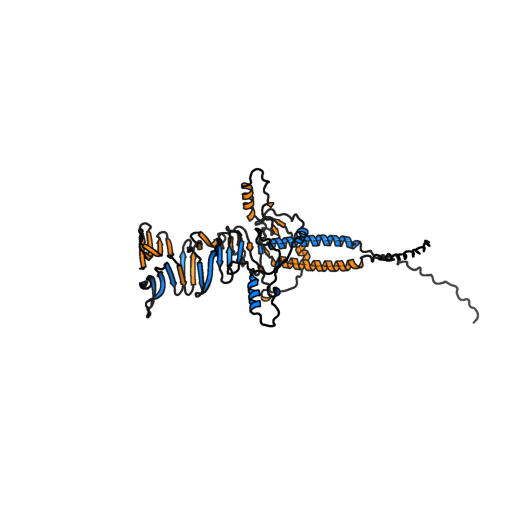 CA 1
ATOM 3391 C C . GLU B 1 170 ? -13.695 -8.664 37.781 1 87.69 170 GLU B C 1
ATOM 3393 O O . GLU B 1 170 ? -12.586 -9.062 38.156 1 87.69 170 GLU B O 1
ATOM 3398 N N . GLY B 1 171 ? -14.125 -7.332 38.062 1 91.31 171 GLY B N 1
ATOM 3399 C CA . GLY B 1 171 ? -13.352 -6.41 38.875 1 91.31 171 GLY B CA 1
ATOM 3400 C C . GLY B 1 171 ? -12.539 -5.426 38.062 1 91.31 171 GLY B C 1
ATOM 3401 O O . GLY B 1 171 ? -12.039 -4.43 38.594 1 91.31 171 GLY B O 1
ATOM 3402 N N . GLU B 1 172 ? -12.305 -5.812 36.75 1 90.31 172 GLU B N 1
ATOM 3403 C CA . GLU B 1 172 ? -11.57 -4.902 35.906 1 90.31 172 GLU B CA 1
ATOM 3404 C C . GLU B 1 172 ? -12.438 -3.721 35.469 1 90.31 172 GLU B C 1
ATOM 3406 O O . GLU B 1 172 ? -13.656 -3.84 35.375 1 90.31 172 GLU B O 1
ATOM 3411 N N . PRO B 1 173 ? -11.797 -2.555 35.438 1 91.88 173 PRO B N 1
ATOM 3412 C CA . PRO B 1 173 ? -12.586 -1.4 34.969 1 91.88 173 PRO B CA 1
ATOM 3413 C C . PRO B 1 173 ? -13.258 -1.634 33.625 1 91.88 173 PRO B C 1
ATOM 3415 O O . PRO B 1 173 ? -12.797 -2.465 32.844 1 91.88 173 PRO B O 1
ATOM 3418 N N . THR B 1 174 ? -14.383 -0.993 33.438 1 92.56 174 THR B N 1
ATOM 3419 C CA . THR B 1 174 ? -15.109 -1.078 32.188 1 92.56 174 THR B CA 1
ATOM 3420 C C . THR B 1 174 ? -14.234 -0.581 31.031 1 92.56 174 THR B C 1
ATOM 3422 O O . THR B 1 174 ? -13.562 0.441 31.156 1 92.56 174 THR B O 1
ATOM 3425 N N . ILE B 1 175 ? -14.25 -1.354 30 1 93.44 175 ILE B N 1
ATOM 3426 C CA . ILE B 1 175 ? -13.484 -0.981 28.812 1 93.44 175 ILE B CA 1
ATOM 3427 C C . ILE B 1 175 ? -14.312 -0.04 27.938 1 93.44 175 ILE B C 1
ATOM 3429 O O . ILE B 1 175 ? -15.43 -0.38 27.531 1 93.44 175 ILE B O 1
ATOM 3433 N N . THR B 1 176 ? -13.719 1.124 27.703 1 93 176 THR B N 1
ATOM 3434 C CA . THR B 1 176 ? -14.391 2.141 26.891 1 93 176 THR B CA 1
ATOM 3435 C C . THR B 1 176 ? -13.703 2.307 25.547 1 93 176 THR B C 1
ATOM 3437 O O . THR B 1 176 ? -12.773 1.565 25.219 1 93 176 THR B O 1
ATOM 3440 N N . THR B 1 177 ? -14.203 3.299 24.703 1 91.56 177 THR B N 1
ATOM 3441 C CA . THR B 1 177 ? -13.641 3.551 23.391 1 91.56 177 THR B CA 1
ATOM 3442 C C . THR B 1 177 ? -12.211 4.07 23.5 1 91.56 177 THR B C 1
ATOM 3444 O O . THR B 1 177 ? -11.477 4.102 22.5 1 91.56 177 THR B O 1
ATOM 3447 N N . ASP B 1 178 ? -11.805 4.316 24.656 1 89.94 178 ASP B N 1
ATOM 3448 C CA . ASP B 1 178 ? -10.43 4.762 24.875 1 89.94 178 ASP B CA 1
ATOM 3449 C C . ASP B 1 178 ? -9.438 3.615 24.672 1 89.94 178 ASP B C 1
ATOM 3451 O O . ASP B 1 178 ? -8.234 3.844 24.547 1 89.94 178 ASP B O 1
ATOM 3455 N N . ALA B 1 179 ? -9.953 2.48 24.719 1 92.31 179 ALA B N 1
ATOM 3456 C CA . ALA B 1 179 ? -9.109 1.294 24.609 1 92.31 179 ALA B CA 1
ATOM 3457 C C . ALA B 1 179 ? -8.758 1.012 23.156 1 92.31 179 ALA B C 1
ATOM 3459 O O . ALA B 1 179 ? -7.91 0.163 22.859 1 92.31 179 ALA B O 1
ATOM 3460 N N . ILE B 1 180 ? -9.406 1.685 22.172 1 91.94 180 ILE B N 1
ATOM 3461 C CA . ILE B 1 180 ? -9.102 1.544 20.75 1 91.94 180 ILE B CA 1
ATOM 3462 C C . ILE B 1 180 ? -8.57 2.865 20.203 1 91.94 180 ILE B C 1
ATOM 3464 O O . ILE B 1 180 ? -8.75 3.918 20.828 1 91.94 180 ILE B O 1
ATOM 3468 N N . PRO B 1 181 ? -7.895 2.826 19.062 1 90.5 181 PRO B N 1
ATOM 3469 C CA . PRO B 1 181 ? -7.254 4.035 18.531 1 90.5 181 PRO B CA 1
ATOM 3470 C C . PRO B 1 181 ? -8.258 5.148 18.234 1 90.5 181 PRO B C 1
ATOM 3472 O O . PRO B 1 181 ? -9.328 4.891 17.688 1 90.5 181 PRO B O 1
ATOM 3475 N N . THR B 1 182 ? -7.891 6.336 18.672 1 94.5 182 THR B N 1
ATOM 3476 C CA . THR B 1 182 ? -8.625 7.539 18.297 1 94.5 182 THR B CA 1
ATOM 3477 C C . THR B 1 182 ? -7.98 8.219 17.094 1 94.5 182 THR B C 1
ATOM 3479 O O . THR B 1 182 ? -6.754 8.32 17.016 1 94.5 182 THR B O 1
ATOM 3482 N N . HIS B 1 183 ? -8.82 8.664 16.156 1 95.88 183 HIS B N 1
ATOM 3483 C CA . HIS B 1 183 ? -8.375 9.328 14.945 1 95.88 183 HIS B CA 1
ATOM 3484 C C . HIS B 1 183 ? -8.898 10.758 14.867 1 95.88 183 HIS B C 1
ATOM 3486 O O . HIS B 1 183 ? -9.828 11.125 15.594 1 95.88 183 HIS B O 1
ATOM 3492 N N . TYR B 1 184 ? -8.273 11.531 14.07 1 97.5 184 TYR B N 1
ATOM 3493 C CA . TYR B 1 184 ? -8.648 12.93 13.883 1 97.5 184 TYR B CA 1
ATOM 3494 C C . TYR B 1 184 ? -8.719 13.281 12.406 1 97.5 184 TYR B C 1
ATOM 3496 O O . TYR B 1 184 ? -7.859 12.875 11.617 1 97.5 184 TYR B O 1
ATOM 3504 N N . GLY B 1 185 ? -9.766 13.961 12.008 1 97.81 185 GLY B N 1
ATOM 3505 C CA . GLY B 1 185 ? -9.898 14.352 10.609 1 97.81 185 GLY B CA 1
ATOM 3506 C C . GLY B 1 185 ? -11.25 14.945 10.281 1 97.81 185 GLY B C 1
ATOM 3507 O O . GLY B 1 185 ? -12.047 15.227 11.18 1 97.81 185 GLY B O 1
ATOM 3508 N N . LEU B 1 186 ? -11.406 15.281 9.047 1 97.69 186 LEU B N 1
ATOM 3509 C CA . LEU B 1 186 ? -12.68 15.766 8.523 1 97.69 186 LEU B CA 1
ATOM 3510 C C . LEU B 1 186 ? -13.664 14.617 8.359 1 97.69 186 LEU B C 1
ATOM 3512 O O . LEU B 1 186 ? -13.266 13.453 8.281 1 97.69 186 LEU B O 1
ATOM 3516 N N . VAL B 1 187 ? -14.922 14.961 8.359 1 97.31 187 VAL B N 1
ATOM 3517 C CA . VAL B 1 187 ? -15.977 13.977 8.133 1 97.31 187 VAL B CA 1
ATOM 3518 C C . VAL B 1 187 ? -16.781 14.352 6.895 1 97.31 187 VAL B C 1
ATOM 3520 O O . VAL B 1 187 ? -17.438 15.398 6.871 1 97.31 187 VAL B O 1
ATOM 3523 N N . ILE B 1 188 ? -16.672 13.484 5.941 1 95.88 188 ILE B N 1
ATOM 3524 C CA . ILE B 1 188 ? -17.406 13.688 4.703 1 95.88 188 ILE B CA 1
ATOM 3525 C C . ILE B 1 188 ? -18.812 13.078 4.836 1 95.88 188 ILE B C 1
ATOM 3527 O O . ILE B 1 188 ? -18.953 11.914 5.227 1 95.88 188 ILE B O 1
ATOM 3531 N N . PRO B 1 189 ? -19.812 13.828 4.484 1 95.19 189 PRO B N 1
ATOM 3532 C CA . PRO B 1 189 ? -21.188 13.32 4.602 1 95.19 189 PRO B CA 1
ATOM 3533 C C . PRO B 1 189 ? -21.422 12.062 3.768 1 95.19 189 PRO B C 1
ATOM 3535 O O . PRO B 1 189 ? -20.844 11.914 2.689 1 95.19 189 PRO B O 1
ATOM 3538 N N . LYS B 1 190 ? -22.406 11.266 4.184 1 92 190 LYS B N 1
ATOM 3539 C CA . LYS B 1 190 ? -22.719 9.984 3.555 1 92 190 LYS B CA 1
ATOM 3540 C C . LYS B 1 190 ? -23.203 10.18 2.123 1 92 190 LYS B C 1
ATOM 3542 O O . LYS B 1 190 ? -22.891 9.367 1.243 1 92 190 LYS B O 1
ATOM 3547 N N . GLU B 1 191 ? -23.859 11.266 1.933 1 92.25 191 GLU B N 1
ATOM 3548 C CA . GLU B 1 191 ? -24.516 11.516 0.65 1 92.25 191 GLU B CA 1
ATOM 3549 C C . GLU B 1 191 ? -23.516 12.031 -0.383 1 92.25 191 GLU B C 1
ATOM 3551 O O . GLU B 1 191 ? -23.812 12.07 -1.578 1 92.25 191 GLU B O 1
ATOM 3556 N N . SER B 1 192 ? -22.359 12.336 0.115 1 90.5 192 SER B N 1
ATOM 3557 C CA . SER B 1 192 ? -21.359 12.898 -0.792 1 90.5 192 SER B CA 1
ATOM 3558 C C . SER B 1 192 ? -20.812 11.836 -1.744 1 90.5 192 SER B C 1
ATOM 3560 O O . SER B 1 192 ? -20.703 10.664 -1.377 1 90.5 192 SER B O 1
ATOM 3562 N N . GLU B 1 193 ? -20.422 12.258 -2.967 1 86.5 193 GLU B N 1
ATOM 3563 C CA . GLU B 1 193 ? -19.766 11.367 -3.916 1 86.5 193 GLU B CA 1
ATOM 3564 C C . GLU B 1 193 ? -18.297 11.148 -3.541 1 86.5 193 GLU B C 1
ATOM 3566 O O . GLU B 1 193 ? -17.734 10.086 -3.82 1 86.5 193 GLU B O 1
ATOM 3571 N N . GLU B 1 194 ? -17.734 12.125 -2.863 1 86.38 194 GLU B N 1
ATOM 3572 C CA . GLU B 1 194 ? -16.344 12.031 -2.414 1 86.38 194 GLU B CA 1
ATOM 3573 C C . GLU B 1 194 ? -16.219 11.062 -1.237 1 86.38 194 GLU B C 1
ATOM 3575 O O . GLU B 1 194 ? -17.062 11.047 -0.346 1 86.38 194 GLU B O 1
ATOM 3580 N N . ASN B 1 195 ? -15.141 10.266 -1.305 1 86.5 195 ASN B N 1
ATOM 3581 C CA . ASN B 1 195 ? -14.984 9.266 -0.249 1 86.5 195 ASN B CA 1
ATOM 3582 C C . ASN B 1 195 ? -13.773 9.57 0.631 1 86.5 195 ASN B C 1
ATOM 3584 O O . ASN B 1 195 ? -13.586 8.938 1.673 1 86.5 195 ASN B O 1
ATOM 3588 N N . GLY B 1 196 ? -13.023 10.57 0.189 1 92.88 196 GLY B N 1
ATOM 3589 C CA . GLY B 1 196 ? -11.812 10.805 0.96 1 92.88 196 GLY B CA 1
ATOM 3590 C C . GLY B 1 196 ? -11.234 12.195 0.766 1 92.88 196 GLY B C 1
ATOM 3591 O O . GLY B 1 196 ? -11.711 12.953 -0.084 1 92.88 196 GLY B O 1
ATOM 3592 N N . VAL B 1 197 ? -10.312 12.477 1.637 1 95.25 197 VAL B N 1
ATOM 3593 C CA . VAL B 1 197 ? -9.633 13.773 1.621 1 95.25 197 VAL B CA 1
ATOM 3594 C C . VAL B 1 197 ? -8.227 13.602 1.046 1 95.25 197 VAL B C 1
ATOM 3596 O O . VAL B 1 197 ? -7.484 12.703 1.448 1 95.25 197 VAL B O 1
ATOM 3599 N N . GLY B 1 198 ? -7.875 14.43 0.055 1 96 198 GLY B N 1
ATOM 3600 C CA . GLY B 1 198 ? -6.527 14.438 -0.489 1 96 198 GLY B CA 1
ATOM 3601 C C . GLY B 1 198 ? -5.52 15.109 0.427 1 96 198 GLY B C 1
ATOM 3602 O O . GLY B 1 198 ? -5.648 16.297 0.741 1 96 198 GLY B O 1
ATOM 3603 N N . LEU B 1 199 ? -4.508 14.391 0.779 1 97.12 199 LEU B N 1
ATOM 3604 C CA . LEU B 1 199 ? -3.551 14.852 1.78 1 97.12 199 LEU B CA 1
ATOM 3605 C C . LEU B 1 199 ? -2.729 16.016 1.249 1 97.12 199 LEU B C 1
ATOM 3607 O O . LEU B 1 199 ? -2.52 17.016 1.953 1 97.12 199 LEU B O 1
ATOM 3611 N N . TYR B 1 200 ? -2.309 15.875 0.065 1 96.81 200 TYR B N 1
ATOM 3612 C CA . TYR B 1 200 ? -1.454 16.906 -0.521 1 96.81 200 TYR B CA 1
ATOM 3613 C C . TYR B 1 200 ? -2.213 18.203 -0.691 1 96.81 200 TYR B C 1
ATOM 3615 O O . TYR B 1 200 ? -1.673 19.281 -0.428 1 96.81 200 TYR B O 1
ATOM 3623 N N . GLY B 1 201 ? -3.404 18.109 -1.162 1 96.62 201 GLY B N 1
ATOM 3624 C CA . GLY B 1 201 ? -4.234 19.297 -1.268 1 96.62 201 GLY B CA 1
ATOM 3625 C C . GLY B 1 201 ? -4.504 19.969 0.071 1 96.62 201 GLY B C 1
ATOM 3626 O O . GLY B 1 201 ? -4.395 21.188 0.196 1 96.62 201 GLY B O 1
ATOM 3627 N N . MET B 1 202 ? -4.859 19.203 1.043 1 97.62 202 MET B N 1
ATOM 3628 C CA . MET B 1 202 ? -5.121 19.719 2.381 1 97.62 202 MET B CA 1
ATOM 3629 C C . MET B 1 202 ? -3.881 20.391 2.955 1 97.62 202 MET B C 1
ATOM 3631 O O . MET B 1 202 ? -3.961 21.5 3.48 1 97.62 202 MET B O 1
ATOM 3635 N N . LEU B 1 203 ? -2.76 19.75 2.854 1 98 203 LEU B N 1
ATOM 3636 C CA . LEU B 1 203 ? -1.501 20.297 3.344 1 98 203 LEU B CA 1
ATOM 3637 C C . LEU B 1 203 ? -1.165 21.609 2.635 1 98 203 LEU B C 1
ATOM 3639 O O . LEU B 1 203 ? -0.73 22.562 3.27 1 98 203 LEU B O 1
ATOM 3643 N N . SER B 1 204 ? -1.339 21.656 1.363 1 97.94 204 SER B N 1
ATOM 3644 C CA . SER B 1 204 ? -1.032 22.844 0.573 1 97.94 204 SER B CA 1
ATOM 3645 C C . SER B 1 204 ? -1.902 24.031 0.989 1 97.94 204 SER B C 1
ATOM 3647 O O . SER B 1 204 ? -1.412 25.156 1.121 1 97.94 204 SER B O 1
ATOM 3649 N N . GLN B 1 205 ? -3.17 23.797 1.17 1 98.25 205 GLN B N 1
ATOM 3650 C CA . GLN B 1 205 ? -4.074 24.859 1.599 1 98.25 205 GLN B CA 1
ATOM 3651 C C . GLN B 1 205 ? -3.736 25.344 3.01 1 98.25 205 GLN B C 1
ATOM 3653 O O . GLN B 1 205 ? -3.764 26.547 3.289 1 98.25 205 GLN B O 1
ATOM 3658 N N . LEU B 1 206 ? -3.453 24.391 3.881 1 98.56 206 LEU B N 1
ATOM 3659 C CA . LEU B 1 206 ? -3.033 24.766 5.23 1 98.56 206 LEU B CA 1
ATOM 3660 C C . LEU B 1 206 ? -1.773 25.625 5.191 1 98.56 206 LEU B C 1
ATOM 3662 O O . LEU B 1 206 ? -1.666 26.609 5.93 1 98.56 206 LEU B O 1
ATOM 3666 N N . THR B 1 207 ? -0.849 25.234 4.379 1 98.31 207 THR B N 1
ATOM 3667 C CA . THR B 1 207 ? 0.387 26 4.234 1 98.31 207 THR B CA 1
ATOM 3668 C C . THR B 1 207 ? 0.095 27.422 3.764 1 98.31 207 THR B C 1
ATOM 3670 O O . THR B 1 207 ? 0.623 28.375 4.32 1 98.31 207 THR B O 1
ATOM 3673 N N . SER B 1 208 ? -0.733 27.531 2.766 1 98.31 208 SER B N 1
ATOM 3674 C CA . SER B 1 208 ? -1.12 28.859 2.275 1 98.31 208 SER B CA 1
ATOM 3675 C C . SER B 1 208 ? -1.803 29.672 3.365 1 98.31 208 SER B C 1
ATOM 3677 O O . SER B 1 208 ? -1.564 30.875 3.488 1 98.31 208 SER B O 1
ATOM 3679 N N . ALA B 1 209 ? -2.674 29.062 4.125 1 98.56 209 ALA B N 1
ATOM 3680 C CA . ALA B 1 209 ? -3.348 29.734 5.234 1 98.56 209 ALA B CA 1
ATOM 3681 C C . ALA B 1 209 ? -2.342 30.219 6.273 1 98.56 209 ALA B C 1
ATOM 3683 O O . ALA B 1 209 ? -2.459 31.328 6.785 1 98.56 209 ALA B O 1
ATOM 3684 N N . PHE B 1 210 ? -1.399 29.453 6.582 1 98.25 210 PHE B N 1
ATOM 3685 C CA . PHE B 1 210 ? -0.337 29.812 7.516 1 98.25 210 PHE B CA 1
ATOM 3686 C C . PHE B 1 210 ? 0.417 31.031 7.023 1 98.25 210 PHE B C 1
ATOM 3688 O O . PHE B 1 210 ? 0.634 31.984 7.781 1 98.25 210 PHE B O 1
ATOM 3695 N N . GLN B 1 211 ? 0.801 31.016 5.809 1 98.06 211 GLN B N 1
ATOM 3696 C CA . GLN B 1 211 ? 1.526 32.125 5.223 1 98.06 211 GLN B CA 1
ATOM 3697 C C . GLN B 1 211 ? 0.706 33.406 5.297 1 98.06 211 GLN B C 1
ATOM 3699 O O . GLN B 1 211 ? 1.229 34.469 5.656 1 98.06 211 GLN B O 1
ATOM 3704 N N . GLU B 1 212 ? -0.509 33.312 4.945 1 97.75 212 GLU B N 1
ATOM 3705 C CA . GLU B 1 212 ? -1.406 34.438 5.016 1 97.75 212 GLU B CA 1
ATOM 3706 C C . GLU B 1 212 ? -1.51 35 6.438 1 97.75 212 GLU B C 1
ATOM 3708 O O . GLU B 1 212 ? -1.446 36.188 6.656 1 97.75 212 GLU B O 1
ATOM 3713 N N . TYR B 1 213 ? -1.634 34.125 7.367 1 97.56 213 TYR B N 1
ATOM 3714 C CA . TYR B 1 213 ? -1.8 34.531 8.758 1 97.56 213 TYR B CA 1
ATOM 3715 C C . TYR B 1 213 ? -0.528 35.188 9.281 1 97.56 213 TYR B C 1
ATOM 3717 O O . TYR B 1 213 ? -0.59 36.188 10 1 97.56 213 TYR B O 1
ATOM 3725 N N . VAL B 1 214 ? 0.546 34.625 8.961 1 96.75 214 VAL B N 1
ATOM 3726 C CA . VAL B 1 214 ? 1.822 35.188 9.367 1 96.75 214 VAL B CA 1
ATOM 3727 C C . VAL B 1 214 ? 1.958 36.594 8.805 1 96.75 214 VAL B C 1
ATOM 3729 O O . VAL B 1 214 ? 2.361 37.531 9.516 1 96.75 214 VAL B O 1
ATOM 3732 N N . THR B 1 215 ? 1.629 36.75 7.629 1 96.62 215 THR B N 1
ATOM 3733 C CA . THR B 1 215 ? 1.709 38.062 6.992 1 96.62 215 THR B CA 1
ATOM 3734 C C . THR B 1 215 ? 0.81 39.062 7.707 1 96.62 215 THR B C 1
ATOM 3736 O O . THR B 1 215 ? 1.234 40.188 8.008 1 96.62 215 THR B O 1
ATOM 3739 N N . LYS B 1 216 ? -0.379 38.688 8 1 94.19 216 LYS B N 1
ATOM 3740 C CA . LYS B 1 216 ? -1.334 39.562 8.688 1 94.19 216 LYS B CA 1
ATOM 3741 C C . LYS B 1 216 ? -0.852 39.906 10.094 1 94.19 216 LYS B C 1
ATOM 3743 O O . LYS B 1 216 ? -0.985 41.031 10.539 1 94.19 216 LYS B O 1
ATOM 3748 N N . THR B 1 217 ? -0.349 38.969 10.734 1 94.81 217 THR B N 1
ATOM 3749 C CA . THR B 1 217 ? 0.103 39.188 12.102 1 94.81 217 THR B CA 1
ATOM 3750 C C . THR B 1 217 ? 1.324 40.094 12.133 1 94.81 217 THR B C 1
ATOM 3752 O O . THR B 1 217 ? 1.454 40.938 13.031 1 94.81 217 THR B O 1
ATOM 3755 N N . ARG B 1 218 ? 2.201 39.906 11.258 1 92.88 218 ARG B N 1
ATOM 3756 C CA . ARG B 1 218 ? 3.363 40.781 11.18 1 92.88 218 ARG B CA 1
ATOM 3757 C C . ARG B 1 218 ? 2.941 42.25 10.93 1 92.88 218 ARG B C 1
ATOM 3759 O O . ARG B 1 218 ? 3.471 43.156 11.562 1 92.88 218 ARG B O 1
ATOM 3766 N N . ALA B 1 219 ? 2.037 42.438 10.047 1 90.31 219 ALA B N 1
ATOM 3767 C CA . ALA B 1 219 ? 1.521 43.781 9.766 1 90.31 219 ALA B CA 1
ATOM 3768 C C . ALA B 1 219 ? 0.879 44.406 11.016 1 90.31 219 ALA B C 1
ATOM 3770 O O . ALA B 1 219 ? 1.053 45.594 11.289 1 90.31 219 ALA B O 1
ATOM 3771 N N . LYS B 1 220 ? 0.154 43.625 11.766 1 88.81 220 LYS B N 1
ATOM 3772 C CA . LYS B 1 220 ? -0.491 44.094 12.992 1 88.81 220 LYS B CA 1
ATOM 3773 C C . LYS B 1 220 ? 0.543 44.469 14.047 1 88.81 220 LYS B C 1
ATOM 3775 O O . LYS B 1 220 ? 0.368 45.469 14.773 1 88.81 220 LYS B O 1
ATOM 3780 N N . PHE B 1 221 ? 1.581 43.75 14.094 1 87.06 221 PHE B N 1
ATOM 3781 C CA . PHE B 1 221 ? 2.646 44.031 15.039 1 87.06 221 PHE B CA 1
ATOM 3782 C C . PHE B 1 221 ? 3.336 45.344 14.68 1 87.06 221 PHE B C 1
ATOM 3784 O O . PHE B 1 221 ? 3.691 46.125 15.57 1 87.06 221 PHE B O 1
ATOM 3791 N N . GLU B 1 222 ? 3.52 45.594 13.516 1 86.06 222 GLU B N 1
ATOM 3792 C CA . GLU B 1 222 ? 4.125 46.844 13.07 1 86.06 222 GLU B CA 1
ATOM 3793 C C . GLU B 1 222 ? 3.238 48.031 13.406 1 86.06 222 GLU B C 1
ATOM 3795 O O . GLU B 1 222 ? 3.74 49.094 13.719 1 86.06 222 GLU B O 1
ATOM 3800 N N . GLU B 1 223 ? 1.957 47.844 13.438 1 82.5 223 GLU B N 1
ATOM 3801 C CA . GLU B 1 223 ? 1.005 48.906 13.773 1 82.5 223 GLU B CA 1
ATOM 3802 C C . GLU B 1 223 ? 1.007 49.188 15.273 1 82.5 223 GLU B C 1
ATOM 3804 O O . GLU B 1 223 ? 0.854 50.344 15.688 1 82.5 223 GLU B O 1
ATOM 3809 N N . ILE B 1 224 ? 1.29 48.219 16.047 1 80 224 ILE B N 1
ATOM 3810 C CA . ILE B 1 224 ? 1.173 48.344 17.5 1 80 224 ILE B CA 1
ATOM 3811 C C . ILE B 1 224 ? 2.518 48.781 18.094 1 80 224 ILE B C 1
ATOM 3813 O O . ILE B 1 224 ? 2.566 49.469 19.109 1 80 224 ILE B O 1
ATOM 3817 N N . GLU B 1 225 ? 3.582 48.438 17.531 1 72.31 225 GLU B N 1
ATOM 3818 C CA . GLU B 1 225 ? 4.914 48.719 18.062 1 72.31 225 GLU B CA 1
ATOM 3819 C C . GLU B 1 225 ? 5.098 50.219 18.328 1 72.31 225 GLU B C 1
ATOM 3821 O O . GLU B 1 225 ? 5.629 50.594 19.375 1 72.31 225 GLU B O 1
ATOM 3826 N N . PRO B 1 226 ? 4.727 51.094 17.453 1 62 226 PRO B N 1
ATOM 3827 C CA . PRO B 1 226 ? 4.941 52.5 17.797 1 62 226 PRO B CA 1
ATOM 3828 C C . PRO B 1 226 ? 4.125 52.938 19.016 1 62 226 PRO B C 1
ATOM 3830 O O . PRO B 1 226 ? 4.465 53.906 19.688 1 62 226 PRO B O 1
ATOM 3833 N N . ILE B 1 227 ? 3.107 52.25 19.328 1 56.19 227 ILE B N 1
ATOM 3834 C CA . ILE B 1 227 ? 2.227 52.656 20.422 1 56.19 227 ILE B CA 1
ATOM 3835 C C . ILE B 1 227 ? 2.83 52.219 21.75 1 56.19 227 ILE B C 1
ATOM 3837 O O . ILE B 1 227 ? 2.309 52.562 22.812 1 56.19 227 ILE B O 1
ATOM 3841 N N . LYS B 1 228 ? 3.783 51.406 21.719 1 51.94 228 LYS B N 1
ATOM 3842 C CA . LYS B 1 228 ? 4.406 51.125 23.016 1 51.94 228 LYS B CA 1
ATOM 3843 C C . LYS B 1 228 ? 4.875 52.406 23.672 1 51.94 228 LYS B C 1
ATOM 3845 O O . LYS B 1 228 ? 5.566 53.219 23.062 1 51.94 228 LYS B O 1
ATOM 3850 N N . PRO B 1 229 ? 4.102 53.031 24.594 1 48.62 229 PRO B N 1
ATOM 3851 C CA . PRO B 1 229 ? 4.551 54.219 25.281 1 48.62 229 PRO B CA 1
ATOM 3852 C C . PRO B 1 229 ? 6.059 54.25 25.516 1 48.62 229 PRO B C 1
ATOM 3854 O O . PRO B 1 229 ? 6.652 53.219 25.844 1 48.62 229 PRO B O 1
ATOM 3857 N N . LYS B 1 230 ? 6.801 55.094 24.688 1 43.75 230 LYS B N 1
ATOM 3858 C CA . LYS B 1 230 ? 8.125 55.438 25.203 1 43.75 230 LYS B CA 1
ATOM 3859 C C . LYS B 1 230 ? 8.109 55.562 26.719 1 43.75 230 LYS B C 1
ATOM 3861 O O . LYS B 1 230 ? 7.504 56.469 27.266 1 43.75 230 LYS B O 1
ATOM 3866 N N . GLY B 1 231 ? 7.699 54.594 27.406 1 39.66 231 GLY B N 1
ATOM 3867 C CA . GLY B 1 231 ? 7.984 54.812 28.812 1 39.66 231 GLY B CA 1
ATOM 3868 C C . GLY B 1 231 ? 9.234 55.625 29.047 1 39.66 231 GLY B C 1
ATOM 3869 O O . GLY B 1 231 ? 10.203 55.531 28.297 1 39.66 231 GLY B O 1
ATOM 3870 N N . ASN B 1 232 ? 9.055 56.812 29.641 1 39.53 232 ASN B N 1
ATOM 3871 C CA . ASN B 1 232 ? 10.078 57.719 30.188 1 39.53 232 ASN B CA 1
ATOM 3872 C C . ASN B 1 232 ? 11.211 56.906 30.828 1 39.53 232 ASN B C 1
ATOM 3874 O O . ASN B 1 232 ? 11.078 56.438 31.953 1 39.53 232 ASN B O 1
ATOM 3878 N N . ILE B 1 233 ? 11.828 56.062 30.203 1 40.97 233 ILE B N 1
ATOM 3879 C CA . ILE B 1 233 ? 13.078 55.562 30.781 1 40.97 233 ILE B CA 1
ATOM 3880 C C . ILE B 1 233 ? 13.906 56.781 31.25 1 40.97 233 ILE B C 1
ATOM 3882 O O . ILE B 1 233 ? 14.625 57.375 30.469 1 40.97 233 ILE B O 1
ATOM 3886 N N . LYS B 1 234 ? 13.273 57.812 31.797 1 35.88 234 LYS B N 1
ATOM 3887 C CA . LYS B 1 234 ? 14.055 58.844 32.469 1 35.88 234 LYS B CA 1
ATOM 3888 C C . LYS B 1 234 ? 15.188 58.25 33.281 1 35.88 234 LYS B C 1
ATOM 3890 O O . LYS B 1 234 ? 15.242 57.031 33.469 1 35.88 234 LYS B O 1
ATOM 3895 N N . HIS B 1 235 ? 15.461 58.812 34.562 1 36.38 235 HIS B N 1
ATOM 3896 C CA . HIS B 1 235 ? 16.547 59.406 35.375 1 36.38 235 HIS B CA 1
ATOM 3897 C C . HIS B 1 235 ? 17.234 58.312 36.219 1 36.38 235 HIS B C 1
ATOM 3899 O O . HIS B 1 235 ? 18.016 58.625 37.094 1 36.38 235 HIS B O 1
ATOM 3905 N N . ARG B 1 236 ? 16.703 57.094 36.219 1 37.59 236 ARG B N 1
ATOM 3906 C CA . ARG B 1 236 ? 17.172 56.469 37.438 1 37.59 236 ARG B CA 1
ATOM 3907 C C . ARG B 1 236 ? 18.672 56.156 37.375 1 37.59 236 ARG B C 1
ATOM 3909 O O . ARG B 1 236 ? 19.219 55.5 38.25 1 37.59 236 ARG B O 1
ATOM 3916 N N . ASN B 1 237 ? 19.156 56.25 36.125 1 35.47 237 ASN B N 1
ATOM 3917 C CA . ASN B 1 237 ? 20.531 55.75 36.188 1 35.47 237 ASN B CA 1
ATOM 3918 C C . ASN B 1 237 ? 21.438 56.656 37 1 35.47 237 ASN B C 1
ATOM 3920 O O . ASN B 1 237 ? 22.359 57.25 36.469 1 35.47 237 ASN B O 1
ATOM 3924 N N . LYS B 1 238 ? 20.859 57.531 37.844 1 34.78 238 LYS B N 1
ATOM 3925 C CA . LYS B 1 238 ? 21.875 58.25 38.625 1 34.78 238 LYS B CA 1
ATOM 3926 C C . LYS B 1 238 ? 22.656 57.281 39.531 1 34.78 238 LYS B C 1
ATOM 3928 O O . LYS B 1 238 ? 22.094 56.719 40.469 1 34.78 238 LYS B O 1
ATOM 3933 N N . VAL B 1 239 ? 23.531 56.531 38.969 1 36.53 239 VAL B N 1
ATOM 3934 C CA . VAL B 1 239 ? 24.5 55.75 39.719 1 36.53 239 VAL B CA 1
ATOM 3935 C C . VAL B 1 239 ? 25 56.562 40.906 1 36.53 239 VAL B C 1
ATOM 3937 O O . VAL B 1 239 ? 25.5 57.688 40.75 1 36.53 239 VAL B O 1
ATOM 3940 N N . LYS B 1 240 ? 24.469 56.312 42.156 1 36.34 240 LYS B N 1
ATOM 3941 C CA . LYS B 1 240 ? 24.938 56.844 43.406 1 36.34 240 LYS B CA 1
ATOM 3942 C C . LYS B 1 240 ? 26.469 56.812 43.5 1 36.34 240 LYS B C 1
ATOM 3944 O O . LYS B 1 240 ? 27.062 55.781 43.219 1 36.34 240 LYS B O 1
ATOM 3949 N N . ARG B 1 241 ? 27.203 57.875 43.406 1 38.88 241 ARG B N 1
ATOM 3950 C CA . ARG B 1 241 ? 28.641 58.031 43.625 1 38.88 241 ARG B CA 1
ATOM 3951 C C . ARG B 1 241 ? 29.062 57.406 44.938 1 38.88 241 ARG B C 1
ATOM 3953 O O . ARG B 1 241 ? 28.516 57.719 46 1 38.88 241 ARG B O 1
ATOM 3960 N N . GLN B 1 242 ? 29.328 56.125 44.938 1 36.38 242 GLN B N 1
ATOM 3961 C CA . GLN B 1 242 ? 29.906 55.469 46.094 1 36.38 242 GLN B CA 1
ATOM 3962 C C . GLN B 1 242 ? 30.938 56.344 46.781 1 36.38 242 GLN B C 1
ATOM 3964 O O . GLN B 1 242 ? 31.875 56.844 46.125 1 36.38 242 GLN B O 1
ATOM 3969 N N . ARG B 1 243 ? 30.594 57 47.875 1 38.88 243 ARG B N 1
ATOM 3970 C CA . ARG B 1 243 ? 31.438 57.812 48.75 1 38.88 243 ARG B CA 1
ATOM 3971 C C . ARG B 1 243 ? 32.75 57.094 49.094 1 38.88 243 ARG B C 1
ATOM 3973 O O . ARG B 1 243 ? 32.75 55.875 49.312 1 38.88 243 ARG B O 1
ATOM 3980 N N . ARG B 1 244 ? 33.938 57.594 48.812 1 44.38 244 ARG B N 1
ATOM 3981 C CA . ARG B 1 244 ? 35.312 57.156 49.094 1 44.38 244 ARG B CA 1
ATOM 3982 C C . ARG B 1 244 ? 35.5 56.875 50.562 1 44.38 244 ARG B C 1
ATOM 3984 O O . ARG B 1 244 ? 35.062 57.625 51.438 1 44.38 244 ARG B O 1
ATOM 3991 N N . PRO B 1 245 ? 35.688 55.562 51.031 1 43.19 245 PRO B N 1
ATOM 3992 C CA . PRO B 1 245 ? 35.875 55.188 52.438 1 43.19 245 PRO B CA 1
ATOM 3993 C C . PRO B 1 245 ? 36.844 56.125 53.156 1 43.19 245 PRO B C 1
ATOM 3995 O O . PRO B 1 245 ? 37.75 56.656 52.531 1 43.19 245 PRO B O 1
ATOM 3998 N N . PRO B 1 246 ? 36.5 56.719 54.25 1 42.09 246 PRO B N 1
ATOM 3999 C CA . PRO B 1 246 ? 37.375 57.656 54.969 1 42.09 246 PRO B CA 1
ATOM 4000 C C . PRO B 1 246 ? 38.75 57.062 55.312 1 42.09 246 PRO B C 1
ATOM 4002 O O . PRO B 1 246 ? 38.875 55.844 55.438 1 42.09 246 PRO B O 1
ATOM 4005 N N . ARG B 1 247 ? 39.844 57.625 54.938 1 40.59 247 ARG B N 1
ATOM 4006 C CA . ARG B 1 247 ? 41.25 57.312 55.188 1 40.59 247 ARG B CA 1
ATOM 4007 C C . ARG B 1 247 ? 41.531 57.156 56.688 1 40.59 247 ARG B C 1
ATOM 4009 O O . ARG B 1 247 ? 41.312 58.062 57.469 1 40.59 247 ARG B O 1
ATOM 4016 N N . ARG B 1 248 ? 41.281 55.906 57.25 1 39.69 24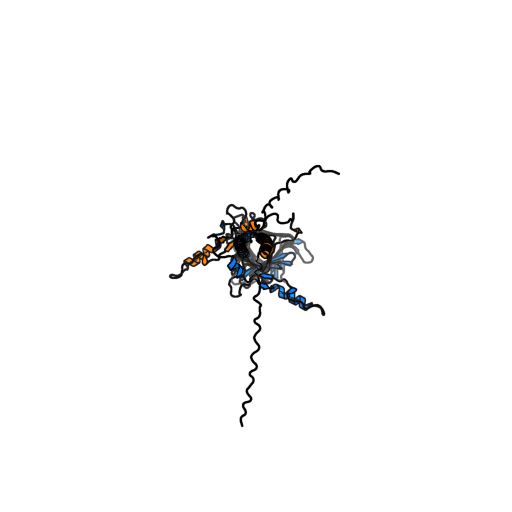8 ARG B N 1
ATOM 4017 C CA . ARG B 1 248 ? 41.594 55.688 58.656 1 39.69 248 ARG B CA 1
ATOM 4018 C C . ARG B 1 248 ? 43.031 56.094 58.938 1 39.69 248 ARG B C 1
ATOM 4020 O O . ARG B 1 248 ? 43.969 55.531 58.344 1 39.69 248 ARG B O 1
ATOM 4027 N N . VAL B 1 249 ? 43.25 57.281 59.281 1 37.09 249 VAL B N 1
ATOM 4028 C CA . VAL B 1 249 ? 44.531 57.719 59.781 1 37.09 249 VAL B CA 1
ATOM 4029 C C . VAL B 1 249 ? 44.969 56.844 60.969 1 37.09 249 VAL B C 1
ATOM 4031 O O . VAL B 1 249 ? 44.25 56.75 61.969 1 37.09 249 VAL B O 1
ATOM 4034 N N . LYS B 1 250 ? 45.438 55.594 60.688 1 36.28 250 LYS B N 1
ATOM 4035 C CA . LYS B 1 250 ? 46.031 54.781 61.75 1 36.28 250 LYS B CA 1
ATOM 4036 C C . LYS B 1 250 ? 46.906 55.625 62.656 1 36.28 250 LYS B C 1
ATOM 4038 O O . LYS B 1 250 ? 47.812 56.344 62.219 1 36.28 250 LYS B O 1
ATOM 4043 N N . ARG B 1 251 ? 46.344 56 63.812 1 33.59 251 ARG B N 1
ATOM 4044 C CA . ARG B 1 251 ? 47 56.625 64.938 1 33.59 251 ARG B CA 1
ATOM 4045 C C . ARG B 1 251 ? 48.281 55.844 65.312 1 33.59 251 ARG B C 1
ATOM 4047 O O . ARG B 1 251 ? 48.25 54.625 65.438 1 33.59 251 ARG B O 1
ATOM 4054 N N . ASN B 1 252 ? 49.406 56.375 65.062 1 33.47 252 ASN B N 1
ATOM 4055 C CA . ASN B 1 252 ? 50.781 56.031 65.375 1 33.47 252 ASN B CA 1
ATOM 4056 C C . ASN B 1 252 ? 50.906 55.688 66.875 1 33.47 252 ASN B C 1
ATOM 4058 O O . ASN B 1 252 ? 50.875 56.562 67.688 1 33.47 252 ASN B O 1
ATOM 4062 N N . SER B 1 253 ? 50.031 54.812 67.438 1 30.91 253 SER B N 1
ATOM 4063 C CA . SER B 1 253 ? 50.344 54.719 68.812 1 30.91 253 SER B CA 1
ATOM 4064 C C . SER B 1 253 ? 51.844 54.531 69.062 1 30.91 253 SER B C 1
ATOM 4066 O O . SER B 1 253 ? 52.5 53.75 68.375 1 30.91 253 SER B O 1
ATOM 4068 N N . ARG B 1 254 ? 52.531 55.344 69.875 1 30.92 254 ARG B N 1
ATOM 4069 C CA . ARG B 1 254 ? 53.812 55.656 70.562 1 30.92 254 ARG B CA 1
ATOM 4070 C C . ARG B 1 254 ? 54.25 54.469 71.438 1 30.92 254 ARG B C 1
ATOM 4072 O O . ARG B 1 254 ? 55.281 54.562 72.125 1 30.92 254 ARG B O 1
ATOM 4079 N N . GLU B 1 255 ? 53.719 53.219 71.562 1 24.12 255 GLU B N 1
ATOM 4080 C CA . GLU B 1 255 ? 54.562 52.5 72.562 1 24.12 255 GLU B CA 1
ATOM 4081 C C . GLU B 1 255 ? 56.031 52.594 72.125 1 24.12 255 GLU B C 1
ATOM 4083 O O . GLU B 1 255 ? 56.406 52.344 71 1 24.12 255 GLU B O 1
ATOM 4088 N N . VAL B 1 256 ? 56.625 53.125 73.125 1 23.5 256 VAL B N 1
ATOM 4089 C CA . VAL B 1 256 ? 57.5 53.062 74.312 1 23.5 256 VAL B CA 1
ATOM 4090 C C . VAL B 1 256 ? 57.594 51.625 74.812 1 23.5 256 VAL B C 1
ATOM 4092 O O . VAL B 1 256 ? 56.562 50.906 74.812 1 23.5 256 VAL B O 1
#

Foldseek 3Di:
DKDKDADPVQQKIWIADFPDADPVGGHGQWIWMDGPVGDTDTDHVPDDDDDDPPDDDDDDDAWDWDDDPNHTAWIWGADPQRWTWIAGPFWIWIHDPLPPPDIFIGGNVRPGGDDDDDPDDDDDDDPVVDDPDDPDDDQLQVVLVPFDKDKDDDPVCVVVQVVCQVPDDPPDDHRDCVVDDMDMDGDDDPPDSDDDDDPVVSVVSVVSSVVVVVVVVVVVVVVCVVVPPPPCPDDVPPPPDPPPDDDDPDDDDDDD/DKDKDADPVQGKIWIADFPDADPVGGHGQWIWMDGPVGDIDTDHPPDDDDDDPPDDDDDDPAWDWDDDPNHTAWIWGADPQRWTWIAGPFWIWIDDPLPHPDIFIGGNVRPGGDDDDDPDDDDDDDCVVDDPDDDDPDQLQVVLVPFDKDKDDDPVCVVVQVVCQVPDDPPDDHRDCVVTDMDMDGDDDPPDSDDDDDPVVVVVSVVSSVVVVVVVVVVVCVVCVVVPPPPCPDDPPPPPPPPDPPDPPPDPPDDD

pLDDT: mean 85.79, std 18.61, range [23.5, 98.69]